Protein AF-0000000073368712 (afdb_homodimer)

InterPro domains:
  IPR026881 WYL domain [PF13280] (155-221)
  IPR051534 CBASS antivirus and pafABC operon-associated protein [PTHR34580] (7-335)
  IPR057727 WCX domain [PF25583] (255-331)

Radius of gyration: 30.61 Å; Cα contacts (8 Å, |Δi|>4): 1169; chains: 2; bounding box: 66×98×81 Å

Solvent-accessible surface area (backbone atoms only — not comparable to full-atom values): 38020 Å² total; per-residue (Å²): 121,65,68,60,50,54,49,48,52,37,51,49,44,49,41,58,53,37,42,39,78,90,54,88,34,32,67,68,51,48,43,51,52,30,30,48,53,45,22,70,70,69,71,44,88,55,88,64,53,72,65,55,53,53,49,47,52,51,40,36,41,25,65,84,72,62,45,48,39,53,67,40,75,47,91,89,54,26,47,35,38,74,47,64,80,56,49,68,47,64,51,98,51,52,66,67,48,46,50,46,48,48,49,51,46,48,48,45,48,71,46,66,56,33,56,61,39,57,52,46,49,50,48,44,48,52,45,34,65,41,52,63,46,72,78,65,83,63,72,74,45,55,43,72,68,72,53,90,69,37,44,41,44,80,47,48,41,60,51,50,52,29,36,77,67,55,44,24,31,33,38,32,37,39,51,91,90,43,94,56,73,44,74,45,54,32,34,56,59,37,38,38,35,47,95,73,39,50,28,43,32,26,27,62,45,89,90,48,67,82,39,79,40,53,33,58,35,50,76,46,76,45,75,36,89,82,48,83,57,76,88,68,92,77,54,64,68,70,70,44,64,40,38,51,73,84,69,74,62,86,88,61,64,64,40,70,35,34,34,39,28,33,42,86,49,30,63,56,43,67,36,40,49,87,43,92,60,47,41,82,75,44,76,48,93,82,47,23,30,32,34,36,36,52,31,34,89,40,69,55,42,51,27,56,54,38,26,45,38,55,43,41,45,62,67,34,48,62,70,58,29,52,49,51,51,50,41,42,51,53,26,46,52,65,72,66,56,78,66,74,77,72,74,80,127,121,65,67,60,51,54,49,47,51,37,51,49,44,50,39,56,52,36,41,40,79,90,52,87,35,34,66,68,50,48,42,50,52,32,31,48,52,44,22,70,69,69,72,44,88,54,88,65,54,72,64,56,52,54,49,47,52,51,40,36,41,25,65,85,73,64,45,50,39,52,68,40,75,48,92,90,52,27,48,34,37,73,48,65,81,57,48,69,47,64,52,98,52,51,66,68,48,46,50,47,48,49,50,50,46,47,50,46,48,70,46,65,56,34,56,59,40,56,52,46,48,49,48,45,48,53,44,34,63,41,51,63,45,72,78,65,82,63,72,74,45,57,42,71,68,75,54,89,68,37,44,41,44,81,47,48,40,60,50,50,51,30,37,77,66,55,42,22,31,34,38,32,36,39,53,92,90,44,93,56,73,45,75,45,54,34,33,55,60,36,37,38,35,48,95,74,38,52,28,43,30,27,26,62,45,90,91,46,66,82,39,81,41,53,34,58,34,50,75,45,78,45,77,36,90,82,50,83,56,75,88,67,91,76,54,63,67,71,69,44,65,39,38,51,71,84,69,72,63,87,84,62,63,64,40,71,34,33,34,38,28,34,41,87,48,29,62,58,44,68,36,40,49,88,44,93,59,48,40,83,75,45,76,47,93,83,46,24,30,32,35,36,36,52,31,32,88,40,69,54,43,51,27,58,53,38,26,45,39,57,43,41,44,62,66,34,49,63,69,58,30,52,48,52,49,50,39,43,52,52,26,47,53,66,72,65,57,77,67,73,77,73,74,79,126

Structure (mmCIF, N/CA/C/O backbone):
data_AF-0000000073368712-model_v1
#
loop_
_entity.id
_entity.type
_entity.pdbx_description
1 polymer 'Transcriptional regulator-like protein'
#
loop_
_atom_site.group_PDB
_atom_site.id
_atom_site.type_symbol
_atom_site.label_atom_id
_atom_site.label_alt_id
_atom_site.label_comp_id
_atom_site.label_asym_id
_atom_site.label_entity_id
_atom_site.label_seq_id
_atom_site.pdbx_PDB_ins_code
_atom_site.Cartn_x
_atom_site.Cartn_y
_atom_site.Cartn_z
_atom_site.occupancy
_atom_site.B_iso_or_equiv
_atom_site.auth_seq_id
_atom_site.auth_comp_id
_atom_site.auth_asym_id
_atom_site.auth_atom_id
_atom_site.pdbx_PDB_model_num
ATOM 1 N N . MET A 1 1 ? -0.592 32.938 -10.727 1 29.52 1 MET A N 1
ATOM 2 C CA . MET A 1 1 ? -0.106 31.859 -9.859 1 29.52 1 MET A CA 1
ATOM 3 C C . MET A 1 1 ? 1.156 32.281 -9.125 1 29.52 1 MET A C 1
ATOM 5 O O . MET A 1 1 ? 1.329 31.969 -7.945 1 29.52 1 MET A O 1
ATOM 9 N N . SER A 1 2 ? 1.98 33.062 -9.82 1 41.94 2 SER A N 1
ATOM 10 C CA . SER A 1 2 ? 3.318 33.531 -9.469 1 41.94 2 SER A CA 1
ATOM 11 C C . SER A 1 2 ? 3.258 34.625 -8.438 1 41.94 2 SER A C 1
ATOM 13 O O . SER A 1 2 ? 4.074 34.688 -7.512 1 41.94 2 SER A O 1
ATOM 15 N N . GLN A 1 3 ? 2.344 35.469 -8.672 1 44.47 3 GLN A N 1
ATOM 16 C CA . GLN A 1 3 ? 2.143 36.688 -7.891 1 44.47 3 GLN A CA 1
ATOM 17 C C . GLN A 1 3 ? 1.816 36.375 -6.438 1 44.47 3 GLN A C 1
ATOM 19 O O . GLN A 1 3 ? 2.268 37.062 -5.523 1 44.47 3 GLN A O 1
ATOM 24 N N . ASN A 1 4 ? 1.162 35.219 -6.344 1 54.16 4 ASN A N 1
ATOM 25 C CA . ASN A 1 4 ? 0.677 34.781 -5.039 1 54.16 4 ASN A CA 1
ATOM 26 C C . ASN A 1 4 ? 1.806 34.219 -4.176 1 54.16 4 ASN A C 1
ATOM 28 O O . ASN A 1 4 ? 1.869 34.5 -2.977 1 54.16 4 ASN A O 1
ATOM 32 N N . LYS A 1 5 ? 2.729 33.75 -4.902 1 55.44 5 LYS A N 1
ATOM 33 C CA . LYS A 1 5 ? 3.869 33.219 -4.16 1 55.44 5 LYS A CA 1
ATOM 34 C C . LYS A 1 5 ? 4.77 34.344 -3.654 1 55.44 5 LYS A C 1
ATOM 36 O O . LYS A 1 5 ? 5.277 34.281 -2.531 1 55.44 5 LYS A O 1
ATOM 41 N N . ASN A 1 6 ? 4.969 35.406 -4.539 1 67.38 6 ASN A N 1
ATOM 42 C CA . ASN A 1 6 ? 5.781 36.562 -4.152 1 67.38 6 ASN A CA 1
ATOM 43 C C . ASN A 1 6 ? 5.211 37.25 -2.92 1 67.38 6 ASN A C 1
ATOM 45 O O . ASN A 1 6 ? 5.961 37.656 -2.033 1 67.38 6 ASN A O 1
ATOM 49 N N . ALA A 1 7 ? 3.947 37.25 -2.986 1 72 7 ALA A N 1
ATOM 50 C CA . ALA A 1 7 ? 3.289 37.906 -1.849 1 72 7 ALA A CA 1
ATOM 51 C C . ALA A 1 7 ? 3.525 37.094 -0.566 1 72 7 ALA A C 1
ATOM 53 O O . ALA A 1 7 ? 3.771 37.688 0.493 1 72 7 ALA A O 1
ATOM 54 N N . LEU A 1 8 ? 3.586 35.938 -0.762 1 67.56 8 LEU A N 1
ATOM 55 C CA . LEU A 1 8 ? 3.781 35.062 0.406 1 67.56 8 LEU A CA 1
ATOM 56 C C . LEU A 1 8 ? 5.191 35.25 0.968 1 67.56 8 LEU A C 1
ATOM 58 O O . LEU A 1 8 ? 5.375 35.281 2.188 1 67.56 8 LEU A O 1
ATOM 62 N N . ILE A 1 9 ? 6.086 35.312 0.071 1 72.62 9 ILE A N 1
ATOM 63 C CA . ILE A 1 9 ? 7.469 35.531 0.484 1 72.62 9 ILE A CA 1
ATOM 64 C C . ILE A 1 9 ? 7.578 36.844 1.222 1 72.62 9 ILE A C 1
ATOM 66 O O . ILE A 1 9 ? 8.266 36.969 2.242 1 72.62 9 ILE A O 1
ATOM 70 N N . ARG A 1 10 ? 6.848 37.844 0.743 1 81.38 10 ARG A N 1
ATOM 71 C CA . ARG A 1 10 ? 6.887 39.156 1.381 1 81.38 10 ARG A CA 1
ATOM 72 C C . ARG A 1 10 ? 6.262 39.094 2.771 1 81.38 10 ARG A C 1
ATOM 74 O O . ARG A 1 10 ? 6.816 39.656 3.725 1 81.38 10 ARG A O 1
ATOM 81 N N . TYR A 1 11 ? 5.203 38.375 2.83 1 78 11 TYR A N 1
ATOM 82 C CA . TYR A 1 11 ? 4.551 38.281 4.133 1 78 11 TYR A CA 1
ATOM 83 C C . TYR A 1 11 ? 5.477 37.625 5.156 1 78 11 TYR A C 1
ATOM 85 O O . TYR A 1 11 ? 5.594 38.125 6.285 1 78 11 TYR A O 1
ATOM 93 N N . LYS A 1 12 ? 6.137 36.688 4.699 1 74.12 12 LYS A N 1
ATOM 94 C CA . LYS A 1 12 ? 7.055 35.969 5.578 1 74.12 12 LYS A CA 1
ATOM 95 C C . LYS A 1 12 ? 8.211 36.875 6.012 1 74.12 12 LYS A C 1
ATOM 97 O O . LYS A 1 12 ? 8.609 36.875 7.18 1 74.12 12 LYS A O 1
ATOM 102 N N . THR A 1 13 ? 8.734 37.469 5.078 1 80.69 13 THR A N 1
ATOM 103 C CA . THR A 1 13 ? 9.867 38.344 5.344 1 80.69 13 THR A CA 1
ATOM 104 C C . THR A 1 13 ? 9.477 39.438 6.309 1 80.69 13 THR A C 1
ATOM 106 O O . THR A 1 13 ? 10.211 39.75 7.258 1 80.69 13 THR A O 1
ATOM 109 N N . ILE A 1 14 ? 8.281 40 6.086 1 86.12 14 ILE A N 1
ATOM 110 C CA . ILE A 1 14 ? 7.793 41.062 6.957 1 86.12 14 ILE A CA 1
ATOM 111 C C . ILE A 1 14 ? 7.602 40.531 8.375 1 86.12 14 ILE A C 1
ATOM 113 O O . ILE A 1 14 ? 8.008 41.156 9.344 1 86.12 14 ILE A O 1
ATOM 117 N N . ASP A 1 15 ? 7.012 39.375 8.383 1 80.69 15 ASP A N 1
ATOM 118 C CA . ASP A 1 15 ? 6.781 38.75 9.68 1 80.69 15 ASP A CA 1
ATOM 119 C C . ASP A 1 15 ? 8.102 38.531 10.422 1 80.69 15 ASP A C 1
ATOM 121 O O . ASP A 1 15 ? 8.219 38.844 11.602 1 80.69 15 ASP A O 1
ATOM 125 N N . LYS A 1 16 ? 9.031 37.969 9.789 1 79.44 16 LYS A N 1
ATOM 126 C CA . LYS A 1 16 ? 10.336 37.688 10.383 1 79.44 16 LYS A CA 1
ATOM 127 C C . LYS A 1 16 ? 10.984 38.969 10.883 1 79.44 16 LYS A C 1
ATOM 129 O O . LYS A 1 16 ? 11.562 39 11.969 1 79.44 16 LYS A O 1
ATOM 134 N N . CYS A 1 17 ? 10.891 39.969 10.086 1 86.06 17 CYS A N 1
ATOM 135 C CA . CYS A 1 17 ? 11.461 41.281 10.469 1 86.06 17 CYS A CA 1
ATOM 136 C C . CYS A 1 17 ? 10.797 41.812 11.727 1 86.06 17 CYS A C 1
ATOM 138 O O . CYS A 1 17 ? 11.477 42.219 12.672 1 86.06 17 CYS A O 1
ATOM 140 N N . LEU A 1 18 ? 9.469 41.719 11.719 1 86.81 18 LEU A N 1
ATOM 141 C CA . LEU A 1 18 ? 8.711 42.375 12.805 1 86.81 18 LEU A CA 1
ATOM 142 C C . LEU A 1 18 ? 8.828 41.531 14.086 1 86.81 18 LEU A C 1
ATOM 144 O O . LEU A 1 18 ? 8.539 42.062 15.172 1 86.81 18 LEU A O 1
ATOM 148 N N . GLN A 1 19 ? 9.305 40.344 13.93 1 78.81 19 GLN A N 1
ATOM 149 C CA . GLN A 1 19 ? 9.539 39.531 15.109 1 78.81 19 GLN A CA 1
ATOM 150 C C . GLN A 1 19 ? 10.797 39.969 15.844 1 78.81 19 GLN A C 1
ATOM 152 O O . GLN A 1 19 ? 10.953 39.719 17.047 1 78.81 19 GLN A O 1
ATOM 157 N N . ASN A 1 20 ? 11.648 40.5 15.039 1 78.75 20 ASN A N 1
ATOM 158 C CA . ASN A 1 20 ? 12.852 41.031 15.664 1 78.75 20 ASN A CA 1
ATOM 159 C C . ASN A 1 20 ? 12.586 42.375 16.344 1 78.75 20 ASN A C 1
ATOM 161 O O . ASN A 1 20 ? 12.562 43.406 15.695 1 78.75 20 ASN A O 1
ATOM 165 N N . LYS A 1 21 ? 12.508 42.312 17.672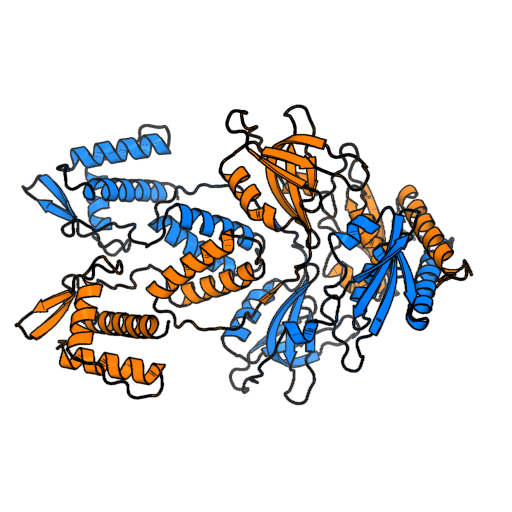 1 74.56 21 LYS A N 1
ATOM 166 C CA . LYS A 1 21 ? 12.133 43.469 18.453 1 74.56 21 LYS A CA 1
ATOM 167 C C . LYS A 1 21 ? 13.328 44.406 18.672 1 74.56 21 LYS A C 1
ATOM 169 O O . LYS A 1 21 ? 13.172 45.531 19.156 1 74.56 21 LYS A O 1
ATOM 174 N N . TYR A 1 22 ? 14.445 43.938 18.375 1 76.56 22 TYR A N 1
ATOM 175 C CA . TYR A 1 22 ? 15.648 44.719 18.688 1 76.56 22 TYR A CA 1
ATOM 176 C C . TYR A 1 22 ? 16.016 45.625 17.531 1 76.56 22 TYR A C 1
ATOM 178 O O . TYR A 1 22 ? 16.969 46.406 17.625 1 76.56 22 TYR A O 1
ATOM 186 N N . ARG A 1 23 ? 15.258 45.531 16.453 1 82.62 23 ARG A N 1
ATOM 187 C CA . ARG A 1 23 ? 15.516 46.406 15.297 1 82.62 23 ARG A CA 1
ATOM 188 C C . ARG A 1 23 ? 14.273 47.219 14.938 1 82.62 23 ARG A C 1
ATOM 190 O O . ARG A 1 23 ? 13.148 46.719 14.992 1 82.62 23 ARG A O 1
ATOM 197 N N . GLN A 1 24 ? 14.508 48.5 14.719 1 86.69 24 GLN A N 1
ATOM 198 C CA . GLN A 1 24 ? 13.422 49.344 14.211 1 86.69 24 GLN A CA 1
ATOM 199 C C . GLN A 1 24 ? 13.258 49.156 12.703 1 86.69 24 GLN A C 1
ATOM 201 O O . GLN A 1 24 ? 14.219 49.312 11.945 1 86.69 24 GLN A O 1
ATOM 206 N N . TRP A 1 25 ? 12.102 48.75 12.266 1 91.44 25 TRP A N 1
ATOM 207 C CA . TRP A 1 25 ? 11.852 48.469 10.852 1 91.44 25 TRP A CA 1
ATOM 208 C C . TRP A 1 25 ? 11.062 49.594 10.195 1 91.44 25 TRP A C 1
ATOM 210 O O . TRP A 1 25 ? 9.914 49.844 10.578 1 91.44 25 TRP A O 1
ATOM 220 N N . SER A 1 26 ? 11.703 50.344 9.25 1 93.06 26 SER A N 1
ATOM 221 C CA . SER A 1 26 ? 11.008 51.312 8.414 1 93.06 26 SER A CA 1
ATOM 222 C C . SER A 1 26 ? 10.461 50.688 7.145 1 93.06 26 SER A C 1
ATOM 224 O O . SER A 1 26 ? 10.781 49.531 6.852 1 93.06 26 SER A O 1
ATOM 226 N N . LEU A 1 27 ? 9.625 51.375 6.504 1 92.88 27 LEU A N 1
ATOM 227 C CA . LEU A 1 27 ? 9.102 50.875 5.242 1 92.88 27 LEU A CA 1
ATOM 228 C C . LEU A 1 27 ? 10.227 50.562 4.27 1 92.88 27 LEU A C 1
ATOM 230 O O . LEU A 1 27 ? 10.172 49.562 3.549 1 92.88 27 LEU A O 1
ATOM 234 N N . GLU A 1 28 ? 11.227 51.469 4.277 1 91.38 28 GLU A N 1
ATOM 235 C CA . GLU A 1 28 ? 12.375 51.25 3.402 1 91.38 28 GLU A CA 1
ATOM 236 C C . GLU A 1 28 ? 13.141 50 3.779 1 91.38 28 GLU A C 1
ATOM 238 O O . GLU A 1 28 ? 13.602 49.25 2.906 1 91.38 28 GLU A O 1
ATOM 243 N N . ASP A 1 29 ? 13.234 49.781 5.062 1 92.75 29 ASP A N 1
ATOM 244 C CA . ASP A 1 29 ? 13.891 48.562 5.547 1 92.75 29 ASP A CA 1
ATOM 245 C C . ASP A 1 29 ? 13.148 47.312 5.082 1 92.75 29 ASP A C 1
ATOM 247 O O . ASP A 1 29 ? 13.766 46.344 4.641 1 92.75 29 ASP A O 1
ATOM 251 N N . LEU A 1 30 ? 11.891 47.312 5.223 1 93.75 30 LEU A N 1
ATOM 252 C CA . LEU A 1 30 ? 11.062 46.156 4.852 1 93.75 30 LEU A CA 1
ATOM 253 C C . LEU A 1 30 ? 11.125 45.906 3.348 1 93.75 30 LEU A C 1
ATOM 255 O O . LEU A 1 30 ? 11.164 44.75 2.908 1 93.75 30 LEU A O 1
ATOM 259 N N . ILE A 1 31 ? 11.117 46.969 2.584 1 92.88 31 ILE A N 1
ATOM 260 C CA . ILE A 1 31 ? 11.234 46.875 1.136 1 92.88 31 ILE A CA 1
ATOM 261 C C . ILE A 1 31 ? 12.562 46.188 0.781 1 92.88 31 ILE A C 1
ATOM 263 O O . ILE A 1 31 ? 12.609 45.312 -0.067 1 92.88 31 ILE A O 1
ATOM 267 N N . GLU A 1 32 ? 13.578 46.656 1.433 1 90.31 32 GLU A N 1
ATOM 268 C CA . GLU A 1 32 ? 14.906 46.125 1.182 1 90.31 32 GLU A CA 1
ATOM 269 C C . GLU A 1 32 ? 14.961 44.625 1.525 1 90.31 32 GLU A C 1
ATOM 271 O O . GLU A 1 32 ? 15.477 43.812 0.745 1 90.31 32 GLU A O 1
ATOM 276 N N . GLU A 1 33 ? 14.484 44.281 2.693 1 89.12 33 GLU A N 1
ATOM 277 C CA . GLU A 1 33 ? 14.492 42.906 3.129 1 89.12 33 GLU A CA 1
ATOM 278 C C . GLU A 1 33 ? 13.648 42.031 2.203 1 89.12 33 GLU A C 1
ATOM 280 O O . GLU A 1 33 ? 14.039 40.906 1.876 1 89.12 33 GLU A O 1
ATOM 285 N N . CYS A 1 34 ? 12.508 42.5 1.856 1 88.44 34 CYS A N 1
ATOM 286 C CA . CYS A 1 34 ? 11.641 41.75 0.951 1 88.44 34 CYS A CA 1
ATOM 287 C C . CYS A 1 34 ? 12.281 41.625 -0.426 1 88.44 34 CYS A C 1
ATOM 289 O O . CYS A 1 34 ? 12.18 40.562 -1.055 1 88.44 34 CYS A O 1
ATOM 291 N N . SER A 1 35 ? 12.828 42.688 -0.911 1 86.38 35 SER A N 1
ATOM 292 C CA . SER A 1 35 ? 13.523 42.656 -2.191 1 86.38 35 SER A CA 1
ATOM 293 C C . SER A 1 35 ? 14.648 41.625 -2.178 1 86.38 35 SER A C 1
ATOM 295 O O . SER A 1 35 ? 14.836 40.875 -3.146 1 86.38 35 SER A O 1
ATOM 297 N N . GLU A 1 36 ? 15.312 41.625 -1.118 1 84.44 36 GLU A N 1
ATOM 298 C CA . 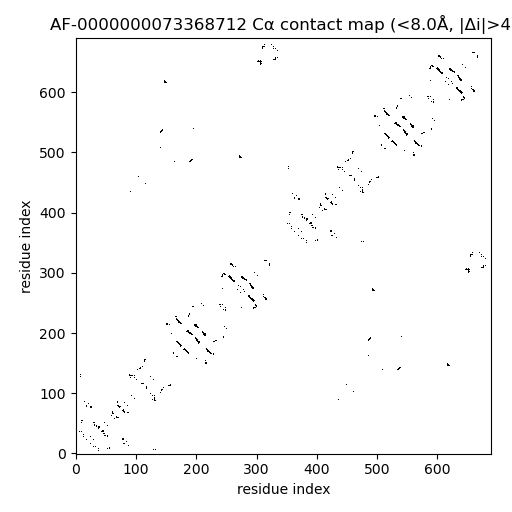GLU A 1 36 ? 16.391 40.656 -0.966 1 84.44 36 GLU A CA 1
ATOM 299 C C . GLU A 1 36 ? 15.859 39.219 -0.934 1 84.44 36 GLU A C 1
ATOM 301 O O . GLU A 1 36 ? 16.438 38.312 -1.56 1 84.44 36 GLU A O 1
ATOM 306 N N . ALA A 1 37 ? 14.875 39 -0.156 1 80.06 37 ALA A N 1
ATOM 307 C CA . ALA A 1 37 ? 14.266 37.688 -0.05 1 80.06 37 ALA A CA 1
ATOM 308 C C . ALA A 1 37 ? 13.766 37.219 -1.407 1 80.06 37 ALA A C 1
ATOM 310 O O . ALA A 1 37 ? 13.938 36.031 -1.759 1 80.06 37 ALA A O 1
ATOM 311 N N . LEU A 1 38 ? 13.188 38.062 -2.117 1 79 38 LEU A N 1
ATOM 312 C CA . LEU A 1 38 ? 12.672 37.719 -3.438 1 79 38 LEU A CA 1
ATOM 313 C C . LEU A 1 38 ? 13.812 37.469 -4.418 1 79 38 LEU A C 1
ATOM 315 O O . LEU A 1 38 ? 13.711 36.594 -5.281 1 79 38 LEU A O 1
ATOM 319 N N . PHE A 1 39 ? 14.766 38.25 -4.297 1 79.25 39 PHE A N 1
ATOM 320 C CA . PHE A 1 39 ? 15.953 38.062 -5.121 1 79.25 39 PHE A CA 1
ATOM 321 C C . PHE A 1 39 ? 16.531 36.656 -4.883 1 79.25 39 PHE A C 1
ATOM 323 O O . PHE A 1 39 ? 16.922 35.969 -5.828 1 79.25 39 PHE A O 1
ATOM 330 N N . GLU A 1 40 ? 16.578 36.375 -3.68 1 74.19 40 GLU A N 1
ATOM 331 C CA . GLU A 1 40 ? 17.109 35.062 -3.322 1 74.19 40 GLU A CA 1
ATOM 332 C C . GLU A 1 40 ? 16.25 33.938 -3.887 1 74.19 40 GLU A C 1
ATOM 334 O O . GLU A 1 40 ? 16.766 32.875 -4.305 1 74.19 40 GLU A O 1
ATOM 339 N N . TYR A 1 41 ? 15.055 34.188 -3.887 1 63.59 41 TYR A N 1
ATOM 340 C CA . TYR A 1 41 ? 14.094 33.188 -4.332 1 63.59 41 TYR A CA 1
ATOM 341 C C . TYR A 1 41 ? 14.039 33.125 -5.855 1 63.59 41 TYR A C 1
ATOM 343 O O . TYR A 1 41 ? 14.062 32.062 -6.441 1 63.59 41 TYR A O 1
ATOM 351 N N . GLU A 1 42 ? 13.969 34.188 -6.559 1 64.31 42 GLU A N 1
ATOM 352 C CA . GLU A 1 42 ? 13.766 34.219 -8 1 64.31 42 GLU A CA 1
ATOM 353 C C . GLU A 1 42 ? 15.094 34.406 -8.742 1 64.31 42 GLU A C 1
ATOM 355 O O . GLU A 1 42 ? 15.188 34.094 -9.938 1 64.31 42 GLU A O 1
ATOM 360 N N . GLY A 1 43 ? 16.094 34.75 -8.125 1 65.62 43 GLY A N 1
ATOM 361 C CA . GLY A 1 43 ? 17.391 34.969 -8.742 1 65.62 43 GLY A CA 1
ATOM 362 C C . GLY A 1 43 ? 17.422 36.25 -9.57 1 65.62 43 GLY A C 1
ATOM 363 O O . GLY A 1 43 ? 18.391 36.5 -10.312 1 65.62 43 GLY A O 1
ATOM 364 N N . ARG A 1 44 ? 16.375 36.938 -9.742 1 69.81 44 ARG A N 1
ATOM 365 C CA . ARG A 1 44 ? 16.344 38.188 -10.469 1 69.81 44 ARG A CA 1
ATOM 366 C C . ARG A 1 44 ? 15.898 39.344 -9.562 1 69.81 44 ARG A C 1
ATOM 368 O O . ARG A 1 44 ? 15.172 39.125 -8.586 1 69.81 44 ARG A O 1
ATOM 375 N N . GLN A 1 45 ? 16.453 40.469 -9.766 1 69.5 45 GLN A N 1
ATOM 376 C CA . GLN A 1 45 ? 16.062 41.656 -8.992 1 69.5 45 GLN A CA 1
ATOM 377 C C . GLN A 1 45 ? 14.641 42.094 -9.352 1 69.5 45 GLN A C 1
ATOM 379 O O . GLN A 1 45 ? 14.336 42.344 -10.523 1 69.5 45 GLN A O 1
ATOM 384 N N . ASN A 1 46 ? 13.742 41.906 -8.562 1 67.25 46 ASN A N 1
ATOM 385 C CA . ASN A 1 46 ? 12.383 42.406 -8.703 1 67.25 46 ASN A CA 1
ATOM 386 C C . ASN A 1 46 ? 12.133 43.594 -7.75 1 67.25 46 ASN A C 1
ATOM 388 O O . ASN A 1 46 ? 11.898 43.375 -6.559 1 67.25 46 ASN A O 1
ATOM 392 N N . PRO A 1 47 ? 12.25 44.75 -8.32 1 76.81 47 PRO A N 1
ATOM 393 C CA . PRO A 1 47 ? 12.031 45.906 -7.422 1 76.81 47 PRO A CA 1
ATOM 394 C C . PRO A 1 47 ? 10.609 45.969 -6.875 1 76.81 47 PRO A C 1
ATOM 396 O O . PRO A 1 47 ? 9.648 45.719 -7.613 1 76.81 47 PRO A O 1
ATOM 399 N N . ILE A 1 48 ? 10.492 46.031 -5.535 1 84.81 48 ILE A N 1
ATOM 400 C CA . ILE A 1 48 ? 9.195 46.094 -4.875 1 84.81 48 ILE A CA 1
ATOM 401 C C . ILE A 1 48 ? 8.859 47.562 -4.551 1 84.81 48 ILE A C 1
ATOM 403 O O . ILE A 1 48 ? 9.703 48.281 -4.023 1 84.81 48 ILE A O 1
ATOM 407 N N . SER A 1 49 ? 7.719 48 -4.984 1 85.44 49 SER A N 1
ATOM 408 C CA . SER A 1 49 ? 7.297 49.375 -4.715 1 85.44 49 SER A CA 1
ATOM 409 C C . SER A 1 49 ? 6.867 49.562 -3.262 1 85.44 49 SER A C 1
ATOM 411 O O . SER A 1 49 ? 6.535 48.562 -2.586 1 85.44 49 SER A O 1
ATOM 413 N N . LYS A 1 50 ? 6.938 50.844 -2.867 1 87.56 50 LYS A N 1
ATOM 414 C CA . LYS A 1 50 ? 6.449 51.188 -1.537 1 87.56 50 LYS A CA 1
ATOM 415 C C . LYS A 1 50 ? 4.98 50.812 -1.372 1 87.56 50 LYS A C 1
ATOM 417 O O . LYS A 1 50 ? 4.578 50.312 -0.32 1 87.56 50 LYS A O 1
ATOM 422 N N . ARG A 1 51 ? 4.293 51 -2.408 1 85.81 51 ARG A N 1
ATOM 423 C CA . ARG A 1 51 ? 2.861 50.719 -2.383 1 85.81 51 ARG A CA 1
ATOM 424 C C . ARG A 1 51 ? 2.607 49.219 -2.164 1 85.81 51 ARG A C 1
ATOM 426 O O . ARG A 1 51 ? 1.693 48.844 -1.429 1 85.81 51 ARG A O 1
ATOM 433 N N . THR A 1 52 ? 3.402 48.438 -2.713 1 86.94 52 THR A N 1
ATOM 434 C CA . THR A 1 52 ? 3.229 47 -2.623 1 86.94 52 THR A CA 1
ATOM 435 C C . THR A 1 52 ? 3.391 46.531 -1.181 1 86.94 52 THR A C 1
ATOM 437 O O . THR A 1 52 ? 2.57 45.75 -0.681 1 86.94 52 THR A O 1
ATOM 440 N N . ILE A 1 53 ? 4.395 47.062 -0.5 1 91.19 53 ILE A N 1
ATOM 441 C CA . ILE A 1 53 ? 4.652 46.625 0.873 1 91.19 53 ILE A CA 1
ATOM 442 C C . ILE A 1 53 ? 3.557 47.156 1.792 1 91.19 53 ILE A C 1
ATOM 444 O O . ILE A 1 53 ? 3.113 46.469 2.711 1 91.19 53 ILE A O 1
ATOM 448 N N . GLN A 1 54 ? 3.156 48.375 1.514 1 89.31 54 GLN A N 1
ATOM 449 C CA . GLN A 1 54 ? 2.066 48.938 2.297 1 89.31 54 GLN A CA 1
ATOM 450 C C . GLN A 1 54 ? 0.792 48.125 2.15 1 89.31 54 GLN A C 1
ATOM 452 O O . GLN A 1 54 ? 0.09 47.875 3.133 1 89.31 54 GLN A O 1
ATOM 457 N N . MET A 1 55 ? 0.597 47.688 0.984 1 85.44 55 MET A N 1
ATOM 458 C CA . MET A 1 55 ? -0.569 46.844 0.736 1 85.44 55 MET A CA 1
ATOM 459 C C . MET A 1 55 ? -0.415 45.469 1.42 1 85.44 55 MET A C 1
ATOM 461 O O . MET A 1 55 ? -1.379 44.938 1.967 1 85.44 55 MET A O 1
ATOM 465 N N . ASP A 1 56 ? 0.738 45 1.361 1 85.12 56 ASP A N 1
ATOM 466 C CA . ASP A 1 56 ? 1.007 43.719 2.025 1 85.12 56 ASP A CA 1
ATOM 467 C C . ASP A 1 56 ? 0.736 43.844 3.525 1 85.12 56 ASP A C 1
ATOM 469 O O . ASP A 1 56 ? 0.104 42.938 4.105 1 85.12 56 ASP A O 1
ATOM 473 N N . ILE A 1 57 ? 1.24 44.875 4.117 1 87.62 57 ILE A N 1
ATOM 474 C CA . ILE A 1 57 ? 1.058 45.062 5.551 1 87.62 57 ILE A CA 1
ATOM 475 C C . ILE A 1 57 ? -0.431 45.188 5.871 1 87.62 57 ILE A C 1
ATOM 477 O O . ILE A 1 57 ? -0.907 44.594 6.844 1 87.62 57 ILE A O 1
ATOM 481 N N . GLN A 1 58 ? -1.101 45.875 4.988 1 83.44 58 GLN A N 1
ATOM 482 C CA . GLN A 1 58 ? -2.541 46 5.172 1 83.44 58 GLN A CA 1
ATOM 483 C C . GLN A 1 58 ? -3.24 44.656 5.074 1 83.44 58 GLN A C 1
ATOM 485 O O . GLN A 1 58 ? -4.148 44.344 5.855 1 83.44 58 GLN A O 1
ATOM 490 N N . LEU A 1 59 ? -2.77 43.875 4.172 1 78.62 59 LEU A N 1
ATOM 491 C CA . LEU A 1 59 ? -3.344 42.562 3.994 1 78.62 59 LEU A CA 1
ATOM 492 C C . LEU A 1 59 ? -3.02 41.656 5.184 1 78.62 59 LEU A C 1
ATOM 494 O O . LEU A 1 59 ? -3.865 40.875 5.625 1 78.62 59 LEU A O 1
ATOM 498 N N . MET A 1 60 ? -1.843 41.781 5.617 1 79.19 60 MET A N 1
ATOM 499 C CA . MET A 1 60 ? -1.437 41 6.781 1 79.19 60 MET A CA 1
ATOM 500 C C . MET A 1 60 ? -2.277 41.375 8 1 79.19 60 MET A C 1
ATOM 502 O O . MET A 1 60 ? -2.594 40.5 8.82 1 79.19 60 MET A O 1
ATOM 506 N N . ARG A 1 61 ? -2.564 42.656 8.047 1 76.5 61 ARG A N 1
ATOM 507 C CA . ARG A 1 61 ? -3.389 43.125 9.148 1 76.5 61 ARG A CA 1
ATOM 508 C C . ARG A 1 61 ? -4.824 42.656 9.023 1 76.5 61 ARG A C 1
ATOM 510 O O . ARG A 1 61 ? -5.516 42.469 10.031 1 76.5 61 ARG A O 1
ATOM 517 N N . SER A 1 62 ? -5.043 42.406 7.812 1 67.19 62 SER A N 1
ATOM 518 C CA . SER A 1 62 ? -6.441 42.125 7.52 1 67.19 62 SER A CA 1
ATOM 519 C C . SER A 1 62 ? -6.758 40.656 7.762 1 67.19 62 SER A C 1
ATOM 521 O O . SER A 1 62 ? -5.852 39.844 7.934 1 67.19 62 SER A O 1
ATOM 523 N N . GLU A 1 63 ? -7.961 40.5 7.672 1 54.06 63 GLU A N 1
ATOM 524 C CA . GLU A 1 63 ? -8.469 39.156 7.836 1 54.06 63 GLU A CA 1
ATOM 525 C C . GLU A 1 63 ? -8.438 38.375 6.516 1 54.06 63 GLU A C 1
ATOM 527 O O . GLU A 1 63 ? -8.562 37.156 6.5 1 54.06 63 GLU A O 1
ATOM 532 N N . LYS A 1 64 ? -8.148 39.062 5.582 1 52.56 64 LYS A N 1
ATOM 533 C CA . LYS A 1 64 ? -8.289 38.469 4.254 1 52.56 64 LYS A CA 1
ATOM 534 C C . LYS A 1 64 ? -7.367 37.281 4.086 1 52.56 64 LYS A C 1
ATOM 536 O O . LYS A 1 64 ? -7.75 36.281 3.473 1 52.56 64 LYS A O 1
ATOM 541 N N . LEU A 1 65 ? -6.23 37.531 4.641 1 52.34 65 LEU A N 1
ATOM 542 C CA . LEU A 1 65 ? -5.273 36.438 4.52 1 52.34 65 LEU A CA 1
ATOM 543 C C . LEU A 1 65 ? -5.254 35.594 5.785 1 52.34 65 LEU A C 1
ATOM 545 O O . LEU A 1 65 ? -4.57 34.562 5.836 1 52.34 65 LEU A O 1
ATOM 549 N N . GLY A 1 66 ? -6.086 36.031 6.715 1 51.31 66 GLY A N 1
ATOM 550 C CA . GLY A 1 66 ? -6.207 35.281 7.957 1 51.31 66 GLY A CA 1
ATOM 551 C C . GLY A 1 66 ? -5.066 35.562 8.922 1 51.31 66 GLY A C 1
ATOM 552 O O . GLY A 1 66 ? -4.957 34.875 9.953 1 51.31 66 GLY A O 1
ATOM 553 N N . TYR A 1 67 ? -4.156 36.438 8.602 1 61.88 67 TYR A N 1
ATOM 554 C CA . TYR A 1 67 ? -3.008 36.656 9.469 1 61.88 67 TYR A CA 1
ATOM 555 C C . TYR A 1 67 ? -3.398 37.531 10.664 1 61.88 67 TYR A C 1
ATOM 557 O O . TYR A 1 67 ? -2.949 37.281 11.789 1 61.88 67 TYR A O 1
ATOM 565 N N . ASN A 1 68 ? -4.254 38.438 10.438 1 63.69 68 ASN A N 1
ATOM 566 C CA . ASN A 1 68 ? -4.609 39.469 11.43 1 63.69 68 ASN A CA 1
ATOM 567 C C . ASN A 1 68 ? -3.391 39.906 12.219 1 63.69 68 ASN A C 1
ATOM 569 O O . ASN A 1 68 ? -3.422 39.969 13.445 1 63.69 68 ASN A O 1
ATOM 573 N N . ALA A 1 69 ? -2.424 40.156 11.57 1 74.06 69 ALA A N 1
ATOM 574 C CA . ALA A 1 69 ? -1.166 40.531 12.188 1 74.06 69 ALA A CA 1
ATOM 575 C C . ALA A 1 69 ? -1.289 41.938 12.836 1 74.06 69 ALA A C 1
ATOM 577 O O . ALA A 1 69 ? -1.727 42.875 12.188 1 74.06 69 ALA A O 1
ATOM 578 N N . PRO A 1 70 ? -1.001 41.906 14.125 1 81.62 70 PRO A N 1
ATOM 579 C CA . PRO A 1 70 ? -1.1 43.219 14.812 1 81.62 70 PRO A CA 1
ATOM 580 C C . PRO A 1 70 ? 0.08 44.125 14.5 1 81.62 70 PRO A C 1
ATOM 582 O O . PRO A 1 70 ? 0.847 44.469 15.406 1 81.62 70 PRO A O 1
ATOM 585 N N . ILE A 1 71 ? 0.122 44.5 13.312 1 87.56 71 ILE A N 1
ATOM 586 C CA . ILE A 1 71 ? 1.208 45.406 12.898 1 87.56 71 ILE A CA 1
ATOM 587 C C . ILE A 1 71 ? 0.824 46.844 13.164 1 87.56 71 ILE A C 1
ATOM 589 O O . ILE A 1 71 ? -0.221 47.312 12.711 1 87.56 71 ILE A O 1
ATOM 593 N N . VAL A 1 72 ? 1.594 47.5 13.984 1 89.06 72 VAL A N 1
ATOM 594 C CA . VAL A 1 72 ? 1.332 48.906 14.297 1 89.06 72 VAL A CA 1
ATOM 595 C C . VAL A 1 72 ? 2.51 49.781 13.844 1 89.06 72 VAL A C 1
ATOM 597 O O . VAL A 1 72 ? 3.631 49.281 13.711 1 89.06 72 VAL A O 1
ATOM 600 N N . VAL A 1 73 ? 2.17 51.031 13.484 1 88.56 73 VAL A N 1
ATOM 601 C CA . VAL A 1 73 ? 3.199 52 13.164 1 88.56 73 VAL A CA 1
ATOM 602 C C . VAL A 1 73 ? 3.527 52.844 14.398 1 88.56 73 VAL A C 1
ATOM 604 O O . VAL A 1 73 ? 2.623 53.312 15.094 1 88.56 73 VAL A O 1
ATOM 607 N N . TYR A 1 74 ? 4.758 52.812 14.797 1 88.19 74 TYR A N 1
ATOM 608 C CA . TYR A 1 74 ? 5.168 53.656 15.922 1 88.19 74 TYR A CA 1
ATOM 609 C C . TYR A 1 74 ? 6.223 54.688 15.492 1 88.19 74 TYR A C 1
ATOM 611 O O . TYR A 1 74 ? 7.004 54.406 14.57 1 88.19 74 TYR A O 1
ATOM 619 N N . ASP A 1 75 ? 6.164 55.938 16.062 1 88.56 75 ASP A N 1
ATOM 620 C CA . ASP A 1 75 ? 7.031 57.062 15.758 1 88.56 75 ASP A CA 1
ATOM 621 C C . ASP A 1 75 ? 6.898 57.5 14.305 1 88.56 75 ASP A C 1
ATOM 623 O O . ASP A 1 75 ? 7.883 57.875 13.672 1 88.56 75 ASP A O 1
ATOM 627 N N . LYS A 1 76 ? 5.723 57.312 13.711 1 84.38 76 LYS A N 1
ATOM 628 C CA . LYS A 1 76 ? 5.293 57.719 12.383 1 84.38 76 LYS A CA 1
ATOM 629 C C . LYS A 1 76 ? 6.16 57.094 11.297 1 84.38 76 LYS A C 1
ATOM 631 O O . LYS A 1 76 ? 6.086 57.5 10.133 1 84.38 76 LYS A O 1
ATOM 636 N N . LYS A 1 77 ? 6.988 56.094 11.641 1 89 77 LYS A N 1
ATOM 637 C CA . LYS A 1 77 ? 7.922 55.625 10.625 1 89 77 LYS A CA 1
ATOM 638 C C . LYS A 1 77 ? 8.18 54.125 10.773 1 89 77 LYS A C 1
ATOM 640 O O . LYS A 1 77 ? 8.445 53.438 9.781 1 89 77 LYS A O 1
ATOM 645 N N . TYR A 1 78 ? 8.07 53.688 11.961 1 91.19 78 TYR A N 1
ATOM 646 C CA . TYR A 1 78 ? 8.547 52.312 12.211 1 91.19 78 TYR A CA 1
ATOM 647 C C . TYR A 1 78 ? 7.375 51.375 12.453 1 91.19 78 TYR A C 1
ATOM 649 O O . TYR A 1 78 ? 6.34 51.781 12.984 1 91.19 78 TYR A O 1
ATOM 657 N N . TYR A 1 79 ? 7.559 50.125 11.961 1 92.25 79 TYR A N 1
ATOM 658 C CA . TYR A 1 79 ? 6.551 49.094 12.086 1 92.25 79 TYR A CA 1
ATOM 659 C C . TYR A 1 79 ? 6.969 48.031 13.117 1 92.25 79 TYR A C 1
ATOM 661 O O . TYR A 1 79 ? 8.148 47.688 13.211 1 92.25 79 TYR A O 1
ATOM 669 N N . LYS A 1 80 ? 6.078 47.594 13.906 1 87.94 80 LYS A N 1
ATOM 670 C CA . LYS A 1 80 ? 6.301 46.5 14.852 1 87.94 80 LYS A CA 1
ATOM 671 C C . LYS A 1 80 ? 5.012 45.75 15.117 1 87.94 80 LYS A C 1
ATOM 673 O O . LYS A 1 80 ? 3.922 46.219 14.781 1 87.94 80 LYS A O 1
ATOM 678 N N . TYR A 1 81 ? 5.191 44.531 15.633 1 84 81 TYR A N 1
ATOM 679 C CA . TYR A 1 81 ? 4.02 43.844 16.156 1 84 81 TYR A CA 1
ATOM 680 C C . TYR A 1 81 ? 3.59 44.406 17.5 1 84 81 TYR A C 1
ATOM 682 O O . TYR A 1 81 ? 4.426 44.656 18.359 1 84 81 TYR A O 1
ATOM 690 N N . GLU A 1 82 ? 2.303 44.75 17.578 1 80.12 82 GLU A N 1
ATOM 691 C CA . GLU A 1 82 ? 1.779 45.188 18.875 1 80.12 82 GLU A CA 1
ATOM 692 C C . GLU A 1 82 ? 1.969 44.094 19.922 1 80.12 82 GLU A C 1
ATOM 694 O O . GLU A 1 82 ? 2.318 44.375 21.062 1 80.12 82 GLU A O 1
ATOM 699 N N . ASP A 1 83 ? 1.789 42.875 19.375 1 69.12 83 ASP A N 1
ATOM 700 C CA . ASP A 1 83 ? 2.133 41.688 20.156 1 69.12 83 ASP A CA 1
ATOM 701 C C . ASP A 1 83 ? 3.518 41.188 19.781 1 69.12 83 ASP A C 1
ATOM 703 O O . ASP A 1 83 ? 3.705 40.625 18.703 1 69.12 83 ASP A O 1
ATOM 707 N N . GLU A 1 84 ? 4.484 41.375 20.641 1 68.69 84 GLU A N 1
ATOM 708 C CA . GLU A 1 84 ? 5.887 41.125 20.344 1 68.69 84 GLU A CA 1
ATOM 709 C C . GLU A 1 84 ? 6.109 39.656 19.984 1 68.69 84 GLU A C 1
ATOM 711 O O . GLU A 1 84 ? 7.078 39.312 19.297 1 68.69 84 GLU A O 1
ATOM 716 N N . ASP A 1 85 ? 5.23 38.906 20.359 1 61.81 85 ASP A N 1
ATOM 717 C CA . ASP A 1 85 ? 5.469 37.5 20.141 1 61.81 85 ASP A CA 1
ATOM 718 C C . ASP A 1 85 ? 4.598 36.938 19 1 61.81 85 ASP A C 1
ATOM 720 O O . ASP A 1 85 ? 4.574 35.75 18.75 1 61.81 85 ASP A O 1
ATOM 724 N N . PHE A 1 86 ? 3.953 37.875 18.375 1 61.88 86 PHE A N 1
ATOM 725 C CA . PHE A 1 86 ? 3.102 37.469 17.266 1 61.88 86 PHE A CA 1
ATOM 726 C C . PHE A 1 86 ? 3.938 36.969 16.094 1 61.88 86 PHE A C 1
ATOM 728 O O . PHE A 1 86 ? 5.047 37.438 15.859 1 61.88 86 PHE A O 1
ATOM 735 N N . SER A 1 87 ? 3.576 35.875 15.508 1 62.72 87 SER A N 1
ATOM 736 C CA . SER A 1 87 ? 4.07 35.406 14.211 1 62.72 87 SER A CA 1
ATOM 737 C C . SER A 1 87 ? 2.951 34.812 13.367 1 62.72 87 SER A C 1
ATOM 739 O O . SER A 1 87 ? 2.021 34.219 13.906 1 62.72 87 SER A O 1
ATOM 741 N N . ILE A 1 88 ? 2.9 35.375 12.164 1 55.94 88 ILE A N 1
ATOM 742 C CA . ILE A 1 88 ? 1.894 34.781 11.297 1 55.94 88 ILE A CA 1
ATOM 743 C C . ILE A 1 88 ? 2.141 33.281 11.18 1 55.94 88 ILE A C 1
ATOM 745 O O . ILE A 1 88 ? 1.25 32.531 10.773 1 55.94 88 ILE A O 1
ATOM 749 N N . THR A 1 89 ? 3.238 32.844 11.297 1 49.66 89 THR A N 1
ATOM 750 C CA . THR A 1 89 ? 3.576 31.422 11.242 1 49.66 89 THR A CA 1
ATOM 751 C C . THR A 1 89 ? 3.254 30.75 12.562 1 49.66 89 THR A C 1
ATOM 753 O O . THR A 1 89 ? 3.76 29.656 12.844 1 49.66 89 THR A O 1
ATOM 756 N N . ASP A 1 90 ? 2.406 31.328 13.344 1 46.44 90 ASP A N 1
ATOM 757 C CA . ASP A 1 90 ? 2.188 30.719 14.648 1 46.44 90 ASP A CA 1
ATOM 758 C C . ASP A 1 90 ? 1.527 29.359 14.523 1 46.44 90 ASP A C 1
ATOM 760 O O . ASP A 1 90 ? 0.613 29.031 15.281 1 46.44 90 ASP A O 1
ATOM 764 N N . ILE A 1 91 ? 1.402 28.844 13.398 1 47.03 91 ILE A N 1
ATOM 765 C CA . ILE A 1 91 ? 1.054 27.422 13.375 1 47.03 91 ILE A CA 1
ATOM 766 C C . ILE A 1 91 ? 2.127 26.609 14.102 1 47.03 91 ILE A C 1
ATOM 768 O O . ILE A 1 91 ? 3.322 26.812 13.867 1 47.03 91 ILE A O 1
ATOM 772 N N . PRO A 1 92 ? 1.632 26.094 15.227 1 47.53 92 PRO A N 1
ATOM 773 C CA . PRO A 1 92 ? 2.66 25.344 15.953 1 47.53 92 PRO A CA 1
ATOM 774 C C . PRO A 1 92 ? 3.301 24.25 15.102 1 47.53 92 PRO A C 1
ATOM 776 O O . PRO A 1 92 ? 3.27 23.078 15.477 1 47.53 92 PRO A O 1
ATOM 779 N N . LEU A 1 93 ? 3.445 24.469 13.781 1 54.56 93 LEU A N 1
ATOM 780 C CA . LEU A 1 93 ? 4.133 23.547 12.883 1 54.56 93 LEU A CA 1
ATOM 781 C C . LEU A 1 93 ? 5.5 24.094 12.484 1 54.56 93 LEU A C 1
ATOM 783 O O . LEU A 1 93 ? 5.637 25.281 12.18 1 54.56 93 LEU A O 1
ATOM 787 N N . THR A 1 94 ? 6.461 23.359 12.914 1 51.34 94 THR A N 1
ATOM 788 C CA . THR A 1 94 ? 7.82 23.719 12.516 1 51.34 94 THR A CA 1
ATOM 789 C C . THR A 1 94 ? 8.047 23.406 11.039 1 51.34 94 THR A C 1
ATOM 791 O O . THR A 1 94 ? 7.199 22.781 10.391 1 51.34 94 THR A O 1
ATOM 794 N N . GLU A 1 95 ? 9.008 23.938 10.461 1 50.91 95 GLU A N 1
ATOM 795 C CA . GLU A 1 95 ? 9.391 23.625 9.094 1 50.91 95 GLU A CA 1
ATOM 796 C C . GLU A 1 95 ? 9.578 22.109 8.914 1 50.91 95 GLU A C 1
ATOM 798 O O . GLU A 1 95 ? 9.203 21.562 7.875 1 50.91 95 GLU A O 1
ATOM 803 N N . THR A 1 96 ? 10.117 21.547 9.914 1 55.97 96 THR A N 1
ATOM 804 C CA . THR A 1 96 ? 10.328 20.094 9.883 1 55.97 96 THR A CA 1
ATOM 805 C C . THR A 1 96 ? 9 19.359 9.82 1 55.97 96 THR A C 1
ATOM 807 O O . THR A 1 96 ? 8.859 18.375 9.094 1 55.97 96 THR A O 1
ATOM 810 N N . ASP A 1 97 ? 8.078 19.984 10.586 1 59.69 97 ASP A N 1
ATOM 811 C CA . ASP A 1 97 ? 6.742 19.391 10.578 1 59.69 97 ASP A CA 1
ATOM 812 C C . ASP A 1 97 ? 6.117 19.453 9.188 1 59.69 97 ASP A C 1
ATOM 814 O O . ASP A 1 97 ? 5.504 18.484 8.734 1 59.69 97 ASP A O 1
ATOM 818 N N . MET A 1 98 ? 6.336 20.516 8.609 1 57.16 98 MET A N 1
ATOM 819 C CA . MET A 1 98 ? 5.746 20.719 7.289 1 57.16 98 MET A CA 1
ATOM 820 C C . MET A 1 98 ? 6.352 19.75 6.273 1 57.16 98 MET A C 1
ATOM 822 O O . MET A 1 98 ? 5.645 19.234 5.402 1 57.16 98 MET A O 1
ATOM 826 N N . ASN A 1 99 ? 7.633 19.547 6.406 1 58.59 99 ASN A N 1
ATOM 827 C CA . ASN A 1 99 ? 8.281 18.594 5.5 1 58.59 99 ASN A CA 1
ATOM 828 C C . ASN A 1 99 ? 7.699 17.203 5.652 1 58.59 99 ASN A C 1
ATOM 830 O O . ASN A 1 99 ? 7.457 16.516 4.656 1 58.59 99 ASN A O 1
ATOM 834 N N . VAL A 1 100 ? 7.508 16.938 6.875 1 61.38 100 VAL A N 1
ATOM 835 C CA . VAL A 1 100 ? 6.934 15.625 7.172 1 61.38 100 VAL A CA 1
ATOM 836 C C . VAL A 1 100 ? 5.52 15.539 6.598 1 61.38 100 VAL A C 1
ATOM 838 O O . VAL A 1 100 ? 5.156 14.539 5.977 1 61.38 100 VAL A O 1
ATOM 841 N N . LEU A 1 101 ? 4.805 16.625 6.809 1 62.03 101 LEU A N 1
ATOM 842 C CA . LEU A 1 101 ? 3.43 16.656 6.324 1 62.03 101 LEU A CA 1
ATOM 843 C C . LEU A 1 101 ? 3.391 16.609 4.801 1 62.03 101 LEU A C 1
ATOM 845 O O . LEU A 1 101 ? 2.576 15.891 4.215 1 62.03 101 LEU A O 1
ATOM 849 N N . THR A 1 102 ? 4.273 17.297 4.234 1 60.06 102 THR A N 1
ATOM 850 C CA . THR A 1 102 ? 4.328 17.359 2.777 1 60.06 102 THR A CA 1
ATOM 851 C C . THR A 1 102 ? 4.676 15.984 2.195 1 60.06 102 THR A C 1
ATOM 853 O O . THR A 1 102 ? 4.07 15.547 1.215 1 60.06 102 THR A O 1
ATOM 856 N N . GLU A 1 103 ? 5.656 15.406 2.789 1 60.84 103 GLU A N 1
ATOM 857 C CA . GLU A 1 103 ? 6.051 14.086 2.326 1 60.84 103 GLU A CA 1
ATOM 858 C C . GLU A 1 103 ? 4.918 13.078 2.506 1 60.84 103 GLU A C 1
ATOM 860 O O . GLU A 1 103 ? 4.695 12.227 1.645 1 60.84 103 GLU A O 1
ATOM 865 N N . THR A 1 104 ? 4.34 13.227 3.656 1 62.78 104 THR A N 1
ATOM 866 C CA . THR A 1 104 ? 3.215 12.344 3.93 1 62.78 104 THR A CA 1
ATOM 867 C C . THR A 1 104 ? 2.117 12.516 2.887 1 62.78 104 THR A C 1
ATOM 869 O O . THR A 1 104 ? 1.573 11.539 2.375 1 62.78 104 THR A O 1
ATOM 872 N N . VAL A 1 105 ? 1.905 13.734 2.592 1 61.31 105 VAL A N 1
ATOM 873 C CA . VAL A 1 105 ? 0.884 14.047 1.597 1 61.31 105 VAL A CA 1
ATOM 874 C C . VAL A 1 105 ? 1.328 13.539 0.226 1 61.31 105 VAL A C 1
ATOM 876 O O . VAL A 1 105 ? 0.516 13.016 -0.542 1 61.31 105 VAL A O 1
ATOM 879 N N . SER A 1 106 ? 2.594 13.688 -0.057 1 59.72 106 SER A N 1
ATOM 880 C CA . SER A 1 106 ? 3.111 13.195 -1.328 1 59.72 106 SER A CA 1
ATOM 881 C C . SER A 1 106 ? 2.922 11.688 -1.45 1 59.72 106 SER A C 1
ATOM 883 O O . SER A 1 106 ? 2.613 11.18 -2.531 1 59.72 106 SER A O 1
ATOM 885 N N . MET A 1 107 ? 3.133 10.992 -0.368 1 62.69 107 MET A N 1
ATOM 886 C CA . MET A 1 107 ? 2.916 9.555 -0.34 1 62.69 107 MET A CA 1
ATOM 887 C C . MET A 1 107 ? 1.445 9.219 -0.57 1 62.69 107 MET A C 1
ATOM 889 O O . MET A 1 107 ? 1.124 8.281 -1.305 1 62.69 107 MET A O 1
ATOM 893 N N . LEU A 1 108 ? 0.697 10.062 0.119 1 61.5 108 LEU A N 1
ATOM 894 C CA . LEU A 1 108 ? -0.739 9.82 0.025 1 61.5 108 LEU A CA 1
ATOM 895 C C . LEU A 1 108 ? -1.255 10.148 -1.372 1 61.5 108 LEU A C 1
ATOM 897 O O . LEU A 1 108 ? -2.186 9.508 -1.862 1 61.5 108 LEU A O 1
ATOM 901 N N . LYS A 1 109 ? -0.707 11.18 -1.966 1 59.69 109 LYS A N 1
ATOM 902 C CA . LYS A 1 109 ? -1.083 11.586 -3.318 1 59.69 109 LYS A CA 1
ATOM 903 C C . LYS A 1 109 ? -0.897 10.438 -4.305 1 59.69 109 LYS A C 1
ATOM 905 O O . LYS A 1 109 ? -1.516 10.422 -5.371 1 59.69 109 LYS A O 1
ATOM 910 N N . GLN A 1 110 ? -0.017 9.609 -3.906 1 56.59 110 GLN A N 1
ATOM 911 C CA . GLN A 1 110 ? 0.174 8.445 -4.77 1 56.59 110 GLN A CA 1
ATOM 912 C C . GLN A 1 110 ? -1.099 7.613 -4.855 1 56.59 110 GLN A C 1
ATOM 914 O O . GLN A 1 110 ? -1.271 6.828 -5.789 1 56.59 110 GLN A O 1
ATOM 919 N N . PHE A 1 111 ? -1.879 7.891 -3.859 1 53.44 111 PHE A N 1
ATOM 920 C CA . PHE A 1 111 ? -3.189 7.254 -3.895 1 53.44 111 PHE A CA 1
ATOM 921 C C . PHE A 1 111 ? -4.234 8.195 -4.488 1 53.44 111 PHE A C 1
ATOM 923 O O . PHE A 1 111 ? -5.027 8.789 -3.756 1 53.44 111 PHE A O 1
ATOM 930 N N . LYS A 1 112 ? -4.059 8.703 -5.645 1 53.84 112 LYS A N 1
ATOM 931 C CA . LYS A 1 112 ? -4.738 9.773 -6.371 1 53.84 112 LYS A CA 1
ATOM 932 C C . LYS A 1 112 ? -6.254 9.625 -6.277 1 53.84 112 LYS A C 1
ATOM 934 O O . LYS A 1 112 ? -6.988 10.602 -6.445 1 53.84 112 LYS A O 1
ATOM 939 N N . ASP A 1 113 ? -6.66 8.469 -6.016 1 51.88 113 ASP A N 1
ATOM 940 C CA . ASP A 1 113 ? -8.094 8.273 -6.227 1 51.88 113 ASP A CA 1
ATOM 941 C C . ASP A 1 113 ? -8.883 8.602 -4.961 1 51.88 113 ASP A C 1
ATOM 943 O O . ASP A 1 113 ? -10.102 8.445 -4.93 1 51.88 113 ASP A O 1
ATOM 947 N N . PHE A 1 114 ? -8.18 9.031 -3.951 1 51.53 114 PHE A N 1
ATOM 948 C CA . PHE A 1 114 ? -8.891 9.43 -2.744 1 51.53 114 PHE A CA 1
ATOM 949 C C . PHE A 1 114 ? -9.07 10.945 -2.699 1 51.53 114 PHE A C 1
ATOM 951 O O . PHE A 1 114 ? -8.094 11.695 -2.838 1 51.53 114 PHE A O 1
ATOM 958 N N . SER A 1 115 ? -10.234 11.438 -2.928 1 53.22 115 SER A N 1
ATOM 959 C CA . SER A 1 115 ? -10.523 12.859 -2.805 1 53.22 115 SER A CA 1
ATOM 960 C C . SER A 1 115 ? -9.969 13.43 -1.502 1 53.22 115 SER A C 1
ATOM 962 O O . SER A 1 115 ? -9.664 14.617 -1.415 1 53.22 115 SER A O 1
ATOM 964 N N . LEU A 1 116 ? -9.969 12.484 -0.502 1 56.16 116 LEU A N 1
ATOM 965 C CA . LEU A 1 116 ? -9.43 12.867 0.8 1 56.16 116 LEU A CA 1
ATOM 966 C C . LEU A 1 116 ? -8.062 13.516 0.653 1 56.16 116 LEU A C 1
ATOM 968 O O . LEU A 1 116 ? -7.754 14.492 1.342 1 56.16 116 LEU A O 1
ATOM 972 N N . PHE A 1 117 ? -7.488 13.055 -0.4 1 58.25 117 PHE A N 1
ATOM 973 C CA . PHE A 1 117 ? -6.121 13.539 -0.565 1 58.25 117 PHE A CA 1
ATOM 974 C C . PHE A 1 117 ? -6.117 14.961 -1.129 1 58.25 117 PHE A C 1
ATOM 976 O O . PHE A 1 117 ? -5.211 15.742 -0.844 1 58.25 117 PHE A O 1
ATOM 983 N N . ASN A 1 118 ? -7.113 15.117 -1.955 1 59.31 118 ASN A N 1
ATOM 984 C CA . ASN A 1 118 ? -7.227 16.484 -2.436 1 59.31 118 ASN A CA 1
ATOM 985 C C . ASN A 1 118 ? -7.438 17.469 -1.287 1 59.31 118 ASN A C 1
ATOM 987 O O . ASN A 1 118 ? -6.871 18.562 -1.287 1 59.31 118 ASN A O 1
ATOM 991 N N . ASP A 1 119 ? -8.18 16.969 -0.354 1 59.53 119 ASP A N 1
ATOM 992 C CA . ASP A 1 119 ? -8.445 17.812 0.805 1 59.53 119 ASP A CA 1
ATOM 993 C C . ASP A 1 119 ? -7.184 18.047 1.628 1 59.53 119 ASP A C 1
ATOM 995 O O . ASP A 1 119 ? -6.926 19.156 2.09 1 59.53 119 ASP A O 1
ATOM 999 N N . VAL A 1 120 ? -6.48 16.922 1.773 1 61.69 120 VAL A N 1
ATOM 1000 C CA . VAL A 1 120 ? -5.25 17.047 2.547 1 61.69 120 VAL A CA 1
ATOM 1001 C C . VAL A 1 120 ? -4.277 17.969 1.828 1 61.69 120 VAL A C 1
ATOM 1003 O O . VAL A 1 120 ? -3.59 18.781 2.467 1 61.69 120 VAL A O 1
ATOM 1006 N N . SER A 1 121 ? -4.289 17.766 0.5 1 59.56 121 SER A N 1
ATOM 1007 C CA . SER A 1 121 ? -3.426 18.656 -0.278 1 59.56 121 SER A CA 1
ATOM 1008 C C . SER A 1 121 ? -3.77 20.125 -0.034 1 59.56 121 SER A C 1
ATOM 1010 O O . SER A 1 121 ? -2.877 20.953 0.083 1 59.56 121 SER A O 1
ATOM 1012 N N . ASP A 1 122 ? -5.035 20.359 -0.035 1 60.19 122 ASP A N 1
ATOM 1013 C CA . ASP A 1 122 ? -5.496 21.719 0.206 1 60.19 122 ASP A CA 1
ATOM 1014 C C . ASP A 1 122 ? -5.094 22.188 1.601 1 60.19 122 ASP A C 1
ATOM 1016 O O . ASP A 1 122 ? -4.664 23.344 1.771 1 60.19 122 ASP A O 1
ATOM 1020 N N . ILE A 1 123 ? -5.25 21.266 2.516 1 60.59 123 ILE A N 1
ATOM 1021 C CA . ILE A 1 123 ? -4.883 21.594 3.891 1 60.59 123 ILE A CA 1
ATOM 1022 C C . ILE A 1 123 ? -3.387 21.875 3.971 1 60.59 123 ILE A C 1
ATOM 1024 O O . ILE A 1 123 ? -2.971 22.859 4.605 1 60.59 123 ILE A O 1
ATOM 1028 N N . LEU A 1 124 ? -2.701 21 3.316 1 59 124 LEU A N 1
ATOM 1029 C CA . LEU A 1 124 ? -1.252 21.172 3.328 1 59 124 LEU A CA 1
ATOM 1030 C C . LEU A 1 124 ? -0.856 22.5 2.693 1 59 124 LEU A C 1
ATOM 1032 O O . LEU A 1 124 ? 0.056 23.172 3.176 1 59 124 LEU A O 1
ATOM 1036 N N . GLN A 1 125 ? -1.498 22.672 1.541 1 56.34 125 GLN A N 1
ATOM 1037 C CA . GLN A 1 125 ? -1.229 23.938 0.882 1 56.34 125 GLN A CA 1
ATOM 1038 C C . GLN A 1 125 ? -1.495 25.109 1.82 1 56.34 125 GLN A C 1
ATOM 1040 O O . GLN A 1 125 ? -0.71 26.062 1.876 1 56.34 125 GLN A O 1
ATOM 1045 N N . ARG A 1 126 ? -2.535 25.047 2.471 1 57.38 126 ARG A N 1
ATOM 1046 C CA . ARG A 1 126 ? -2.898 26.125 3.4 1 57.38 126 ARG A CA 1
ATOM 1047 C C . ARG A 1 126 ? -1.899 26.203 4.551 1 57.38 126 ARG A C 1
ATOM 1049 O O . ARG A 1 126 ? -1.551 27.297 4.996 1 57.38 126 ARG A O 1
ATOM 1056 N N . LEU A 1 127 ? -1.563 25.047 4.977 1 57.28 127 LEU A N 1
ATOM 1057 C CA . LEU A 1 127 ? -0.575 25 6.051 1 57.28 127 LEU A CA 1
ATOM 1058 C C . LEU A 1 127 ? 0.774 25.516 5.566 1 57.28 127 LEU A C 1
ATOM 1060 O O . LEU A 1 127 ? 1.461 26.25 6.289 1 57.28 127 LEU A O 1
ATOM 1064 N N . GLU A 1 128 ? 1.137 24.891 4.355 1 51.62 128 GLU A N 1
ATOM 1065 C CA . GLU A 1 128 ? 2.375 25.359 3.746 1 51.62 128 GLU A CA 1
ATOM 1066 C C . GLU A 1 128 ? 2.375 26.891 3.613 1 51.62 128 GLU A C 1
ATOM 1068 O O . GLU A 1 128 ? 3.404 27.531 3.828 1 51.62 128 GLU A O 1
ATOM 1073 N N . ASP A 1 129 ? 1.286 27.281 3.086 1 47.66 129 ASP A N 1
ATOM 1074 C CA . ASP A 1 129 ? 1.141 28.719 2.912 1 47.66 129 ASP A CA 1
ATOM 1075 C C . ASP A 1 129 ? 1.368 29.453 4.23 1 47.66 129 ASP A C 1
ATOM 1077 O O . ASP A 1 129 ? 1.917 30.562 4.242 1 47.66 129 ASP A O 1
ATOM 1081 N N . LYS A 1 130 ? 0.906 28.734 5.172 1 46.22 130 LYS A N 1
ATOM 1082 C CA . LYS A 1 130 ? 1.041 29.422 6.457 1 46.22 130 LYS A CA 1
ATOM 1083 C C . LYS A 1 130 ? 2.461 29.281 7 1 46.22 130 LYS A C 1
ATOM 1085 O O . LYS A 1 130 ? 2.953 30.172 7.688 1 46.22 130 LYS A O 1
ATOM 1090 N N . ILE A 1 131 ? 2.945 27.969 6.855 1 43.97 131 ILE A N 1
ATOM 1091 C CA . ILE A 1 131 ? 4.273 27.797 7.434 1 43.97 131 ILE A CA 1
ATOM 1092 C C . ILE A 1 131 ? 5.336 28.281 6.445 1 43.97 131 ILE A C 1
ATOM 1094 O O . ILE A 1 131 ? 6.527 28.266 6.754 1 43.97 131 ILE A O 1
ATOM 1098 N N . TYR A 1 132 ? 5.184 29.141 5.57 1 37 132 TYR A N 1
ATOM 1099 C CA . TYR A 1 132 ? 6.129 29.672 4.598 1 37 132 TYR A CA 1
ATOM 1100 C C . TYR A 1 132 ? 7.098 28.594 4.129 1 37 132 TYR A C 1
ATOM 1102 O O . TYR A 1 132 ? 8.297 28.859 3.967 1 37 132 TYR A O 1
ATOM 1110 N N . ALA A 1 133 ? 6.785 27.391 4.398 1 39.84 133 ALA A N 1
ATOM 1111 C CA . ALA A 1 133 ? 7.77 26.406 3.951 1 39.84 133 ALA A CA 1
ATOM 1112 C C . ALA A 1 133 ? 7.922 26.438 2.432 1 39.84 133 ALA A C 1
ATOM 1114 O O . ALA A 1 133 ? 6.957 26.703 1.711 1 39.84 133 ALA A O 1
ATOM 1115 N N . GLU A 1 134 ? 9.07 26.844 1.937 1 36.03 134 GLU A N 1
ATOM 1116 C CA . GLU A 1 134 ? 9.414 26.781 0.519 1 36.03 134 GLU A CA 1
ATOM 1117 C C . GLU A 1 134 ? 8.766 25.562 -0.145 1 36.03 134 GLU A C 1
ATOM 1119 O O . GLU A 1 134 ? 8.711 24.484 0.445 1 36.03 134 GLU A O 1
ATOM 1124 N N . LYS A 1 135 ? 7.789 25.859 -0.954 1 39.41 135 LYS A N 1
ATOM 1125 C CA . LYS A 1 135 ? 7.258 24.812 -1.837 1 39.41 135 LYS A CA 1
ATOM 1126 C C . LYS A 1 135 ? 8.352 23.844 -2.258 1 39.41 135 LYS A C 1
ATOM 1128 O O . LYS A 1 135 ? 9.281 24.219 -2.977 1 39.41 135 LYS A O 1
ATOM 1133 N N . SER A 1 136 ? 9.094 23.297 -1.436 1 39.16 136 SER A N 1
ATOM 1134 C CA . SER A 1 136 ? 10.062 22.422 -2.076 1 39.16 136 SER A CA 1
ATOM 1135 C C . SER A 1 136 ? 9.367 21.391 -2.961 1 39.16 136 SER A C 1
ATOM 1137 O O . SER A 1 136 ? 8.438 20.719 -2.523 1 39.16 136 SER A O 1
ATOM 1139 N N . HIS A 1 137 ? 9.055 21.906 -4.211 1 44.06 137 HIS A N 1
ATOM 1140 C CA . HIS A 1 137 ? 8.672 20.938 -5.234 1 44.06 137 HIS A CA 1
ATOM 1141 C C . HIS A 1 137 ? 9.461 19.641 -5.09 1 44.06 137 HIS A C 1
ATOM 1143 O O . HIS A 1 137 ? 10.43 19.422 -5.816 1 44.06 137 HIS A O 1
ATOM 1149 N N . THR A 1 138 ? 9.562 19.219 -3.92 1 50.91 138 THR A N 1
ATOM 1150 C CA . THR A 1 138 ? 10.383 18.031 -3.758 1 50.91 138 THR A CA 1
ATOM 1151 C C . THR A 1 138 ? 9.703 16.812 -4.395 1 50.91 138 THR A C 1
ATOM 1153 O O . THR A 1 138 ? 8.492 16.656 -4.281 1 50.91 138 THR A O 1
ATOM 1156 N N . LYS A 1 139 ? 10.328 16.344 -5.547 1 63 139 LYS A N 1
ATOM 1157 C CA . LYS A 1 139 ? 9.93 15.07 -6.16 1 63 139 LYS A CA 1
ATOM 1158 C C . LYS A 1 139 ? 9.633 14.023 -5.094 1 63 139 LYS A C 1
ATOM 1160 O O . LYS A 1 139 ? 10.289 13.977 -4.051 1 63 139 LYS A O 1
ATOM 1165 N N . PRO A 1 140 ? 8.594 13.383 -5.281 1 69.81 140 PRO A N 1
ATOM 1166 C CA . PRO A 1 140 ? 8.297 12.32 -4.32 1 69.81 140 PRO A CA 1
ATOM 1167 C C . PRO A 1 140 ? 9.484 11.391 -4.082 1 69.81 140 PRO A C 1
ATOM 1169 O O . PRO A 1 140 ? 10.234 11.086 -5.016 1 69.81 140 PRO A O 1
ATOM 1172 N N . VAL A 1 141 ? 9.711 11.109 -2.885 1 76.19 141 VAL A N 1
ATOM 1173 C CA . VAL A 1 141 ? 10.812 10.242 -2.488 1 76.19 141 VAL A CA 1
ATOM 1174 C C . VAL A 1 141 ? 10.312 8.812 -2.326 1 76.19 141 VAL A C 1
ATOM 1176 O O . VAL A 1 141 ? 11.086 7.859 -2.471 1 76.19 141 VAL A O 1
ATOM 1179 N N . ILE A 1 142 ? 9.047 8.68 -2.059 1 76.62 142 ILE A N 1
ATOM 1180 C CA . ILE A 1 142 ? 8.461 7.363 -1.812 1 76.62 142 ILE A CA 1
ATOM 1181 C C . ILE A 1 142 ? 7.484 7.016 -2.934 1 76.62 142 ILE A C 1
ATOM 1183 O O . ILE A 1 142 ? 6.613 7.816 -3.279 1 76.62 142 ILE A O 1
ATOM 1187 N N . TYR A 1 143 ? 7.68 5.934 -3.475 1 77.25 143 TYR A N 1
ATOM 1188 C CA . TYR A 1 143 ? 6.809 5.43 -4.527 1 77.25 143 TYR A CA 1
ATOM 1189 C C . TYR A 1 143 ? 6.145 4.125 -4.109 1 77.25 143 TYR A C 1
ATOM 1191 O O . TYR A 1 143 ? 6.82 3.119 -3.889 1 77.25 143 TYR A O 1
ATOM 1199 N N . LEU A 1 144 ? 4.836 4.172 -4.004 1 78.06 144 LEU A N 1
ATOM 1200 C CA . LEU A 1 144 ? 4.07 2.98 -3.654 1 78.06 144 LEU A CA 1
ATOM 1201 C C . LEU A 1 144 ? 3.559 2.273 -4.906 1 78.06 144 LEU A C 1
ATOM 1203 O O . LEU A 1 144 ? 3.283 2.918 -5.918 1 78.06 144 LEU A O 1
ATOM 1207 N N . ASP A 1 145 ? 3.461 0.967 -4.758 1 82.88 145 ASP A N 1
ATOM 1208 C CA . ASP A 1 145 ? 2.859 0.206 -5.848 1 82.88 145 ASP A CA 1
ATOM 1209 C C . ASP A 1 145 ? 1.366 0.507 -5.969 1 82.88 145 ASP A C 1
ATOM 1211 O O . ASP A 1 145 ? 0.662 0.596 -4.961 1 82.88 145 ASP A O 1
ATOM 1215 N N . LYS A 1 146 ? 0.971 0.823 -7.211 1 77.31 146 LYS A N 1
ATOM 1216 C CA . LYS A 1 146 ? -0.431 1.154 -7.445 1 77.31 146 LYS A CA 1
ATOM 1217 C C . LYS A 1 146 ? -0.893 0.659 -8.812 1 77.31 146 LYS A C 1
ATOM 1219 O O . LYS A 1 146 ? -0.071 0.385 -9.688 1 77.31 146 LYS A O 1
ATOM 1224 N N . ASN A 1 147 ? -2.172 0.436 -8.875 1 82.25 147 ASN A N 1
ATOM 1225 C CA . ASN A 1 147 ? -2.82 0.135 -10.148 1 82.25 147 ASN A CA 1
ATOM 1226 C C . ASN A 1 147 ? -3.84 1.205 -10.523 1 82.25 147 ASN A C 1
ATOM 1228 O O . ASN A 1 147 ? -4.992 1.153 -10.086 1 82.25 147 ASN A O 1
ATOM 1232 N N . ASP A 1 148 ? -3.447 2.098 -11.398 1 74.88 148 ASP A N 1
ATOM 1233 C CA . ASP A 1 148 ? -4.266 3.256 -11.734 1 74.88 148 ASP A CA 1
ATOM 1234 C C . ASP A 1 148 ? -5.449 2.852 -12.617 1 74.88 148 ASP A C 1
ATOM 1236 O O . ASP A 1 148 ? -6.41 3.611 -12.766 1 74.88 148 ASP A O 1
ATOM 1240 N N . LYS A 1 149 ? -5.402 1.714 -13.172 1 79.19 149 LYS A N 1
ATOM 1241 C CA . LYS A 1 149 ? -6.449 1.299 -14.102 1 79.19 149 LYS A CA 1
ATOM 1242 C C . LYS A 1 149 ? -7.457 0.377 -13.422 1 79.19 149 LYS A C 1
ATOM 1244 O O . LYS A 1 149 ? -8.359 -0.15 -14.07 1 79.19 149 LYS A O 1
ATOM 1249 N N . LEU A 1 150 ? -7.23 0.263 -12.133 1 85.94 150 LEU A N 1
ATOM 1250 C CA . LEU A 1 150 ? -8.203 -0.521 -11.391 1 85.94 150 LEU A CA 1
ATOM 1251 C C . LEU A 1 150 ? -9.586 0.132 -11.438 1 85.94 150 LEU A C 1
ATOM 1253 O O . LEU A 1 150 ? -9.711 1.343 -11.242 1 85.94 150 LEU A O 1
ATOM 1257 N N . LYS A 1 151 ? -10.617 -0.621 -11.688 1 87.5 151 LYS A N 1
ATOM 1258 C CA . LYS A 1 151 ? -11.984 -0.109 -11.719 1 87.5 151 LYS A CA 1
ATOM 1259 C C . LYS A 1 151 ? -12.539 0.057 -10.305 1 87.5 151 LYS A C 1
ATOM 1261 O O . LYS A 1 151 ? -12.172 -0.69 -9.398 1 87.5 151 LYS A O 1
ATOM 1266 N N . GLY A 1 152 ? -13.422 1.108 -10.125 1 88.62 152 GLY A N 1
ATOM 1267 C CA . GLY A 1 152 ? -14.164 1.26 -8.883 1 88.62 152 GLY A CA 1
ATOM 1268 C C . GLY A 1 152 ? -13.477 2.176 -7.887 1 88.62 152 GLY A C 1
ATOM 1269 O O . GLY A 1 152 ? -14.016 2.461 -6.816 1 88.62 152 GLY A O 1
ATOM 1270 N N . LEU A 1 153 ? -12.328 2.631 -8.242 1 82.81 153 LEU A N 1
ATOM 1271 C CA . LEU A 1 153 ? -11.562 3.488 -7.34 1 82.81 153 LEU A CA 1
ATOM 1272 C C . LEU A 1 153 ? -12.32 4.781 -7.051 1 82.81 153 LEU A C 1
ATOM 1274 O O . LEU A 1 153 ? -12.18 5.359 -5.973 1 82.81 153 LEU A O 1
ATOM 1278 N N . HIS A 1 154 ? -13.117 5.223 -7.945 1 82.44 154 HIS A N 1
ATOM 1279 C CA . HIS A 1 154 ? -13.836 6.484 -7.809 1 82.44 154 HIS A CA 1
ATOM 1280 C C . HIS A 1 154 ? -14.883 6.402 -6.703 1 82.44 154 HIS A C 1
ATOM 1282 O O . HIS A 1 154 ? -15.383 7.43 -6.242 1 82.44 154 HIS A O 1
ATOM 1288 N N . TYR A 1 155 ? -15.227 5.219 -6.25 1 87.56 155 TYR A N 1
ATOM 1289 C CA . TYR A 1 155 ? -16.203 5.051 -5.176 1 87.56 155 TYR A CA 1
ATOM 1290 C C . TYR A 1 155 ? -15.547 5.227 -3.812 1 87.56 155 TYR A C 1
ATOM 1292 O O . TYR A 1 155 ? -16.234 5.336 -2.795 1 87.56 155 TYR A O 1
ATOM 1300 N N . LEU A 1 156 ? -14.266 5.191 -3.783 1 84.5 156 LEU A N 1
ATOM 1301 C CA . LEU A 1 156 ? -13.523 5.137 -2.529 1 84.5 156 LEU A CA 1
ATOM 1302 C C . LEU A 1 156 ? -13.922 6.281 -1.608 1 84.5 156 LEU A C 1
ATOM 1304 O O . LEU A 1 156 ? -14.242 6.062 -0.439 1 84.5 156 LEU A O 1
ATOM 1308 N N . ASP A 1 157 ? -13.945 7.441 -2.131 1 76.12 157 ASP A N 1
ATOM 1309 C CA . ASP A 1 157 ? -14.25 8.625 -1.331 1 76.12 157 ASP A CA 1
ATOM 1310 C C . ASP A 1 157 ? -15.68 8.57 -0.799 1 76.12 157 ASP A C 1
ATOM 1312 O O . ASP A 1 157 ? -15.914 8.828 0.383 1 76.12 157 ASP A O 1
ATOM 1316 N N . GLU A 1 158 ? -16.5 8.297 -1.662 1 82.88 158 GLU A N 1
ATOM 1317 C CA . GLU A 1 158 ? -17.906 8.219 -1.308 1 82.88 158 GLU A CA 1
ATOM 1318 C C . GLU A 1 158 ? -18.156 7.184 -0.215 1 82.88 158 GLU A C 1
ATOM 1320 O O . GLU A 1 158 ? -18.875 7.445 0.747 1 82.88 158 GLU A O 1
ATOM 1325 N N . ILE A 1 159 ? -17.594 6.129 -0.352 1 89.56 159 ILE A N 1
ATOM 1326 C CA . ILE A 1 159 ? -17.75 5.039 0.606 1 89.56 159 ILE A CA 1
ATOM 1327 C C . ILE A 1 159 ? -17.109 5.426 1.937 1 89.56 159 ILE A C 1
ATOM 1329 O O . ILE A 1 159 ? -17.672 5.168 3.004 1 89.56 159 ILE A O 1
ATOM 1333 N N . TYR A 1 160 ? -15.992 6.012 1.883 1 78.44 160 TYR A N 1
ATOM 1334 C CA . TYR A 1 160 ? -15.297 6.469 3.08 1 78.44 160 TYR A CA 1
ATOM 1335 C C . TYR A 1 160 ? -16.188 7.395 3.904 1 78.44 160 TYR A C 1
ATOM 1337 O O . TYR A 1 160 ? -16.328 7.211 5.113 1 78.44 160 TYR A O 1
ATOM 1345 N N . GLN A 1 161 ? -16.719 8.32 3.264 1 74.88 161 GLN A N 1
ATOM 1346 C CA . GLN A 1 161 ? -17.594 9.281 3.934 1 74.88 161 GLN A CA 1
ATOM 1347 C C . GLN A 1 161 ? -18.812 8.586 4.543 1 74.88 161 GLN A C 1
ATOM 1349 O O . GLN A 1 161 ? -19.25 8.93 5.645 1 74.88 161 GLN A O 1
ATOM 1354 N N . ALA A 1 162 ? -19.344 7.652 3.795 1 86.31 162 ALA A N 1
ATOM 1355 C CA . ALA A 1 162 ? -20.5 6.91 4.285 1 86.31 162 ALA A CA 1
ATOM 1356 C C . ALA A 1 162 ? -20.172 6.16 5.57 1 86.31 162 ALA A C 1
ATOM 1358 O O . ALA A 1 162 ? -21 6.074 6.48 1 86.31 162 ALA A O 1
ATOM 1359 N N . ILE A 1 163 ? -19 5.621 5.676 1 85.56 163 ILE A N 1
ATOM 1360 C CA . ILE A 1 163 ? -18.578 4.879 6.855 1 85.56 163 ILE A CA 1
ATOM 1361 C C . ILE A 1 163 ? -18.438 5.832 8.047 1 85.56 163 ILE A C 1
ATOM 1363 O O . ILE A 1 163 ? -18.938 5.555 9.133 1 85.56 163 ILE A O 1
ATOM 1367 N N . ILE A 1 164 ? -17.781 6.973 7.805 1 74.38 164 ILE A N 1
ATOM 1368 C CA . ILE A 1 164 ? -17.531 7.953 8.859 1 74.38 164 ILE A CA 1
ATOM 1369 C C . ILE A 1 164 ? -18.875 8.492 9.375 1 74.38 164 ILE A C 1
ATOM 1371 O O . ILE A 1 164 ? -19.047 8.664 10.586 1 74.38 164 ILE A O 1
ATOM 1375 N N . LYS A 1 165 ? -19.75 8.695 8.469 1 75.94 165 LYS A N 1
ATOM 1376 C CA . LYS A 1 165 ? -21.031 9.289 8.82 1 75.94 165 LYS A CA 1
ATOM 1377 C C . LYS A 1 165 ? -22.047 8.219 9.211 1 75.94 165 LYS A C 1
ATOM 1379 O O . LYS A 1 165 ? -23.203 8.531 9.492 1 75.94 165 LYS A O 1
ATOM 1384 N N . LYS A 1 166 ? -21.641 7.035 9.164 1 86.62 166 LYS A N 1
ATOM 1385 C CA . LYS A 1 166 ? -22.5 5.91 9.531 1 86.62 166 LYS A CA 1
ATOM 1386 C C . LYS A 1 166 ? -23.797 5.918 8.719 1 86.62 166 LYS A C 1
ATOM 1388 O O . LYS A 1 166 ? -24.875 5.848 9.289 1 86.62 166 LYS A O 1
ATOM 1393 N N . MET A 1 167 ? -23.672 5.914 7.441 1 90.75 167 MET A N 1
ATOM 1394 C CA . MET A 1 167 ? -24.797 5.938 6.516 1 90.75 167 MET A CA 1
ATOM 1395 C C . MET A 1 167 ? -24.969 4.586 5.836 1 90.75 167 MET A C 1
ATOM 1397 O O . MET A 1 167 ? -24 3.939 5.469 1 90.75 167 MET A O 1
ATOM 1401 N N . VAL A 1 168 ? -26.234 4.281 5.672 1 96.12 168 VAL A N 1
ATOM 1402 C CA . VAL A 1 168 ? -26.547 3.047 4.957 1 96.12 168 VAL A CA 1
ATOM 1403 C C . VAL A 1 168 ? -26.5 3.297 3.451 1 96.12 168 VAL A C 1
ATOM 1405 O O . VAL A 1 168 ? -27 4.316 2.971 1 96.12 168 VAL A O 1
ATOM 1408 N N . LEU A 1 169 ? -25.891 2.318 2.771 1 97.56 169 LEU A N 1
ATOM 1409 C CA . LEU A 1 169 ? -25.75 2.439 1.323 1 97.56 169 LEU A CA 1
ATOM 1410 C C . LEU A 1 169 ? -26.75 1.534 0.607 1 97.56 169 LEU A C 1
ATOM 1412 O O . LEU A 1 169 ? -27.203 0.539 1.173 1 97.56 169 LEU A O 1
ATOM 1416 N N . ILE A 1 170 ? -27.125 1.944 -0.542 1 97.69 170 ILE A N 1
ATOM 1417 C CA . ILE A 1 170 ? -27.781 1.076 -1.512 1 97.69 170 ILE A CA 1
ATOM 1418 C C . ILE A 1 170 ? -26.828 0.782 -2.67 1 97.69 170 ILE A C 1
ATOM 1420 O O . ILE A 1 170 ? -26.5 1.676 -3.455 1 97.69 170 ILE A O 1
ATOM 1424 N N . ILE A 1 171 ? -26.469 -0.502 -2.768 1 97.56 171 ILE A N 1
ATOM 1425 C CA . ILE A 1 171 ? -25.406 -0.85 -3.705 1 97.56 171 ILE A CA 1
ATOM 1426 C C . ILE A 1 171 ? -25.953 -1.733 -4.816 1 97.56 171 ILE A C 1
ATOM 1428 O O . ILE A 1 171 ? -26.703 -2.688 -4.547 1 97.56 171 ILE A O 1
ATOM 1432 N N . THR A 1 172 ? -25.75 -1.346 -6.004 1 97.56 172 THR A N 1
ATOM 1433 C CA . THR A 1 172 ? -25.906 -2.238 -7.148 1 97.56 172 THR A CA 1
ATOM 1434 C C . THR A 1 172 ? -24.594 -2.945 -7.477 1 97.56 172 THR A C 1
ATOM 1436 O O . THR A 1 172 ? -23.594 -2.293 -7.77 1 97.56 172 THR A O 1
ATOM 1439 N N . TYR A 1 173 ? -24.672 -4.277 -7.375 1 96.44 173 TYR A N 1
ATOM 1440 C CA . TYR A 1 173 ? -23.453 -5.078 -7.43 1 96.44 173 TYR A CA 1
ATOM 1441 C C . TYR A 1 173 ? -23.562 -6.172 -8.484 1 96.44 173 TYR A C 1
ATOM 1443 O O . TYR A 1 173 ? -24.625 -6.793 -8.633 1 96.44 173 TYR A O 1
ATOM 1451 N N . LYS A 1 174 ? -22.469 -6.383 -9.234 1 94.19 174 LYS A N 1
ATOM 1452 C CA . LYS A 1 174 ? -22.406 -7.473 -10.203 1 94.19 174 LYS A CA 1
ATOM 1453 C C . LYS A 1 174 ? -21.172 -8.344 -9.969 1 94.19 174 LYS A C 1
ATOM 1455 O O . LYS A 1 174 ? -20.078 -8.016 -10.438 1 94.19 174 LYS A O 1
ATOM 1460 N N . SER A 1 175 ? -21.422 -9.438 -9.344 1 90.94 175 SER A N 1
ATOM 1461 C CA . SER A 1 175 ? -20.328 -10.367 -9.086 1 90.94 175 SER A CA 1
ATOM 1462 C C . SER A 1 175 ? -19.797 -10.961 -10.383 1 90.94 175 SER A C 1
ATOM 1464 O O . SER A 1 175 ? -20.5 -11 -11.391 1 90.94 175 SER A O 1
ATOM 1466 N N . PHE A 1 176 ? -18.562 -11.438 -10.398 1 88.81 176 PHE A N 1
ATOM 1467 C CA . PHE A 1 176 ? -17.953 -12.016 -11.586 1 88.81 176 PHE A CA 1
ATOM 1468 C C . PHE A 1 176 ? -18.547 -13.391 -11.898 1 88.81 176 PHE A C 1
ATOM 1470 O O . PHE A 1 176 ? -18.422 -13.891 -13.016 1 88.81 176 PHE A O 1
ATOM 1477 N N . LYS A 1 177 ? -19.094 -13.961 -10.906 1 85.56 177 LYS A N 1
ATOM 1478 C CA . LYS A 1 177 ? -19.656 -15.305 -11.047 1 85.56 177 LYS A CA 1
ATOM 1479 C C . LYS A 1 177 ? -21.125 -15.258 -11.461 1 85.56 177 LYS A C 1
ATOM 1481 O O . LYS A 1 177 ? -21.703 -16.281 -11.828 1 85.56 177 LYS A O 1
ATOM 1486 N N . SER A 1 178 ? -21.656 -14.055 -11.359 1 85.31 178 SER A N 1
ATOM 1487 C CA . SER A 1 178 ? -23.078 -13.93 -11.633 1 85.31 178 SER A CA 1
ATOM 1488 C C . SER A 1 178 ? -23.328 -13.148 -12.922 1 85.31 178 SER A C 1
ATOM 1490 O O . SER A 1 178 ? -22.625 -12.172 -13.203 1 85.31 178 SER A O 1
ATOM 1492 N N . ALA A 1 179 ? -24.328 -13.547 -13.625 1 84.25 179 ALA A N 1
ATOM 1493 C CA . ALA A 1 179 ? -24.703 -12.844 -14.852 1 84.25 179 ALA A CA 1
ATOM 1494 C C . ALA A 1 179 ? -25.594 -11.641 -14.539 1 84.25 179 ALA A C 1
ATOM 1496 O O . ALA A 1 179 ? -25.641 -10.68 -15.32 1 84.25 179 ALA A O 1
ATOM 1497 N N . GLU A 1 180 ? -26.188 -11.68 -13.391 1 90.44 180 GLU A N 1
ATOM 1498 C CA . GLU A 1 180 ? -27.156 -10.625 -13.086 1 90.44 180 GLU A CA 1
ATOM 1499 C C . GLU A 1 180 ? -26.641 -9.703 -11.984 1 90.44 180 GLU A C 1
ATOM 1501 O O . GLU A 1 180 ? -25.844 -10.117 -11.141 1 90.44 180 GLU A O 1
ATOM 1506 N N . GLU A 1 181 ? -27.156 -8.539 -12.086 1 94.44 181 GLU A N 1
ATOM 1507 C CA . GLU A 1 181 ? -26.891 -7.551 -11.047 1 94.44 181 GLU A CA 1
ATOM 1508 C C . GLU A 1 181 ? -27.828 -7.715 -9.859 1 94.44 181 GLU A C 1
ATOM 1510 O O . GLU A 1 181 ? -28.953 -8.203 -10.016 1 94.44 181 GLU A O 1
ATOM 1515 N N . SER A 1 182 ? -27.375 -7.367 -8.727 1 95.31 182 SER A N 1
ATOM 1516 C CA . SER A 1 182 ? -28.188 -7.355 -7.516 1 95.31 182 SER A CA 1
ATOM 1517 C C . SER A 1 182 ? -28.141 -5.996 -6.828 1 95.31 182 SER A C 1
ATOM 1519 O O . SER A 1 182 ? -27.141 -5.293 -6.902 1 95.31 182 SER A O 1
ATOM 1521 N N . LYS A 1 183 ? -29.25 -5.648 -6.312 1 96.44 183 LYS A N 1
ATOM 1522 C CA . LYS A 1 183 ? -29.344 -4.398 -5.562 1 96.44 183 LYS A CA 1
ATOM 1523 C C . LYS A 1 183 ? -29.766 -4.656 -4.117 1 96.44 183 LYS A C 1
ATOM 1525 O O . LYS A 1 183 ? -30.734 -5.379 -3.865 1 96.44 183 LYS A O 1
ATOM 1530 N N . PHE A 1 184 ? -29.047 -4.027 -3.18 1 96.94 184 PHE A N 1
ATOM 1531 C CA . PHE A 1 184 ? -29.344 -4.301 -1.781 1 96.94 184 PHE A CA 1
ATOM 1532 C C . PHE A 1 184 ? -28.844 -3.178 -0.886 1 96.94 184 PHE A C 1
ATOM 1534 O O . PHE A 1 184 ? -28 -2.381 -1.302 1 96.94 184 PHE A O 1
ATOM 1541 N N . HIS A 1 185 ? -29.422 -3.164 0.32 1 97.12 185 HIS A N 1
ATOM 1542 C CA . HIS A 1 185 ? -28.875 -2.289 1.358 1 97.12 185 HIS A CA 1
ATOM 1543 C C . HIS A 1 185 ? -27.578 -2.836 1.921 1 97.12 185 HIS A C 1
ATOM 1545 O O . HIS A 1 185 ? -27.375 -4.051 1.979 1 97.12 185 HIS A O 1
ATOM 1551 N N . PHE A 1 186 ? -26.719 -1.918 2.307 1 97.62 186 PHE A N 1
ATOM 1552 C CA . PHE A 1 186 ? -25.422 -2.338 2.828 1 97.62 186 PHE A CA 1
ATOM 1553 C C . PHE A 1 186 ? -24.969 -1.414 3.953 1 97.62 186 PHE A C 1
ATOM 1555 O O . PHE A 1 186 ? -25.047 -0.19 3.828 1 97.62 186 PHE A O 1
ATOM 1562 N N . HIS A 1 187 ? -24.594 -1.997 5.008 1 96.94 187 HIS A N 1
ATOM 1563 C CA . HIS A 1 187 ? -24.031 -1.285 6.152 1 96.94 187 HIS A CA 1
ATOM 1564 C C . HIS A 1 187 ? -22.516 -1.332 6.137 1 96.94 187 HIS A C 1
ATOM 1566 O O . HIS A 1 187 ? -21.906 -2.318 6.57 1 96.94 187 HIS A O 1
ATOM 1572 N N . PRO A 1 188 ? -21.906 -0.267 5.68 1 96.06 188 PRO A N 1
ATOM 1573 C CA . PRO A 1 188 ? -20.453 -0.278 5.523 1 96.06 188 PRO A CA 1
ATOM 1574 C C . PRO A 1 188 ? -19.703 -0.125 6.852 1 96.06 188 PRO A C 1
ATOM 1576 O O . PRO A 1 188 ? -20.062 0.729 7.668 1 96.06 188 PRO A O 1
ATOM 1579 N N . PHE A 1 189 ? -18.688 -0.952 7.031 1 93.75 189 PHE A N 1
ATOM 1580 C CA . PHE A 1 189 ? -17.922 -0.907 8.266 1 93.75 189 PHE A CA 1
ATOM 1581 C C . PHE A 1 189 ? -16.516 -0.349 8.016 1 93.75 189 PHE A C 1
ATOM 1583 O O . PHE A 1 189 ? -16.078 0.577 8.703 1 93.75 189 PHE A O 1
ATOM 1590 N N . ILE A 1 190 ? -15.781 -0.958 7.098 1 90 190 ILE A N 1
ATOM 1591 C CA . ILE A 1 190 ? -14.406 -0.526 6.84 1 90 190 ILE A CA 1
ATOM 1592 C C . ILE A 1 190 ? -14.078 -0.706 5.359 1 90 190 ILE A C 1
ATOM 1594 O O . ILE A 1 190 ? -14.844 -1.34 4.621 1 90 190 ILE A O 1
ATOM 1598 N N . LEU A 1 191 ? -13.016 -0.088 4.941 1 89 191 LEU A N 1
ATOM 1599 C CA . LEU A 1 191 ? -12.383 -0.301 3.643 1 89 191 LEU A CA 1
ATOM 1600 C C . LEU A 1 191 ? -11.062 -1.048 3.797 1 89 191 LEU A C 1
ATOM 1602 O O . LEU A 1 191 ? -10.242 -0.692 4.641 1 89 191 LEU A O 1
ATOM 1606 N N . LYS A 1 192 ? -10.93 -2.088 2.998 1 90.44 192 LYS A N 1
ATOM 1607 C CA . LYS A 1 192 ? -9.727 -2.908 3.043 1 90.44 192 LYS A CA 1
ATOM 1608 C C . LYS A 1 192 ? -9.039 -2.947 1.683 1 90.44 192 LYS A C 1
ATOM 1610 O O . LYS A 1 192 ? -9.695 -3.117 0.653 1 90.44 192 LYS A O 1
ATOM 1615 N N . GLU A 1 193 ? -7.742 -2.676 1.727 1 88.19 193 GLU A N 1
ATOM 1616 C CA . GLU A 1 193 ? -6.93 -2.787 0.518 1 88.19 193 GLU A CA 1
ATOM 1617 C C . GLU A 1 193 ? -6.102 -4.07 0.523 1 88.19 193 GLU A C 1
ATOM 1619 O O . GLU A 1 193 ? -5.535 -4.441 1.552 1 88.19 193 GLU A O 1
ATOM 1624 N N . PHE A 1 194 ? -6.098 -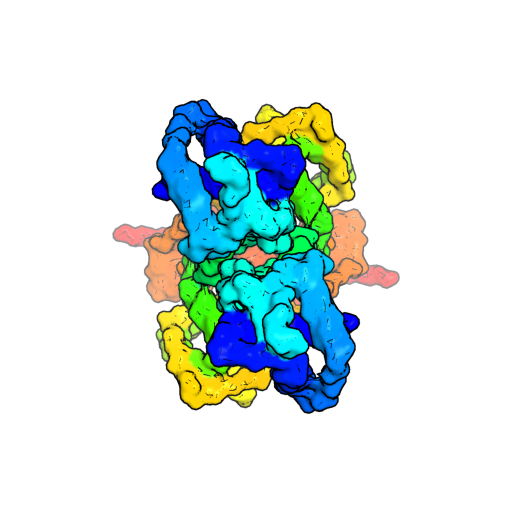4.805 -0.551 1 90.75 194 PHE A N 1
ATOM 1625 C CA . PHE A 1 194 ? -5.262 -5.992 -0.707 1 90.75 194 PHE A CA 1
ATOM 1626 C C . PHE A 1 194 ? -4.824 -6.156 -2.158 1 90.75 194 PHE A C 1
ATOM 1628 O O . PHE A 1 194 ? -5.66 -6.184 -3.062 1 90.75 194 PHE A O 1
ATOM 1635 N N . ASN A 1 195 ? -3.527 -6.305 -2.25 1 90.06 195 ASN A N 1
ATOM 1636 C CA . ASN A 1 195 ? -2.961 -6.523 -3.578 1 90.06 195 ASN A CA 1
ATOM 1637 C C . ASN A 1 195 ? -3.479 -5.496 -4.582 1 90.06 195 ASN A C 1
ATOM 1639 O O . ASN A 1 195 ? -3.941 -5.859 -5.664 1 90.06 195 ASN A O 1
ATOM 1643 N N . ASN A 1 196 ? -3.508 -4.254 -4.195 1 87.06 196 ASN A N 1
ATOM 1644 C CA . ASN A 1 196 ? -3.867 -3.098 -5.012 1 87.06 196 ASN A CA 1
ATOM 1645 C C . ASN A 1 196 ? -5.348 -3.117 -5.391 1 87.06 196 ASN A C 1
ATOM 1647 O O . ASN A 1 196 ? -5.75 -2.482 -6.363 1 87.06 196 ASN A O 1
ATOM 1651 N N . ARG A 1 197 ? -6.137 -3.855 -4.707 1 91.81 197 ARG A N 1
ATOM 1652 C CA . ARG A 1 197 ? -7.594 -3.84 -4.82 1 91.81 197 ARG A CA 1
ATOM 1653 C C . ARG A 1 197 ? -8.242 -3.346 -3.533 1 91.81 197 ARG A C 1
ATOM 1655 O O . ARG A 1 197 ? -7.664 -3.486 -2.451 1 91.81 197 ARG A O 1
ATOM 1662 N N . TRP A 1 198 ? -9.398 -2.775 -3.746 1 90.06 198 TRP A N 1
ATOM 1663 C CA . TRP A 1 198 ? -10.109 -2.232 -2.594 1 90.06 198 TRP A CA 1
ATOM 1664 C C . TRP A 1 198 ? -11.43 -2.969 -2.375 1 90.06 198 TRP A C 1
ATOM 1666 O O . TRP A 1 198 ? -12.125 -3.303 -3.334 1 90.06 198 TRP A O 1
ATOM 1676 N N . PHE A 1 199 ? -11.719 -3.137 -1.102 1 95.12 199 PHE A N 1
ATOM 1677 C CA . PHE A 1 199 ? -12.906 -3.883 -0.709 1 95.12 199 PHE A CA 1
ATOM 1678 C C . PHE A 1 199 ? -13.695 -3.127 0.353 1 95.12 199 PHE A C 1
ATOM 1680 O O . PHE A 1 199 ? -13.109 -2.535 1.263 1 95.12 199 PHE A O 1
ATOM 1687 N N . LEU A 1 200 ? -14.984 -3.166 0.175 1 96.5 200 LEU A N 1
ATOM 1688 C CA . LEU A 1 200 ? -15.898 -2.658 1.192 1 96.5 200 LEU A CA 1
ATOM 1689 C C . LEU A 1 200 ? -16.406 -3.789 2.082 1 96.5 200 LEU A C 1
ATOM 1691 O O . LEU A 1 200 ? -17 -4.754 1.592 1 96.5 200 LEU A O 1
ATOM 1695 N N . ILE A 1 201 ? -16.109 -3.645 3.387 1 96.56 201 ILE A N 1
ATOM 1696 C CA . ILE A 1 201 ? -16.484 -4.676 4.344 1 96.56 201 ILE A CA 1
ATOM 1697 C C . ILE A 1 201 ? -17.688 -4.195 5.168 1 96.56 201 ILE A C 1
ATOM 1699 O O . ILE A 1 201 ? -17.703 -3.059 5.645 1 96.56 201 ILE A O 1
ATOM 1703 N N . GLY A 1 202 ? -18.625 -5.035 5.332 1 96.25 202 GLY A N 1
ATOM 1704 C CA . GLY A 1 202 ? -19.828 -4.703 6.102 1 96.25 202 GLY A CA 1
ATOM 1705 C C . GLY A 1 202 ? -20.859 -5.805 6.09 1 96.25 202 GLY A C 1
ATOM 1706 O O . GLY A 1 202 ? -20.516 -6.988 6.012 1 96.25 202 GLY A O 1
ATOM 1707 N N . LYS A 1 203 ? -22.109 -5.375 6.258 1 95.88 203 LYS A N 1
ATOM 1708 C CA . LYS A 1 203 ? -23.219 -6.324 6.285 1 95.88 203 LYS A CA 1
ATOM 1709 C C . LYS A 1 203 ? -24.406 -5.824 5.457 1 95.88 203 LYS A C 1
ATOM 1711 O O . LYS A 1 203 ? -24.641 -4.617 5.367 1 95.88 203 LYS A O 1
ATOM 1716 N N . LYS A 1 204 ? -25.062 -6.777 4.871 1 94.94 204 LYS A N 1
ATOM 1717 C CA . LYS A 1 204 ? -26.328 -6.449 4.211 1 94.94 204 LYS A CA 1
ATOM 1718 C C . LYS A 1 204 ? -27.438 -6.262 5.227 1 94.94 204 LYS A C 1
ATOM 1720 O O . LYS A 1 204 ? -28.234 -5.328 5.117 1 94.94 204 LYS A O 1
ATOM 1725 N N . LYS A 1 205 ? -27.531 -7.215 6.086 1 92.69 205 LYS A N 1
ATOM 1726 C CA . LYS A 1 205 ? -28.469 -7.188 7.203 1 92.69 205 LYS A CA 1
ATOM 1727 C C . LYS A 1 205 ? -27.797 -7.641 8.5 1 92.69 205 LYS A C 1
ATOM 1729 O O . LYS A 1 205 ? -26.781 -8.32 8.469 1 92.69 205 LYS A O 1
ATOM 1734 N N . ALA A 1 206 ? -28.422 -7.363 9.555 1 89.69 206 ALA A N 1
ATOM 1735 C CA . ALA A 1 206 ? -27.844 -7.676 10.867 1 89.69 206 ALA A CA 1
ATOM 1736 C C . ALA A 1 206 ? -27.672 -9.18 11.039 1 89.69 206 ALA A C 1
ATOM 1738 O O . ALA A 1 206 ? -26.688 -9.633 11.625 1 89.69 206 ALA A O 1
ATOM 1739 N N . SER A 1 207 ? -28.547 -9.969 10.492 1 90.56 207 SER A N 1
ATOM 1740 C CA . SER A 1 207 ? -28.562 -11.414 10.703 1 90.56 207 SER A CA 1
ATOM 1741 C C . SER A 1 207 ? -27.609 -12.117 9.734 1 90.56 207 SER A C 1
ATOM 1743 O O . SER A 1 207 ? -27.344 -13.312 9.891 1 90.56 207 SER A O 1
ATOM 1745 N N . GLN A 1 208 ? -27.094 -11.414 8.844 1 90.88 208 GLN A N 1
ATOM 1746 C CA . GLN A 1 208 ? -26.234 -12.008 7.82 1 90.88 208 GLN A CA 1
ATOM 1747 C C . GLN A 1 208 ? -24.766 -11.859 8.18 1 90.88 208 GLN A C 1
ATOM 1749 O O . GLN A 1 208 ? -24.406 -11.008 8.992 1 90.88 208 GLN A O 1
ATOM 1754 N N . PRO A 1 209 ? -23.984 -12.734 7.637 1 91.19 209 PRO A N 1
ATOM 1755 C CA . PRO A 1 209 ? -22.547 -12.648 7.91 1 91.19 209 PRO A CA 1
ATOM 1756 C C . PRO A 1 209 ? -21.906 -11.43 7.262 1 91.19 209 PRO A C 1
ATOM 1758 O O . PRO A 1 209 ? -22.516 -10.766 6.422 1 91.19 209 PRO A O 1
ATOM 1761 N N . ILE A 1 210 ? -20.688 -11.18 7.723 1 94 210 ILE A N 1
ATOM 1762 C CA . ILE A 1 210 ? -19.891 -10.117 7.133 1 94 210 ILE A CA 1
ATOM 1763 C C . ILE A 1 210 ? -19.672 -10.398 5.648 1 94 210 ILE A C 1
ATOM 1765 O O . ILE A 1 210 ? -19.406 -11.531 5.258 1 94 210 ILE A O 1
ATOM 1769 N N . THR A 1 211 ? -19.828 -9.344 4.91 1 93.94 211 THR A N 1
ATOM 1770 C CA . THR A 1 211 ? -19.688 -9.461 3.465 1 93.94 211 THR A CA 1
ATOM 1771 C C . THR A 1 211 ? -18.531 -8.586 2.965 1 93.94 211 THR A C 1
ATOM 1773 O O . THR A 1 211 ? -18.344 -7.469 3.441 1 93.94 211 THR A O 1
ATOM 1776 N N . ASN A 1 212 ? -17.844 -9.18 2.055 1 94 212 ASN A N 1
ATOM 1777 C CA . ASN A 1 212 ? -16.766 -8.492 1.368 1 94 212 ASN A CA 1
ATOM 1778 C C . ASN A 1 212 ? -17.141 -8.117 -0.061 1 94 212 ASN A C 1
ATOM 1780 O O . ASN A 1 212 ? -17.375 -9 -0.892 1 94 212 ASN A O 1
ATOM 1784 N N . LEU A 1 213 ? -17.203 -6.812 -0.33 1 96.12 213 LEU A N 1
ATOM 1785 C CA . LEU A 1 213 ? -17.562 -6.352 -1.666 1 96.12 213 LEU A CA 1
ATOM 1786 C C . LEU A 1 213 ? -16.375 -5.688 -2.354 1 96.12 213 LEU A C 1
ATOM 1788 O O . LEU A 1 213 ? -15.914 -4.633 -1.915 1 96.12 213 LEU A O 1
ATOM 1792 N N . ALA A 1 214 ? -15.938 -6.309 -3.422 1 96.19 214 ALA A N 1
ATOM 1793 C CA . ALA A 1 214 ? -14.891 -5.668 -4.223 1 96.19 214 ALA A CA 1
ATOM 1794 C C . ALA A 1 214 ? -15.422 -4.418 -4.914 1 96.19 214 ALA A C 1
ATOM 1796 O O . ALA A 1 214 ? -16.484 -4.445 -5.531 1 96.19 214 ALA A O 1
ATOM 1797 N N . LEU A 1 215 ? -14.703 -3.338 -4.891 1 95.06 215 LEU A N 1
ATOM 1798 C CA . LEU A 1 215 ? -15.18 -2.072 -5.441 1 95.06 215 LEU A CA 1
ATOM 1799 C C . LEU A 1 215 ? -15.266 -2.139 -6.961 1 95.06 215 LEU A C 1
ATOM 1801 O O . LEU A 1 215 ? -16.094 -1.457 -7.574 1 95.06 215 LEU A O 1
ATOM 1805 N N . ASP A 1 216 ? -14.422 -2.951 -7.586 1 94.06 216 ASP A N 1
ATOM 1806 C CA . ASP A 1 216 ? -14.367 -3.023 -9.047 1 94.06 216 ASP A CA 1
ATOM 1807 C C . ASP A 1 216 ? -15.586 -3.76 -9.602 1 94.06 216 ASP A C 1
ATOM 1809 O O . ASP A 1 216 ? -15.734 -3.893 -10.82 1 94.06 216 ASP A O 1
ATOM 1813 N N . ARG A 1 217 ? -16.484 -4.219 -8.734 1 95.38 217 ARG A N 1
ATOM 1814 C CA . ARG A 1 217 ? -17.688 -4.922 -9.172 1 95.38 217 ARG A CA 1
ATOM 1815 C C . ARG A 1 217 ? -18.953 -4.121 -8.836 1 95.38 217 ARG A C 1
ATOM 1817 O O . ARG A 1 217 ? -20.062 -4.559 -9.117 1 95.38 217 ARG A O 1
ATOM 1824 N N . ILE A 1 218 ? -18.766 -3.031 -8.219 1 96.19 218 ILE A N 1
ATOM 1825 C CA . ILE A 1 218 ? -19.891 -2.152 -7.898 1 96.19 218 ILE A CA 1
ATOM 1826 C C . ILE A 1 218 ? -20.312 -1.375 -9.141 1 96.19 218 ILE A C 1
ATOM 1828 O O . ILE A 1 218 ? -19.469 -0.789 -9.828 1 96.19 218 ILE A O 1
ATOM 1832 N N . ILE A 1 219 ? -21.547 -1.377 -9.367 1 95.69 219 ILE A N 1
ATOM 1833 C CA . ILE A 1 219 ? -22.094 -0.689 -10.531 1 95.69 219 ILE A CA 1
ATOM 1834 C C . ILE A 1 219 ? -22.531 0.721 -10.141 1 95.69 219 ILE A C 1
ATOM 1836 O O . ILE A 1 219 ? -22.281 1.681 -10.875 1 95.69 219 ILE A O 1
ATOM 1840 N N . SER A 1 220 ? -23.188 0.788 -9.023 1 95.94 220 SER A N 1
ATOM 1841 C CA . SER A 1 220 ? -23.641 2.09 -8.539 1 95.94 220 SER A CA 1
ATOM 1842 C C . SER A 1 220 ? -23.844 2.074 -7.027 1 95.94 220 SER A C 1
ATOM 1844 O O . SER A 1 220 ? -24.016 1.01 -6.43 1 95.94 220 SER A O 1
ATOM 1846 N N . ILE A 1 221 ? -23.797 3.254 -6.465 1 96.38 221 ILE A N 1
ATOM 1847 C CA . ILE A 1 221 ? -24 3.441 -5.031 1 96.38 221 ILE A CA 1
ATOM 1848 C C . ILE A 1 221 ? -25.031 4.551 -4.809 1 96.38 221 ILE A C 1
ATOM 1850 O O . ILE A 1 221 ? -24.984 5.59 -5.473 1 96.38 221 ILE A O 1
ATOM 1854 N N . ASP A 1 222 ? -25.953 4.246 -4.039 1 95.06 222 ASP A N 1
ATOM 1855 C CA . ASP A 1 222 ? -26.906 5.23 -3.541 1 95.06 222 ASP A CA 1
ATOM 1856 C C . ASP A 1 222 ? -26.969 5.211 -2.016 1 95.06 222 ASP A C 1
ATOM 1858 O O . ASP A 1 222 ? -26.312 4.391 -1.371 1 95.06 222 ASP A O 1
ATOM 1862 N N . TYR A 1 223 ? -27.766 6.195 -1.443 1 92.38 223 TYR A N 1
ATOM 1863 C CA . TYR A 1 223 ? -27.828 6.34 0.007 1 92.38 223 TYR A CA 1
ATOM 1864 C C . TYR A 1 223 ? -29.266 6.242 0.505 1 92.38 223 TYR A C 1
ATOM 1866 O O . TYR A 1 223 ? -30.203 6.668 -0.182 1 92.38 223 TYR A O 1
ATOM 1874 N N . ASP A 1 224 ? -29.359 5.648 1.561 1 92.25 224 ASP A N 1
ATOM 1875 C CA . ASP A 1 224 ? -30.641 5.656 2.266 1 92.25 224 ASP A CA 1
ATOM 1876 C C . ASP A 1 224 ? -30.5 6.289 3.648 1 92.25 224 ASP A C 1
ATOM 1878 O O . ASP A 1 224 ? -30.078 5.629 4.598 1 92.25 224 ASP A O 1
ATOM 1882 N N . PHE A 1 225 ? -31 7.422 3.83 1 88.44 225 PHE A N 1
ATOM 1883 C CA . PHE A 1 225 ? -30.844 8.18 5.066 1 88.44 225 PHE A CA 1
ATOM 1884 C C . PHE A 1 225 ? -31.859 7.734 6.105 1 88.44 225 PHE A C 1
ATOM 1886 O O . PHE A 1 225 ? -31.719 8.055 7.289 1 88.44 225 PHE A O 1
ATOM 1893 N N . ASN A 1 226 ? -32.781 7.02 5.637 1 89 226 ASN A N 1
ATOM 1894 C CA . ASN A 1 226 ? -33.875 6.629 6.535 1 89 226 ASN A CA 1
ATOM 1895 C C . ASN A 1 226 ? -33.656 5.234 7.109 1 89 226 ASN A C 1
ATOM 1897 O O . ASN A 1 226 ? -34.344 4.828 8.055 1 89 226 ASN A O 1
ATOM 1901 N N . HIS A 1 227 ? -32.812 4.559 6.543 1 91.06 227 HIS A N 1
ATOM 1902 C CA . HIS A 1 227 ? -32.5 3.215 7.023 1 91.06 227 HIS A CA 1
ATOM 1903 C C . HIS A 1 227 ? -31.516 3.258 8.18 1 91.06 227 HIS A C 1
ATOM 1905 O O . HIS A 1 227 ? -30.453 3.867 8.07 1 91.06 227 HIS A O 1
ATOM 1911 N N . PRO A 1 228 ? -31.938 2.67 9.289 1 91.38 228 PRO A N 1
ATOM 1912 C CA . PRO A 1 228 ? -31.047 2.729 10.445 1 91.38 228 PRO A CA 1
ATOM 1913 C C . PRO A 1 228 ? -29.719 2.01 10.203 1 91.38 228 PRO A C 1
ATOM 1915 O O . PRO A 1 228 ? -29.703 0.89 9.68 1 91.38 228 PRO A O 1
ATOM 1918 N N . TYR A 1 229 ? -28.688 2.604 10.641 1 92.62 229 TYR A N 1
ATOM 1919 C CA . TYR A 1 229 ? -27.344 2.068 10.484 1 92.62 229 TYR A CA 1
ATOM 1920 C C . TYR A 1 229 ? -27.047 1.014 11.547 1 92.62 229 TYR A C 1
ATOM 1922 O O . TYR A 1 229 ? -27.391 1.189 12.719 1 92.62 229 TYR A O 1
ATOM 1930 N N . LEU A 1 230 ? -26.469 -0.066 11.086 1 91.5 230 LEU A N 1
ATOM 1931 C CA . LEU A 1 230 ? -26.047 -1.123 12 1 91.5 230 LEU A CA 1
ATOM 1932 C C . LEU A 1 230 ? -24.703 -0.787 12.641 1 91.5 230 LEU A C 1
ATOM 1934 O O . LEU A 1 230 ? -23.688 -0.782 11.961 1 91.5 230 LEU A O 1
ATOM 1938 N N . GLU A 1 231 ? -24.734 -0.54 13.93 1 83.06 231 GLU A N 1
ATOM 1939 C CA . GLU A 1 231 ? -23.5 -0.266 14.648 1 83.06 231 GLU A CA 1
ATOM 1940 C C . GLU A 1 231 ? -22.891 -1.549 15.203 1 83.06 231 GLU A C 1
ATOM 1942 O O . GLU A 1 231 ? -23.469 -2.195 16.078 1 83.06 231 GLU A O 1
ATOM 1947 N N . GLU A 1 232 ? -22.016 -2.08 14.562 1 83.56 232 GLU A N 1
ATOM 1948 C CA . GLU A 1 232 ? -21.297 -3.262 15.039 1 83.56 232 GLU A CA 1
ATOM 1949 C C . GLU A 1 232 ? -19.812 -2.961 15.25 1 83.56 232 GLU A C 1
ATOM 1951 O O . GLU A 1 232 ? -19.219 -2.191 14.5 1 83.56 232 GLU A O 1
ATOM 1956 N N . ASP A 1 233 ? -19.344 -3.438 16.375 1 82.31 233 ASP A N 1
ATOM 1957 C CA . ASP A 1 233 ? -17.906 -3.301 16.641 1 82.31 233 ASP A CA 1
ATOM 1958 C C . ASP A 1 233 ? -17.094 -4.309 15.828 1 82.31 233 ASP A C 1
ATOM 1960 O O . ASP A 1 233 ? -16.656 -5.328 16.359 1 82.31 233 ASP A O 1
ATOM 1964 N N . PHE A 1 234 ? -16.922 -3.996 14.617 1 88.69 234 PHE A N 1
ATOM 1965 C CA . PHE A 1 234 ? -16.172 -4.859 13.719 1 88.69 234 PHE A CA 1
ATOM 1966 C C . PHE A 1 234 ? -14.672 -4.742 14 1 88.69 234 PHE A C 1
ATOM 1968 O O . PHE A 1 234 ? -14.109 -3.65 13.945 1 88.69 234 PHE A O 1
ATOM 1975 N N . ASP A 1 235 ? -14.094 -5.863 14.367 1 88.88 235 ASP A N 1
ATOM 1976 C CA . ASP A 1 235 ? -12.648 -5.945 14.602 1 88.88 235 ASP A CA 1
ATOM 1977 C C . ASP A 1 235 ? -11.938 -6.531 13.383 1 88.88 235 ASP A C 1
ATOM 1979 O O . ASP A 1 235 ? -11.844 -7.754 13.242 1 88.88 235 ASP A O 1
ATOM 1983 N N . ALA A 1 236 ? -11.383 -5.68 12.602 1 88.44 236 ALA A N 1
ATOM 1984 C CA . ALA A 1 236 ? -10.758 -6.09 11.352 1 88.44 236 ALA A CA 1
ATOM 1985 C C . ALA A 1 236 ? -9.547 -6.98 11.602 1 88.44 236 ALA A C 1
ATOM 1987 O O . ALA A 1 236 ? -9.336 -7.965 10.891 1 88.44 236 ALA A O 1
ATOM 1988 N N . ASP A 1 237 ? -8.727 -6.703 12.625 1 86.31 237 ASP A N 1
ATOM 1989 C CA . ASP A 1 237 ? -7.52 -7.473 12.914 1 86.31 237 ASP A CA 1
ATOM 1990 C C . ASP A 1 237 ? -7.867 -8.922 13.258 1 86.31 237 ASP A C 1
ATOM 1992 O O . ASP A 1 237 ? -7.227 -9.852 12.766 1 86.31 237 ASP A O 1
ATOM 1996 N N . ASN A 1 238 ? -8.82 -8.992 14.047 1 90.5 238 ASN A N 1
ATOM 1997 C CA . ASN A 1 238 ? -9.25 -10.336 14.422 1 90.5 238 ASN A CA 1
ATOM 1998 C C . ASN A 1 238 ? -9.914 -11.055 13.258 1 90.5 238 ASN A C 1
ATOM 2000 O O . ASN A 1 238 ? -9.719 -12.258 13.07 1 90.5 238 ASN A O 1
ATOM 2004 N N . PHE A 1 239 ? -10.711 -10.375 12.539 1 92.62 239 PHE A N 1
ATOM 2005 C CA . PHE A 1 239 ? -11.461 -10.953 11.43 1 92.62 239 PHE A CA 1
ATOM 2006 C C . PHE A 1 239 ? -10.523 -11.523 10.375 1 92.62 239 PHE A C 1
ATOM 2008 O O . PHE A 1 239 ? -10.789 -12.586 9.812 1 92.62 239 PHE A O 1
ATOM 2015 N N . TYR A 1 240 ? -9.375 -10.859 10.148 1 93.38 240 TYR A N 1
ATOM 2016 C CA . TYR A 1 240 ? -8.477 -11.258 9.062 1 93.38 240 TYR A CA 1
ATOM 2017 C C . TYR A 1 240 ? -7.262 -12 9.609 1 93.38 240 TYR A C 1
ATOM 2019 O O . TYR A 1 240 ? -6.344 -12.336 8.852 1 93.38 240 TYR A O 1
ATOM 2027 N N . LYS A 1 241 ? -7.137 -12.297 10.789 1 92.5 241 LYS A N 1
ATOM 2028 C CA . LYS A 1 241 ? -5.938 -12.797 11.453 1 92.5 241 LYS A CA 1
ATOM 2029 C C . LYS A 1 241 ? -5.508 -14.141 10.867 1 92.5 241 LYS A C 1
ATOM 2031 O O . LYS A 1 241 ? -4.316 -14.453 10.828 1 92.5 241 LYS A O 1
ATOM 2036 N N . ASP A 1 242 ? -6.477 -14.945 10.344 1 95.56 242 ASP A N 1
ATOM 2037 C CA . ASP A 1 242 ? -6.152 -16.312 9.953 1 95.56 242 ASP A CA 1
ATOM 2038 C C . ASP A 1 242 ? -6.27 -16.484 8.438 1 95.56 242 ASP A C 1
ATOM 2040 O O . ASP A 1 242 ? -6.539 -17.578 7.953 1 95.56 242 ASP A O 1
ATOM 2044 N N . VAL A 1 243 ? -6.156 -15.406 7.746 1 95.56 243 VAL A N 1
ATOM 2045 C CA . VAL A 1 243 ? -6.258 -15.57 6.301 1 95.56 243 VAL A CA 1
ATOM 2046 C C . VAL A 1 243 ? -5.148 -14.789 5.609 1 95.56 243 VAL A C 1
ATOM 2048 O O . VAL A 1 243 ? -4.586 -13.852 6.188 1 95.56 243 VAL A O 1
ATOM 2051 N N . ILE A 1 244 ? -4.801 -15.258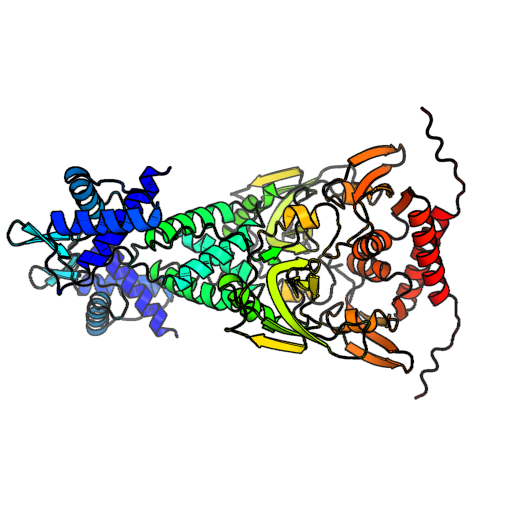 4.473 1 95 244 ILE A N 1
ATOM 2052 C CA . ILE A 1 244 ? -4.039 -14.469 3.51 1 95 244 ILE A CA 1
ATOM 2053 C C . ILE A 1 244 ? -4.992 -13.789 2.529 1 95 244 ILE A C 1
ATOM 2055 O O . ILE A 1 244 ? -5.754 -14.461 1.828 1 95 244 ILE A O 1
ATOM 2059 N N . GLY A 1 245 ? -4.953 -12.469 2.566 1 94 245 GLY A N 1
ATOM 2060 C CA . GLY A 1 245 ? -5.863 -11.758 1.684 1 94 245 GLY A CA 1
ATOM 2061 C C . GLY A 1 245 ? -7.105 -11.242 2.391 1 94 245 GLY A C 1
ATOM 2062 O O . GLY A 1 245 ? -7.027 -10.781 3.529 1 94 245 GLY A O 1
ATOM 2063 N N . VAL A 1 246 ? -8.234 -11.234 1.676 1 93.19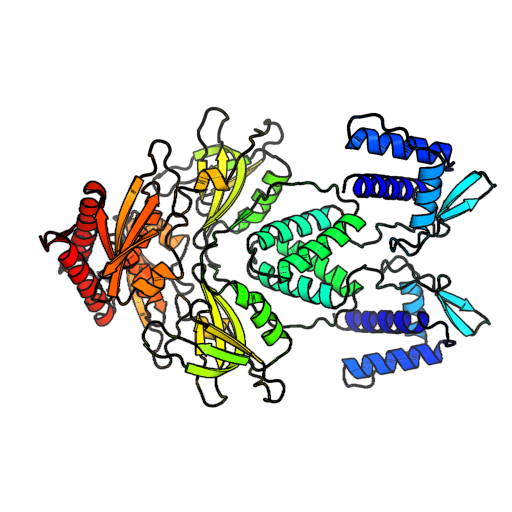 246 VAL A N 1
ATOM 2064 C CA . VAL A 1 246 ? -9.398 -10.531 2.195 1 93.19 246 VAL A CA 1
ATOM 2065 C C . VAL A 1 246 ? -10.586 -11.492 2.273 1 93.19 246 VAL A C 1
ATOM 2067 O O . VAL A 1 246 ? -11.609 -11.172 2.885 1 93.19 246 VAL A O 1
ATOM 2070 N N . THR A 1 247 ? -10.461 -12.695 1.694 1 92.56 247 THR A N 1
ATOM 2071 C CA . THR A 1 247 ? -11.578 -13.641 1.668 1 92.56 247 THR A CA 1
ATOM 2072 C C . THR A 1 247 ? -11.57 -14.523 2.914 1 92.56 247 THR A C 1
ATOM 2074 O O . THR A 1 247 ? -10.68 -15.367 3.078 1 92.56 247 THR A O 1
ATOM 2077 N N . VAL A 1 248 ? -12.539 -14.281 3.744 1 92.88 248 VAL A N 1
ATOM 2078 C CA . VAL A 1 248 ? -12.695 -15.094 4.945 1 92.88 248 VAL A CA 1
ATOM 2079 C C . VAL A 1 248 ? -13.883 -16.047 4.777 1 92.88 248 VAL A C 1
ATOM 2081 O O . VAL A 1 248 ? -15.031 -15.609 4.781 1 92.88 248 VAL A O 1
ATOM 2084 N N . ASN A 1 249 ? -13.602 -17.234 4.52 1 85.81 249 ASN A N 1
ATOM 2085 C CA . ASN A 1 249 ? -14.656 -18.234 4.395 1 85.81 249 ASN A CA 1
ATOM 2086 C C . ASN A 1 249 ? -15.227 -18.625 5.754 1 85.81 249 ASN A C 1
ATOM 2088 O O . ASN A 1 249 ? -14.586 -19.344 6.527 1 85.81 249 ASN A O 1
ATOM 2092 N N . SER A 1 250 ? -16.547 -18.172 5.738 1 78.62 250 SER A N 1
ATOM 2093 C CA . SER A 1 250 ? -17.219 -18.453 7 1 78.62 250 SER A CA 1
ATOM 2094 C C . SER A 1 250 ? -17.516 -19.938 7.156 1 78.62 250 SER A C 1
ATOM 2096 O O . SER A 1 250 ? -17.906 -20.609 6.195 1 78.62 250 SER A O 1
ATOM 2098 N N . GLY A 1 251 ? -16.969 -20.625 8.078 1 82.81 251 GLY A N 1
ATOM 2099 C CA . GLY A 1 251 ? -17.266 -22.016 8.336 1 82.81 251 GLY A CA 1
ATOM 2100 C C . GLY A 1 251 ? -16.016 -22.891 8.352 1 82.81 251 GLY A C 1
ATOM 2101 O O . GLY A 1 251 ? -16.062 -24.047 8.789 1 82.81 251 GLY A O 1
ATOM 2102 N N . LEU A 1 252 ? -15.117 -22.328 7.656 1 87.5 252 LEU A N 1
ATOM 2103 C CA . LEU A 1 252 ? -13.867 -23.062 7.664 1 87.5 252 LEU A CA 1
ATOM 2104 C C . LEU A 1 252 ? -12.977 -22.625 8.82 1 87.5 252 LEU A C 1
ATOM 2106 O O . LEU A 1 252 ? -13.055 -21.469 9.258 1 87.5 252 LEU A O 1
ATOM 2110 N N . ASN A 1 253 ? -12.25 -23.516 9.289 1 92.06 253 ASN A N 1
ATOM 2111 C CA . ASN A 1 253 ? -11.312 -23.203 10.367 1 92.06 253 ASN A CA 1
ATOM 2112 C C . ASN A 1 253 ? -9.875 -23.125 9.852 1 92.06 253 ASN A C 1
ATOM 2114 O O . ASN A 1 253 ? -9.539 -23.75 8.844 1 92.06 253 ASN A O 1
ATOM 2118 N N . ALA A 1 254 ? -9.148 -22.344 10.586 1 95.81 254 ALA A N 1
ATOM 2119 C CA . ALA A 1 254 ? -7.723 -22.297 10.289 1 95.81 254 ALA A CA 1
ATOM 2120 C C . ALA A 1 254 ? -7.062 -23.641 10.523 1 95.81 254 ALA A C 1
ATOM 2122 O O . ALA A 1 254 ? -7.5 -24.422 11.383 1 95.81 254 ALA A O 1
ATOM 2123 N N . ARG A 1 255 ? -6.105 -23.906 9.727 1 96.19 255 ARG A N 1
ATOM 2124 C CA . ARG A 1 255 ? -5.371 -25.172 9.883 1 96.19 255 ARG A CA 1
ATOM 2125 C C . ARG A 1 255 ? -3.889 -24.969 9.586 1 96.19 255 ARG A C 1
ATOM 2127 O O . ARG A 1 255 ? -3.5 -23.984 8.953 1 96.19 255 ARG A O 1
ATOM 2134 N N . ARG A 1 256 ? -3.186 -25.922 10.086 1 97.69 256 ARG A N 1
ATOM 2135 C CA . ARG A 1 256 ? -1.742 -25.891 9.875 1 97.69 256 ARG A CA 1
ATOM 2136 C C . ARG A 1 256 ? -1.384 -26.375 8.477 1 97.69 256 ARG A C 1
ATOM 2138 O O . ARG A 1 256 ? -1.826 -27.438 8.047 1 97.69 256 ARG A O 1
ATOM 2145 N N . ILE A 1 257 ? -0.665 -25.625 7.801 1 98.19 257 ILE A N 1
ATOM 2146 C CA . ILE A 1 257 ? -0.168 -25.969 6.473 1 98.19 257 ILE A CA 1
ATOM 2147 C C . ILE A 1 257 ? 1.355 -26.062 6.5 1 98.19 257 ILE A C 1
ATOM 2149 O O . ILE A 1 257 ? 2.039 -25.141 6.93 1 98.19 257 ILE A O 1
ATOM 2153 N N . GLU A 1 258 ? 1.847 -27.172 6.09 1 98.44 258 GLU A N 1
ATOM 2154 C CA . GLU A 1 258 ? 3.285 -27.422 6.043 1 98.44 258 GLU A CA 1
ATOM 2155 C C . GLU A 1 258 ? 3.832 -27.234 4.633 1 98.44 258 GLU A C 1
ATOM 2157 O O . GLU A 1 258 ? 3.352 -27.859 3.688 1 98.44 258 GLU A O 1
ATOM 2162 N N . LEU A 1 259 ? 4.859 -26.406 4.52 1 98.31 259 LEU A N 1
ATOM 2163 C CA . LEU A 1 259 ? 5.41 -26.047 3.213 1 98.31 259 LEU A CA 1
ATOM 2164 C C . LEU A 1 259 ? 6.91 -26.328 3.164 1 98.31 259 LEU A C 1
ATOM 2166 O O . LEU A 1 259 ? 7.625 -26.047 4.133 1 98.31 259 LEU A O 1
ATOM 2170 N N . TRP A 1 260 ? 7.285 -26.891 2.107 1 98.12 260 TRP A N 1
ATOM 2171 C CA . TRP A 1 260 ? 8.703 -26.969 1.765 1 98.12 260 TRP A CA 1
ATOM 2172 C C . TRP A 1 260 ? 9.086 -25.875 0.777 1 98.12 260 TRP A C 1
ATOM 2174 O O . TRP A 1 260 ? 8.383 -25.641 -0.209 1 98.12 260 TRP A O 1
ATOM 2184 N N . VAL A 1 261 ? 10.148 -25.188 1.075 1 97.81 261 VAL A N 1
ATOM 2185 C CA . VAL A 1 261 ? 10.656 -24.125 0.208 1 97.81 261 VAL A CA 1
ATOM 2186 C C . VAL A 1 261 ? 12.125 -24.391 -0.132 1 97.81 261 VAL A C 1
ATOM 2188 O O . VAL A 1 261 ? 12.922 -24.734 0.749 1 97.81 261 VAL A O 1
ATOM 2191 N N . ASP A 1 262 ? 12.477 -24.234 -1.386 1 96.94 262 ASP A N 1
ATOM 2192 C CA . ASP A 1 262 ? 13.836 -24.562 -1.806 1 96.94 262 ASP A CA 1
ATOM 2193 C C . ASP A 1 262 ? 14.836 -23.547 -1.281 1 96.94 262 ASP A C 1
ATOM 2195 O O . ASP A 1 262 ? 14.445 -22.5 -0.744 1 96.94 262 ASP A O 1
ATOM 2199 N N . ALA A 1 263 ? 16.031 -23.797 -1.484 1 96 263 ALA A N 1
ATOM 2200 C CA . ALA A 1 263 ? 17.125 -23 -0.928 1 96 263 ALA A CA 1
ATOM 2201 C C . ALA A 1 263 ? 17.125 -21.578 -1.509 1 96 263 ALA A C 1
ATOM 2203 O O . ALA A 1 263 ? 17.391 -20.609 -0.8 1 96 263 ALA A O 1
ATOM 2204 N N . SER A 1 264 ? 16.812 -21.469 -2.705 1 94.88 264 SER A N 1
ATOM 2205 C CA . SER A 1 264 ? 16.875 -20.172 -3.377 1 94.88 264 SER A CA 1
ATOM 2206 C C . SER A 1 264 ? 15.797 -19.234 -2.871 1 94.88 264 SER A C 1
ATOM 2208 O O . SER A 1 264 ? 15.984 -18.016 -2.832 1 94.88 264 SER A O 1
ATOM 2210 N N . ASN A 1 265 ? 14.664 -19.781 -2.439 1 96 265 ASN A N 1
ATOM 2211 C CA . ASN A 1 265 ? 13.531 -18.953 -2.02 1 96 265 ASN A CA 1
ATOM 2212 C C . ASN A 1 265 ? 13.398 -18.922 -0.5 1 96 265 ASN A C 1
ATOM 2214 O O . ASN A 1 265 ? 12.609 -18.141 0.04 1 96 265 ASN A O 1
ATOM 2218 N N . ALA A 1 266 ? 14.18 -19.719 0.163 1 96.38 266 ALA A N 1
ATOM 2219 C CA . ALA A 1 266 ? 14.109 -19.781 1.62 1 96.38 266 ALA A CA 1
ATOM 2220 C C . ALA A 1 266 ? 14.32 -18.406 2.248 1 96.38 266 ALA A C 1
ATOM 2222 O O . ALA A 1 266 ? 13.516 -17.969 3.07 1 96.38 266 ALA A O 1
ATOM 2223 N N . PRO A 1 267 ? 15.352 -17.688 1.815 1 94.69 267 PRO A N 1
ATOM 2224 C CA . PRO A 1 267 ? 15.547 -16.375 2.438 1 94.69 267 PRO A CA 1
ATOM 2225 C C . PRO A 1 267 ? 14.375 -15.43 2.191 1 94.69 267 PRO A C 1
ATOM 2227 O O . PRO A 1 267 ? 14.062 -14.594 3.045 1 94.69 267 PRO A O 1
ATOM 2230 N N . TYR A 1 268 ? 13.695 -15.57 1.039 1 94 268 TYR A N 1
ATOM 2231 C CA . TYR A 1 268 ? 12.586 -14.695 0.677 1 94 268 TYR A CA 1
ATOM 2232 C C . TYR A 1 268 ? 11.398 -14.906 1.611 1 94 268 TYR A C 1
ATOM 2234 O O . TYR A 1 268 ? 10.766 -13.945 2.045 1 94 268 TYR A O 1
ATOM 2242 N N . VAL A 1 269 ? 11.148 -16.125 1.991 1 95.75 269 VAL A N 1
ATOM 2243 C CA . VAL A 1 269 ? 9.984 -16.406 2.828 1 95.75 269 VAL A CA 1
ATOM 2244 C C . VAL A 1 269 ? 10.336 -16.156 4.297 1 95.75 269 VAL A C 1
ATOM 2246 O O . VAL A 1 269 ? 9.453 -15.898 5.113 1 95.75 269 VAL A O 1
ATOM 2249 N N . LEU A 1 270 ? 11.625 -16.25 4.57 1 95.44 270 LEU A N 1
ATOM 2250 C CA . LEU A 1 270 ? 12.039 -16.062 5.957 1 95.44 270 LEU A CA 1
ATOM 2251 C C . LEU A 1 270 ? 12.102 -14.586 6.305 1 95.44 270 LEU A C 1
ATOM 2253 O O . LEU A 1 270 ? 11.812 -14.195 7.441 1 95.44 270 LEU A O 1
ATOM 2257 N N . THR A 1 271 ? 12.477 -13.734 5.367 1 93.88 271 THR A N 1
ATOM 2258 C CA . THR A 1 271 ? 12.57 -12.305 5.625 1 93.88 271 THR A CA 1
ATOM 2259 C C . THR A 1 271 ? 11.203 -11.641 5.465 1 93.88 271 THR A C 1
ATOM 2261 O O . THR A 1 271 ? 10.953 -10.578 6.047 1 93.88 271 THR A O 1
ATOM 2264 N N . LYS A 1 272 ? 10.352 -12.242 4.656 1 94.25 272 LYS A N 1
ATOM 2265 C CA . LYS A 1 272 ? 8.961 -11.82 4.488 1 94.25 272 LYS A CA 1
ATOM 2266 C C . LYS A 1 272 ? 8.008 -13 4.609 1 94.25 272 LYS A C 1
ATOM 2268 O O . LYS A 1 272 ? 7.59 -13.578 3.6 1 94.25 272 LYS A O 1
ATOM 2273 N N . PRO A 1 273 ? 7.621 -13.227 5.793 1 96.06 273 PRO A N 1
ATOM 2274 C CA . PRO A 1 273 ? 6.754 -14.391 5.992 1 96.06 273 PRO A CA 1
ATOM 2275 C C . PRO A 1 273 ? 5.473 -14.32 5.16 1 96.06 273 PRO A C 1
ATOM 2277 O O . PRO A 1 273 ? 4.938 -13.234 4.938 1 96.06 273 PRO A O 1
ATOM 2280 N N . LEU A 1 274 ? 4.98 -15.492 4.75 1 96.56 274 LEU A N 1
ATOM 2281 C CA . LEU A 1 274 ? 3.754 -15.586 3.965 1 96.56 274 LEU A CA 1
ATOM 2282 C C . LEU A 1 274 ? 2.547 -15.148 4.785 1 96.56 274 LEU A C 1
ATOM 2284 O O . LEU A 1 274 ? 1.556 -14.664 4.227 1 96.56 274 LEU A O 1
ATOM 2288 N N . HIS A 1 275 ? 2.652 -15.312 6.027 1 96.25 275 HIS A N 1
ATOM 2289 C CA . HIS A 1 275 ? 1.624 -15 7.012 1 96.25 275 HIS A CA 1
ATOM 2290 C C . HIS A 1 275 ? 2.234 -14.766 8.391 1 96.25 275 HIS A C 1
ATOM 2292 O O . HIS A 1 275 ? 3.32 -15.266 8.688 1 96.25 275 HIS A O 1
ATOM 2298 N N . THR A 1 276 ? 1.566 -14.07 9.133 1 93.56 276 THR A N 1
ATOM 2299 C CA . THR A 1 276 ? 2.076 -13.719 10.453 1 93.56 276 THR A CA 1
ATOM 2300 C C . THR A 1 276 ? 2.258 -14.969 11.312 1 93.56 276 THR A C 1
ATOM 2302 O O . THR A 1 276 ? 3.1 -14.984 12.219 1 93.56 276 THR A O 1
ATOM 2305 N N . SER A 1 277 ? 1.616 -16.031 11.078 1 96.19 277 SER A N 1
ATOM 2306 C CA . SER A 1 277 ? 1.674 -17.266 11.859 1 96.19 277 SER A CA 1
ATOM 2307 C C . SER A 1 277 ? 2.865 -18.125 11.453 1 96.19 277 SER A C 1
ATOM 2309 O O . SER A 1 277 ? 3.094 -19.188 12.031 1 96.19 277 SER A O 1
ATOM 2311 N N . GLN A 1 278 ? 3.568 -17.719 10.461 1 97.75 278 GLN A N 1
ATOM 2312 C CA . GLN A 1 278 ? 4.629 -18.547 9.891 1 97.75 278 GLN A CA 1
ATOM 2313 C C . GLN A 1 278 ? 5.688 -18.875 10.93 1 97.75 278 GLN A C 1
ATOM 2315 O O . GLN A 1 278 ? 6.094 -18.016 11.711 1 97.75 278 GLN A O 1
ATOM 2320 N N . ARG A 1 279 ? 6.098 -20.109 10.938 1 97.31 279 ARG A N 1
ATOM 2321 C CA . ARG A 1 279 ? 7.188 -20.578 11.781 1 97.31 279 ARG A CA 1
ATOM 2322 C C . ARG A 1 279 ? 8.164 -21.438 10.992 1 97.31 279 ARG A C 1
ATOM 2324 O O . ARG A 1 279 ? 7.75 -22.266 10.172 1 97.31 279 ARG A O 1
ATOM 2331 N N . LEU A 1 280 ? 9.398 -21.219 11.242 1 97.62 280 LEU A N 1
ATOM 2332 C CA . LEU A 1 280 ? 10.422 -22.094 10.672 1 97.62 280 LEU A CA 1
ATOM 2333 C C . LEU A 1 280 ? 10.516 -23.391 11.453 1 97.62 280 LEU A C 1
ATOM 2335 O O . LEU A 1 280 ? 10.781 -23.391 12.656 1 97.62 280 LEU A O 1
ATOM 2339 N N . ILE A 1 281 ? 10.352 -24.453 10.898 1 97.56 281 ILE A N 1
ATOM 2340 C CA . ILE A 1 281 ? 10.312 -25.75 11.57 1 97.56 281 ILE A CA 1
ATOM 2341 C C . ILE A 1 281 ? 11.664 -26.453 11.43 1 97.56 281 ILE A C 1
ATOM 2343 O O . ILE A 1 281 ? 12.156 -27.062 12.383 1 97.56 281 ILE A O 1
ATOM 2347 N N . LYS A 1 282 ? 12.172 -26.406 10.18 1 97.12 282 LYS A N 1
ATOM 2348 C CA . LYS A 1 282 ? 13.422 -27.125 9.914 1 97.12 282 LYS A CA 1
ATOM 2349 C C . LYS A 1 282 ? 14.203 -26.453 8.781 1 97.12 282 LYS A C 1
ATOM 2351 O O . LYS A 1 282 ? 13.617 -25.969 7.809 1 97.12 282 LYS A O 1
ATOM 2356 N N . GLN A 1 283 ? 15.445 -26.344 8.969 1 96.75 283 GLN A N 1
ATOM 2357 C CA . GLN A 1 283 ? 16.375 -25.969 7.906 1 96.75 283 GLN A CA 1
ATOM 2358 C C . GLN A 1 283 ? 17.188 -27.172 7.445 1 96.75 283 GLN A C 1
ATOM 2360 O O . GLN A 1 283 ? 17.969 -27.734 8.219 1 96.75 283 GLN A O 1
ATOM 2365 N N . ASN A 1 284 ? 17.062 -27.531 6.254 1 96.62 284 ASN A N 1
ATOM 2366 C CA . ASN A 1 284 ? 17.719 -28.719 5.738 1 96.62 284 ASN A CA 1
ATOM 2367 C C . ASN A 1 284 ? 19.172 -28.422 5.34 1 96.62 284 ASN A C 1
ATOM 2369 O O . ASN A 1 284 ? 19.547 -27.266 5.164 1 96.62 284 ASN A O 1
ATOM 2373 N N . LYS A 1 285 ? 19.906 -29.469 5.105 1 95.19 285 LYS A N 1
ATOM 2374 C CA . LYS A 1 285 ? 21.328 -29.328 4.781 1 95.19 285 LYS A CA 1
ATOM 2375 C C . LYS A 1 285 ? 21.531 -28.688 3.41 1 95.19 285 LYS A C 1
ATOM 2377 O O . LYS A 1 285 ? 22.5 -27.969 3.189 1 95.19 285 LYS A O 1
ATOM 2382 N N . ASP A 1 286 ? 20.594 -28.875 2.543 1 95 286 ASP A N 1
ATOM 2383 C CA . ASP A 1 286 ? 20.734 -28.344 1.188 1 95 286 ASP A CA 1
ATOM 2384 C C . ASP A 1 286 ? 20.281 -26.891 1.12 1 95 286 ASP A C 1
ATOM 2386 O O . ASP A 1 286 ? 20.266 -26.297 0.043 1 95 286 ASP A O 1
ATOM 2390 N N . GLY A 1 287 ? 19.797 -26.312 2.215 1 94.31 287 GLY A N 1
ATOM 2391 C CA . GLY A 1 287 ? 19.406 -24.906 2.262 1 94.31 287 GLY A CA 1
ATOM 2392 C C . GLY A 1 287 ? 17.891 -24.719 2.191 1 94.31 287 GLY A C 1
ATOM 2393 O O . GLY A 1 287 ? 17.406 -23.609 2.438 1 94.31 287 GLY A O 1
ATOM 2394 N N . SER A 1 288 ? 17.219 -25.781 1.864 1 97.12 288 SER A N 1
ATOM 2395 C CA . SER A 1 288 ? 15.758 -25.703 1.85 1 97.12 288 SER A CA 1
ATOM 2396 C C . SER A 1 288 ? 15.195 -25.656 3.266 1 97.12 288 SER A C 1
ATOM 2398 O O . SER A 1 288 ? 15.898 -25.953 4.23 1 97.12 288 SER A O 1
ATOM 2400 N N . VAL A 1 289 ? 13.969 -25.188 3.33 1 98.06 289 VAL A N 1
ATOM 2401 C CA . VAL A 1 289 ? 13.391 -25.062 4.664 1 98.06 289 VAL A CA 1
ATOM 2402 C C . VAL A 1 289 ? 11.977 -25.656 4.68 1 98.06 289 VAL A C 1
ATOM 2404 O O . VAL A 1 289 ? 11.352 -25.797 3.629 1 98.06 289 VAL A O 1
ATOM 2407 N N . ILE A 1 290 ? 11.578 -25.984 5.836 1 98.5 290 ILE A N 1
ATOM 2408 C CA . ILE A 1 290 ? 10.195 -26.359 6.102 1 98.5 290 ILE A CA 1
ATOM 2409 C C . ILE A 1 290 ? 9.539 -25.328 7.016 1 98.5 290 ILE A C 1
ATOM 2411 O O . ILE A 1 290 ? 10.062 -25.031 8.094 1 98.5 290 ILE A O 1
ATOM 2415 N N . ILE A 1 291 ? 8.445 -24.781 6.578 1 98.38 291 ILE A N 1
ATOM 2416 C CA . ILE A 1 291 ? 7.758 -23.781 7.379 1 98.38 291 ILE A CA 1
ATOM 2417 C C . ILE A 1 291 ? 6.301 -24.188 7.586 1 98.38 291 ILE A C 1
ATOM 2419 O O . ILE A 1 291 ? 5.746 -24.953 6.789 1 98.38 291 ILE A O 1
ATOM 2423 N N . HIS A 1 292 ? 5.754 -23.719 8.68 1 98.5 292 HIS A N 1
ATOM 2424 C CA . HIS A 1 292 ? 4.336 -23.875 8.969 1 98.5 292 HIS A CA 1
ATOM 2425 C C . HIS A 1 292 ? 3.621 -22.531 8.961 1 98.5 292 HIS A C 1
ATOM 2427 O O . HIS A 1 292 ? 4.168 -21.531 9.43 1 98.5 292 HIS A O 1
ATOM 2433 N N . ILE A 1 293 ? 2.471 -22.547 8.367 1 98 293 ILE A N 1
ATOM 2434 C CA . ILE A 1 293 ? 1.558 -21.422 8.547 1 98 293 ILE A CA 1
ATOM 2435 C C . ILE A 1 293 ? 0.205 -21.922 9.039 1 98 293 ILE A C 1
ATOM 2437 O O . ILE A 1 293 ? -0.145 -23.094 8.82 1 98 293 ILE A O 1
ATOM 2441 N N . TYR A 1 294 ? -0.449 -21.109 9.773 1 97.94 294 TYR A N 1
ATOM 2442 C CA . TYR A 1 294 ? -1.768 -21.438 10.305 1 97.94 294 TYR A CA 1
ATOM 2443 C C . TYR A 1 294 ? -2.828 -20.484 9.75 1 97.94 294 TYR A C 1
ATOM 2445 O O . TYR A 1 294 ? -3.018 -19.391 10.266 1 97.94 294 TYR A O 1
ATOM 2453 N N . VAL A 1 295 ? -3.529 -21.016 8.711 1 97.69 295 VAL A N 1
ATOM 2454 C CA . VAL A 1 295 ? -4.438 -20.109 8.008 1 97.69 295 VAL A CA 1
ATOM 2455 C C . VAL A 1 295 ? -5.656 -20.891 7.512 1 97.69 295 VAL A C 1
ATOM 2457 O O . VAL A 1 295 ? -5.633 -22.125 7.469 1 97.69 295 VAL A O 1
ATOM 2460 N N . ILE A 1 296 ? -6.75 -20.156 7.281 1 96.56 296 ILE A N 1
ATOM 2461 C CA . ILE A 1 296 ? -7.898 -20.703 6.559 1 96.56 296 ILE A CA 1
ATOM 2462 C C . ILE A 1 296 ? -7.598 -20.734 5.062 1 96.56 296 ILE A C 1
ATOM 2464 O O . ILE A 1 296 ? -7.344 -19.703 4.449 1 96.56 296 ILE A O 1
ATOM 2468 N N . PRO A 1 297 ? -7.551 -21.953 4.48 1 95.06 297 PRO A N 1
ATOM 2469 C CA . PRO A 1 297 ? -7.266 -22 3.043 1 95.06 297 PRO A CA 1
ATOM 2470 C C . PRO A 1 297 ? -8.258 -21.188 2.213 1 95.06 297 PRO A C 1
ATOM 2472 O O . PRO A 1 297 ? -9.461 -21.234 2.469 1 95.06 297 PRO A O 1
ATOM 2475 N N . ASN A 1 298 ? -7.797 -20.406 1.332 1 94.56 298 ASN A N 1
ATOM 2476 C CA . ASN A 1 298 ? -8.609 -19.609 0.413 1 94.56 298 ASN A CA 1
ATOM 2477 C C . ASN A 1 298 ? -7.895 -19.391 -0.915 1 94.56 298 ASN A C 1
ATOM 2479 O O . ASN A 1 298 ? -6.773 -19.859 -1.109 1 94.56 298 ASN A O 1
ATOM 2483 N N . TYR A 1 299 ? -8.547 -18.766 -1.796 1 92.19 299 TYR A N 1
ATOM 2484 C CA . TYR A 1 299 ? -8.047 -18.594 -3.156 1 92.19 299 TYR A CA 1
ATOM 2485 C C . TYR A 1 299 ? -6.785 -17.75 -3.172 1 92.19 299 TYR A C 1
ATOM 2487 O O . TYR A 1 299 ? -5.859 -18.016 -3.939 1 92.19 299 TYR A O 1
ATOM 2495 N N . GLU A 1 300 ? -6.773 -16.719 -2.365 1 94.88 300 GLU A N 1
ATOM 2496 C CA . GLU A 1 300 ? -5.609 -15.844 -2.318 1 94.88 300 GLU A CA 1
ATOM 2497 C C . GLU A 1 300 ? -4.359 -16.594 -1.884 1 94.88 300 GLU A C 1
ATOM 2499 O O . GLU A 1 300 ? -3.277 -16.391 -2.43 1 94.88 300 GLU A O 1
ATOM 2504 N N . MET A 1 301 ? -4.535 -17.453 -0.933 1 96.38 301 MET A N 1
ATOM 2505 C CA . MET A 1 301 ? -3.418 -18.266 -0.487 1 96.38 301 MET A CA 1
ATOM 2506 C C . MET A 1 301 ? -2.924 -19.172 -1.612 1 96.38 301 MET A C 1
ATOM 2508 O O . MET A 1 301 ? -1.72 -19.266 -1.854 1 96.38 301 MET A O 1
ATOM 2512 N N . GLU A 1 302 ? -3.824 -19.828 -2.264 1 95.12 302 GLU A N 1
ATOM 2513 C CA . GLU A 1 302 ? -3.469 -20.719 -3.355 1 95.12 302 GLU A CA 1
ATOM 2514 C C . GLU A 1 302 ? -2.697 -19.984 -4.449 1 95.12 302 GLU A C 1
ATOM 2516 O O . GLU A 1 302 ? -1.679 -20.484 -4.934 1 95.12 302 GLU A O 1
ATOM 2521 N N . ARG A 1 303 ? -3.209 -18.875 -4.773 1 95.25 303 ARG A N 1
ATOM 2522 C CA . ARG A 1 303 ? -2.564 -18.047 -5.797 1 95.25 303 ARG A CA 1
ATOM 2523 C C . ARG A 1 303 ? -1.151 -17.672 -5.379 1 95.25 303 ARG A C 1
ATOM 2525 O O . ARG A 1 303 ? -0.224 -17.703 -6.191 1 95.25 303 ARG A O 1
ATOM 2532 N N . LEU A 1 304 ? -1.047 -17.297 -4.191 1 96.62 304 LEU A N 1
ATOM 2533 C CA . LEU A 1 304 ? 0.253 -16.922 -3.645 1 96.62 304 LEU A CA 1
ATOM 2534 C C . LEU A 1 304 ? 1.238 -18.078 -3.736 1 96.62 304 LEU A C 1
ATOM 2536 O O . LEU A 1 304 ? 2.355 -17.922 -4.23 1 96.62 304 LEU A O 1
ATOM 2540 N N . LEU A 1 305 ? 0.822 -19.25 -3.32 1 97.12 305 LEU A N 1
ATOM 2541 C CA . LEU A 1 305 ? 1.699 -20.422 -3.283 1 97.12 305 LEU A CA 1
ATOM 2542 C C . LEU A 1 305 ? 2.029 -20.891 -4.695 1 97.12 305 LEU A C 1
ATOM 2544 O O . LEU A 1 305 ? 3.156 -21.328 -4.961 1 97.12 305 LEU A O 1
ATOM 2548 N N . LEU A 1 306 ? 1.089 -20.812 -5.594 1 95.69 306 LEU A N 1
ATOM 2549 C CA . LEU A 1 306 ? 1.313 -21.172 -6.988 1 95.69 306 LEU A CA 1
ATOM 2550 C C . LEU A 1 306 ? 2.412 -20.328 -7.605 1 95.69 306 LEU A C 1
ATOM 2552 O O . LEU A 1 306 ? 3.16 -20.797 -8.469 1 95.69 306 LEU A O 1
ATOM 2556 N N . GLY A 1 307 ? 2.467 -19.156 -7.156 1 95.62 307 GLY A N 1
ATOM 2557 C CA . GLY A 1 307 ? 3.43 -18.203 -7.695 1 95.62 307 GLY A CA 1
ATOM 2558 C C . GLY A 1 307 ? 4.871 -18.641 -7.48 1 95.62 307 GLY A C 1
ATOM 2559 O O . GLY A 1 307 ? 5.77 -18.172 -8.18 1 95.62 307 GLY A O 1
ATOM 2560 N N . PHE A 1 308 ? 5.074 -19.516 -6.574 1 95.81 308 PHE A N 1
ATOM 2561 C CA . PHE A 1 308 ? 6.426 -19.984 -6.285 1 95.81 308 PHE A CA 1
ATOM 2562 C C . PHE A 1 308 ? 6.852 -21.062 -7.27 1 95.81 308 PHE A C 1
ATOM 2564 O O . PHE A 1 308 ? 8.023 -21.438 -7.324 1 95.81 308 PHE A O 1
ATOM 2571 N N . GLY A 1 309 ? 5.859 -21.562 -8.016 1 93.31 309 GLY A N 1
ATOM 2572 C CA . GLY A 1 309 ? 6.184 -22.594 -8.992 1 93.31 309 GLY A CA 1
ATOM 2573 C C . GLY A 1 309 ? 6.844 -23.812 -8.375 1 93.31 309 GLY A C 1
ATOM 2574 O O . GLY A 1 309 ? 6.309 -24.391 -7.434 1 93.31 309 GLY A O 1
ATOM 2575 N N . SER A 1 310 ? 8.062 -24.078 -8.891 1 93.75 310 SER A N 1
ATOM 2576 C CA . SER A 1 310 ? 8.773 -25.281 -8.445 1 93.75 310 SER A CA 1
ATOM 2577 C C . SER A 1 310 ? 9.539 -25.031 -7.152 1 93.75 310 SER A C 1
ATOM 2579 O O . SER A 1 310 ? 10.086 -25.953 -6.559 1 93.75 310 SER A O 1
ATOM 2581 N N . CYS A 1 311 ? 9.508 -23.812 -6.668 1 96 311 CYS A N 1
ATOM 2582 C CA . CYS A 1 311 ? 10.32 -23.469 -5.512 1 96 311 CYS A CA 1
ATOM 2583 C C . CYS A 1 311 ? 9.578 -23.75 -4.211 1 96 311 CYS A C 1
ATOM 2585 O O . CYS A 1 311 ? 10.148 -23.625 -3.127 1 96 311 CYS A O 1
ATOM 2587 N N . LEU A 1 312 ? 8.375 -24.141 -4.301 1 96.69 312 LEU A N 1
ATOM 2588 C CA . LEU A 1 312 ? 7.57 -24.406 -3.113 1 96.69 312 LEU A CA 1
ATOM 2589 C C . LEU A 1 312 ? 6.703 -25.641 -3.307 1 96.69 312 LEU A C 1
ATOM 2591 O O . LEU A 1 312 ? 6.148 -25.859 -4.387 1 96.69 312 LEU A O 1
ATOM 2595 N N . GLU A 1 313 ? 6.57 -26.438 -2.271 1 97 313 GLU A N 1
ATOM 2596 C CA . GLU A 1 313 ? 5.75 -27.656 -2.258 1 97 313 GLU A CA 1
ATOM 2597 C C . GLU A 1 313 ? 4.891 -27.719 -0.999 1 97 313 GLU A C 1
ATOM 2599 O O . GLU A 1 313 ? 5.383 -27.484 0.108 1 97 313 GLU A O 1
ATOM 2604 N N . ILE A 1 314 ? 3.646 -27.953 -1.212 1 97.5 314 ILE A N 1
ATOM 2605 C CA . ILE A 1 314 ? 2.777 -28.203 -0.067 1 97.5 314 ILE A CA 1
ATOM 2606 C C . ILE A 1 314 ? 2.951 -29.641 0.414 1 97.5 314 ILE A C 1
ATOM 2608 O O . ILE A 1 314 ? 2.695 -30.594 -0.334 1 97.5 314 ILE A O 1
ATOM 2612 N N . LEU A 1 315 ? 3.316 -29.812 1.633 1 96.88 315 LEU A N 1
ATOM 2613 C CA . LEU A 1 315 ? 3.539 -31.141 2.188 1 96.88 315 LEU A CA 1
ATOM 2614 C C . LEU A 1 315 ? 2.275 -31.672 2.859 1 96.88 315 LEU A C 1
ATOM 2616 O O . LEU A 1 315 ? 1.879 -32.812 2.633 1 96.88 315 LEU A O 1
ATOM 2620 N N . LYS A 1 316 ? 1.73 -30.828 3.74 1 96.56 316 LYS A N 1
ATOM 2621 C CA . LYS A 1 316 ? 0.512 -31.125 4.484 1 96.56 316 LYS A CA 1
ATOM 2622 C C . LYS A 1 316 ? -0.376 -29.891 4.609 1 96.56 316 LYS A C 1
ATOM 2624 O O . LYS A 1 316 ? 0.115 -28.766 4.59 1 96.56 316 LYS A O 1
ATOM 2629 N N . PRO A 1 317 ? -1.727 -30.141 4.676 1 96.62 317 PRO A N 1
ATOM 2630 C CA . PRO A 1 317 ? -2.477 -31.406 4.684 1 96.62 317 PRO A CA 1
ATOM 2631 C C . PRO A 1 317 ? -2.605 -32.031 3.297 1 96.62 317 PRO A C 1
ATOM 2633 O O . PRO A 1 317 ? -2.406 -31.344 2.289 1 96.62 317 PRO A O 1
ATOM 2636 N N . GLU A 1 318 ? -3.012 -33.281 3.207 1 95.25 318 GLU A N 1
ATOM 2637 C CA . GLU A 1 318 ? -3.049 -34.031 1.963 1 95.25 318 GLU A CA 1
ATOM 2638 C C . GLU A 1 318 ? -4.07 -33.469 0.989 1 95.25 318 GLU A C 1
ATOM 2640 O O . GLU A 1 318 ? -3.84 -33.438 -0.222 1 95.25 318 GLU A O 1
ATOM 2645 N N . GLY A 1 319 ? -5.152 -33.062 1.488 1 95.06 319 GLY A N 1
ATOM 2646 C CA . GLY A 1 319 ? -6.172 -32.469 0.639 1 95.06 319 GLY A CA 1
ATOM 2647 C C . GLY A 1 319 ? -5.664 -31.266 -0.152 1 95.06 319 GLY A C 1
ATOM 2648 O O . GLY A 1 319 ? -5.891 -31.172 -1.361 1 95.06 319 GLY A O 1
ATOM 2649 N N . LEU A 1 320 ? -4.977 -30.406 0.526 1 95.25 320 LEU A N 1
ATOM 2650 C CA . LEU A 1 320 ? -4.43 -29.219 -0.116 1 95.25 320 LEU A CA 1
ATOM 2651 C C . LEU A 1 320 ? -3.303 -29.578 -1.075 1 95.25 320 LEU A C 1
ATOM 2653 O O . LEU A 1 320 ? -3.168 -28.984 -2.143 1 95.25 320 LEU A O 1
ATOM 2657 N N . ARG A 1 321 ? -2.508 -30.484 -0.637 1 96.19 321 ARG A N 1
ATOM 2658 C CA . ARG A 1 321 ? -1.433 -30.984 -1.491 1 96.19 321 ARG A CA 1
ATOM 2659 C C . ARG A 1 321 ? -1.98 -31.516 -2.811 1 96.19 321 ARG A C 1
ATOM 2661 O O . ARG A 1 321 ? -1.485 -31.172 -3.883 1 96.19 321 ARG A O 1
ATOM 2668 N N . ASN A 1 322 ? -2.982 -32.344 -2.764 1 95.69 322 ASN A N 1
ATOM 2669 C CA . ASN A 1 322 ? -3.604 -32.938 -3.951 1 95.69 322 ASN A CA 1
ATOM 2670 C C . ASN A 1 322 ? -4.242 -31.859 -4.828 1 95.69 322 ASN A C 1
ATOM 2672 O O . ASN A 1 322 ? -4.176 -31.922 -6.055 1 95.69 322 ASN A O 1
ATOM 2676 N N . ARG A 1 323 ? -4.82 -30.922 -4.188 1 94.81 323 ARG A N 1
ATOM 2677 C CA . ARG A 1 323 ? -5.438 -29.828 -4.926 1 94.81 323 ARG A CA 1
ATOM 2678 C C . ARG A 1 323 ? -4.391 -29.047 -5.711 1 94.81 323 ARG A C 1
ATOM 2680 O O . ARG A 1 323 ? -4.59 -28.734 -6.891 1 94.81 323 ARG A O 1
ATOM 2687 N N . MET A 1 324 ? -3.326 -28.75 -5.074 1 94.69 324 MET A N 1
ATOM 2688 C CA . MET A 1 324 ? -2.242 -28.031 -5.73 1 94.69 324 MET A CA 1
ATOM 2689 C C . MET A 1 324 ? -1.697 -28.812 -6.914 1 94.69 324 MET A C 1
ATOM 2691 O O . MET A 1 324 ? -1.497 -28.266 -8 1 94.69 324 MET A O 1
ATOM 2695 N N . LYS A 1 325 ? -1.492 -30.047 -6.703 1 94.5 325 LYS A N 1
ATOM 2696 C CA . LYS A 1 325 ? -1.01 -30.922 -7.77 1 94.5 325 LYS A CA 1
ATOM 2697 C C . LYS A 1 325 ? -1.961 -30.906 -8.961 1 94.5 325 LYS A C 1
ATOM 2699 O O . LYS A 1 325 ? -1.524 -30.797 -10.109 1 94.5 325 LYS A O 1
ATOM 2704 N N . LYS A 1 326 ? -3.182 -31 -8.68 1 95.12 326 LYS A N 1
ATOM 2705 C CA . LYS A 1 326 ? -4.188 -31.016 -9.742 1 95.12 326 LYS A CA 1
ATOM 2706 C C . LYS A 1 326 ? -4.168 -29.703 -10.523 1 95.12 326 LYS A C 1
ATOM 2708 O O . LYS A 1 326 ? -4.23 -29.703 -11.758 1 95.12 326 LYS A O 1
ATOM 2713 N N . ILE A 1 327 ? -4.082 -28.609 -9.844 1 94.31 327 ILE A N 1
ATOM 2714 C CA . ILE A 1 327 ? -4.043 -27.297 -10.477 1 94.31 327 ILE A CA 1
ATOM 2715 C C . ILE A 1 327 ? -2.838 -27.219 -11.414 1 94.31 327 ILE A C 1
ATOM 2717 O O . ILE A 1 327 ? -2.955 -26.75 -12.547 1 94.31 327 ILE A O 1
ATOM 2721 N N . LEU A 1 328 ? -1.725 -27.656 -10.969 1 94.19 328 LEU A N 1
ATOM 2722 C CA . LEU A 1 328 ? -0.495 -27.641 -11.75 1 94.19 328 LEU A CA 1
ATOM 2723 C C . LEU A 1 328 ? -0.612 -28.531 -12.977 1 94.19 328 LEU A C 1
ATOM 2725 O O . LEU A 1 328 ? -0.169 -28.172 -14.07 1 94.19 328 LEU A O 1
ATOM 2729 N N . GLN A 1 329 ? -1.174 -29.688 -12.781 1 94.19 329 GLN A N 1
ATOM 2730 C CA . GLN A 1 329 ? -1.389 -30.609 -13.898 1 94.19 329 GLN A CA 1
ATOM 2731 C C . GLN A 1 329 ? -2.299 -29.984 -14.945 1 94.19 329 GLN A C 1
ATOM 2733 O O . GLN A 1 329 ? -2.021 -30.078 -16.141 1 94.19 329 GLN A O 1
ATOM 2738 N N . ASP A 1 330 ? -3.348 -29.391 -14.469 1 94.25 330 ASP A N 1
ATOM 2739 C CA . ASP A 1 330 ? -4.258 -28.719 -15.375 1 94.25 330 ASP A CA 1
ATOM 2740 C C . ASP A 1 330 ? -3.547 -27.594 -16.125 1 94.25 330 ASP A C 1
ATOM 2742 O O . ASP A 1 330 ? -3.801 -27.359 -17.312 1 94.25 330 ASP A O 1
ATOM 2746 N N . ALA A 1 331 ? -2.699 -26.922 -15.461 1 93.5 331 ALA A N 1
ATOM 2747 C CA . ALA A 1 331 ? -1.952 -25.828 -16.062 1 93.5 331 ALA A CA 1
ATOM 2748 C C . ALA A 1 331 ? -1.053 -26.328 -17.188 1 93.5 331 ALA A C 1
ATOM 2750 O O . ALA A 1 331 ? -0.994 -25.734 -18.266 1 93.5 331 ALA A O 1
ATOM 2751 N N . ILE A 1 332 ? -0.41 -27.422 -16.953 1 92.25 332 ILE A N 1
ATOM 2752 C CA . ILE A 1 332 ? 0.504 -27.984 -17.938 1 92.25 332 ILE A CA 1
ATOM 2753 C C . ILE A 1 332 ? -0.279 -28.438 -19.172 1 92.25 332 ILE A C 1
ATOM 2755 O O . ILE A 1 332 ? 0.213 -28.359 -20.297 1 92.25 332 ILE A O 1
ATOM 2759 N N . SER A 1 333 ? -1.392 -28.922 -18.953 1 91.25 333 SER A N 1
ATOM 2760 C CA . SER A 1 333 ? -2.215 -29.422 -20.047 1 91.25 333 SER A CA 1
ATOM 2761 C C . SER A 1 333 ? -2.543 -28.328 -21.047 1 91.25 333 SER A C 1
ATOM 2763 O O . SER A 1 333 ? -2.783 -28.609 -22.219 1 91.25 333 SER A O 1
ATOM 2765 N N . ARG A 1 334 ? -2.555 -27.078 -20.609 1 88.94 334 ARG A N 1
ATOM 2766 C CA . ARG A 1 334 ? -2.809 -25.938 -21.5 1 88.94 334 ARG A CA 1
ATOM 2767 C C . ARG A 1 334 ? -1.669 -25.75 -22.5 1 88.94 334 ARG A C 1
ATOM 2769 O O . ARG A 1 334 ? -1.882 -25.266 -23.609 1 88.94 334 ARG A O 1
ATOM 2776 N N . TYR A 1 335 ? -0.561 -26.109 -22.125 1 90.75 335 TYR A N 1
ATOM 2777 C CA . TYR A 1 335 ? 0.621 -25.891 -22.953 1 90.75 335 TYR A CA 1
ATOM 2778 C C . TYR A 1 335 ? 0.875 -27.094 -23.859 1 90.75 335 TYR A C 1
ATOM 2780 O O . TYR A 1 335 ? 1.627 -26.984 -24.844 1 90.75 335 TYR A O 1
ATOM 2788 N N . ASP A 1 336 ? 0.461 -28.219 -23.562 1 83.19 336 ASP A N 1
ATOM 2789 C CA . ASP A 1 336 ? 0.663 -29.422 -24.359 1 83.19 336 ASP A CA 1
ATOM 2790 C C . ASP A 1 336 ? -0.31 -29.484 -25.531 1 83.19 336 ASP A C 1
ATOM 2792 O O . ASP A 1 336 ? -0.019 -30.094 -26.562 1 83.19 336 ASP A O 1
ATOM 2796 N N . SER A 1 337 ? -1.567 -28.891 -25.469 1 66.44 337 SER A N 1
ATOM 2797 C CA . SER A 1 337 ? -2.561 -29.031 -26.531 1 66.44 337 SER A CA 1
ATOM 2798 C C . SER A 1 337 ? -2.174 -28.234 -27.766 1 66.44 337 SER A C 1
ATOM 2800 O O . SER A 1 337 ? -1.81 -27.062 -27.672 1 66.44 337 SER A O 1
ATOM 2802 N N . GLU A 1 338 ? -1.483 -28.844 -28.766 1 54.69 338 GLU A N 1
ATOM 2803 C CA . GLU A 1 338 ? -1.293 -28.328 -30.125 1 54.69 338 GLU A CA 1
ATOM 2804 C C . GLU A 1 338 ? -2.547 -27.625 -30.625 1 54.69 338 GLU A C 1
ATOM 2806 O O . GLU A 1 338 ? -3.234 -28.125 -31.516 1 54.69 338 GLU A O 1
ATOM 2811 N N . LYS A 1 339 ? -3.6 -27.188 -29.938 1 48.53 339 LYS A N 1
ATOM 2812 C CA . LYS A 1 339 ? -4.637 -26.562 -30.75 1 48.53 339 LYS A CA 1
ATOM 2813 C C . LYS A 1 339 ? -4.078 -25.375 -31.531 1 48.53 339 LYS A C 1
ATOM 2815 O O . LYS A 1 339 ? -3.469 -24.484 -30.938 1 48.53 339 LYS A O 1
ATOM 2820 N N . PRO A 1 340 ? -3.943 -25.469 -32.875 1 41.75 340 PRO A N 1
ATOM 2821 C CA . PRO A 1 340 ? -3.721 -24.328 -33.75 1 41.75 340 PRO A CA 1
ATOM 2822 C C . PRO A 1 340 ? -4.594 -23.125 -33.375 1 41.75 340 PRO A C 1
ATOM 2824 O O . PRO A 1 340 ? -5.801 -23.281 -33.188 1 41.75 340 PRO A O 1
ATOM 2827 N N . THR A 1 341 ? -4.258 -22.281 -32.5 1 41.97 341 THR A N 1
ATOM 2828 C CA . THR A 1 341 ? -5.07 -21.062 -32.5 1 41.97 341 THR A CA 1
ATOM 2829 C C . THR A 1 341 ? -5.449 -20.656 -33.906 1 41.97 341 THR A C 1
ATOM 2831 O O . THR A 1 341 ? -4.586 -20.297 -34.719 1 41.97 341 THR A O 1
ATOM 2834 N N . GLU A 1 342 ? -6.328 -21.328 -34.562 1 34.44 342 GLU A N 1
ATOM 2835 C CA . GLU A 1 342 ? -6.887 -20.766 -35.781 1 34.44 342 GLU A CA 1
ATOM 2836 C C . GLU A 1 342 ? -7.242 -19.297 -35.625 1 34.44 342 GLU A C 1
ATOM 2838 O O . GLU A 1 342 ? -8.117 -18.953 -34.812 1 34.44 342 GLU A O 1
ATOM 2843 N N . ILE A 1 343 ? -6.34 -18.453 -35.625 1 36.03 343 ILE A N 1
ATOM 2844 C CA . ILE A 1 343 ? -6.629 -17.078 -36.031 1 36.03 343 ILE A CA 1
ATOM 2845 C C . ILE A 1 343 ? -7.445 -17.078 -37.312 1 36.03 343 ILE A C 1
ATOM 2847 O O . ILE A 1 343 ? -6.953 -17.469 -38.375 1 36.03 343 ILE A O 1
ATOM 2851 N N . ASN A 1 344 ? -8.703 -17.547 -37.469 1 26.91 344 ASN A N 1
ATOM 2852 C CA . ASN A 1 344 ? -9.477 -17.062 -38.625 1 26.91 344 ASN A CA 1
ATOM 2853 C C . ASN A 1 344 ? -9.453 -15.539 -38.688 1 26.91 344 ASN A C 1
ATOM 2855 O O . ASN A 1 344 ? -9.852 -14.852 -37.75 1 26.91 344 ASN A O 1
ATOM 2859 N N . ALA A 1 345 ? -8.727 -15.031 -39.594 1 25 345 ALA A N 1
ATOM 2860 C CA . ALA A 1 345 ? -8.984 -13.742 -40.219 1 25 345 ALA A CA 1
ATOM 2861 C C . ALA A 1 345 ? -10.297 -13.773 -41 1 25 345 ALA A C 1
ATOM 2863 O O . ALA A 1 345 ? -10.578 -14.734 -41.719 1 25 345 ALA A O 1
ATOM 2864 N N . MET B 1 1 ? -3.203 12.039 32.219 1 29.34 1 MET B N 1
ATOM 2865 C CA . MET B 1 1 ? -3.588 11.992 30.797 1 29.34 1 MET B CA 1
ATOM 2866 C C . MET B 1 1 ? -4.926 12.688 30.578 1 29.34 1 MET B C 1
ATOM 2868 O O . MET B 1 1 ? -5.109 13.383 29.578 1 29.34 1 MET B O 1
ATOM 2872 N N . SER B 1 2 ? -5.793 12.539 31.547 1 41.94 2 SER B N 1
ATOM 2873 C CA . SER B 1 2 ? -7.191 12.945 31.609 1 41.94 2 SER B CA 1
ATOM 2874 C C . SER B 1 2 ? -7.32 14.453 31.828 1 41.94 2 SER B C 1
ATOM 2876 O O . SER B 1 2 ? -8.188 15.094 31.234 1 41.94 2 SER B O 1
ATOM 2878 N N . GLN B 1 3 ? -6.508 14.891 32.656 1 44.16 3 GLN B N 1
ATOM 2879 C CA . GLN B 1 3 ? -6.496 16.266 33.125 1 44.16 3 GLN B CA 1
ATOM 2880 C C . GLN B 1 3 ? -6.211 17.234 31.984 1 44.16 3 GLN B C 1
ATOM 2882 O O . GLN B 1 3 ? -6.797 18.312 31.922 1 44.16 3 GLN B O 1
ATOM 2887 N N . ASN B 1 4 ? -5.422 16.688 31.078 1 54.22 4 ASN B N 1
ATOM 2888 C CA . ASN B 1 4 ? -4.957 17.484 29.953 1 54.22 4 ASN B CA 1
ATOM 2889 C C . ASN B 1 4 ? -6.051 17.672 28.906 1 54.22 4 ASN B C 1
ATOM 2891 O O . ASN B 1 4 ? -6.207 18.766 28.344 1 54.22 4 ASN B O 1
ATOM 2895 N N . LYS B 1 5 ? -6.879 16.719 28.953 1 55.22 5 LYS B N 1
ATOM 2896 C CA . LYS B 1 5 ? -7.98 16.828 28 1 55.22 5 LYS B CA 1
ATOM 2897 C C . LYS B 1 5 ? -9.039 17.812 28.5 1 55.22 5 LYS B C 1
ATOM 2899 O O . LYS B 1 5 ? -9.594 18.578 27.703 1 55.22 5 LYS B O 1
ATOM 2904 N N . ASN B 1 6 ? -9.305 17.75 29.859 1 67.44 6 ASN B N 1
ATOM 2905 C CA . ASN B 1 6 ? -10.273 18.656 30.453 1 67.44 6 ASN B CA 1
ATOM 2906 C C . ASN B 1 6 ? -9.867 20.125 30.266 1 67.44 6 ASN B C 1
ATOM 2908 O O . ASN B 1 6 ? -10.711 20.969 29.984 1 67.44 6 ASN B O 1
ATOM 2912 N N . ALA B 1 7 ? -8.609 20.234 30.391 1 72.06 7 ALA B N 1
ATOM 2913 C CA . ALA B 1 7 ? -8.094 21.578 30.219 1 72.06 7 ALA B CA 1
ATOM 2914 C C . ALA B 1 7 ? -8.305 22.062 28.781 1 72.06 7 ALA B C 1
ATOM 2916 O O . ALA B 1 7 ? -8.68 23.219 28.547 1 72.06 7 ALA B O 1
ATOM 2917 N N . LEU B 1 8 ? -8.219 21.188 27.984 1 67.5 8 LEU B N 1
ATOM 2918 C CA . LEU B 1 8 ? -8.375 21.547 26.578 1 67.5 8 LEU B CA 1
ATOM 2919 C C . LEU B 1 8 ? -9.82 21.906 26.266 1 67.5 8 LEU B C 1
ATOM 2921 O O . LEU B 1 8 ? -10.078 22.859 25.531 1 67.5 8 LEU B O 1
ATOM 2925 N N . ILE B 1 9 ? -10.664 21.141 26.828 1 72.44 9 ILE B N 1
ATOM 2926 C CA . ILE B 1 9 ? -12.086 21.438 26.672 1 72.44 9 ILE B CA 1
ATOM 2927 C C . ILE B 1 9 ? -12.398 22.812 27.234 1 72.44 9 ILE B C 1
ATOM 2929 O O . ILE B 1 9 ? -13.148 23.578 26.625 1 72.44 9 ILE B O 1
ATOM 2933 N N . ARG B 1 10 ? -11.766 23.125 28.312 1 81.38 10 ARG B N 1
ATOM 2934 C CA . ARG B 1 10 ? -11.992 24.438 28.938 1 81.38 10 ARG B CA 1
ATOM 2935 C C . ARG B 1 10 ? -11.445 25.562 28.062 1 81.38 10 ARG B C 1
ATOM 2937 O O . ARG B 1 10 ? -12.117 26.578 27.859 1 81.38 10 ARG B O 1
ATOM 2944 N N . TYR B 1 11 ? -10.305 25.297 27.531 1 78 11 TYR B N 1
ATOM 2945 C CA . TYR B 1 11 ? -9.727 26.312 26.672 1 78 11 TYR B CA 1
ATOM 2946 C C . TYR B 1 11 ? -10.625 26.609 25.469 1 78 11 TYR B C 1
ATOM 2948 O O . TYR B 1 11 ? -10.859 27.766 25.125 1 78 11 TYR B O 1
ATOM 2956 N N . LYS B 1 12 ? -11.141 25.594 24.984 1 74 12 LYS B N 1
ATOM 2957 C CA . LYS B 1 12 ? -12.016 25.719 23.828 1 74 12 LYS B CA 1
ATOM 2958 C C . LYS B 1 12 ? -13.297 26.469 24.188 1 74 12 LYS B C 1
ATOM 2960 O O . LYS B 1 12 ? -13.75 27.328 23.422 1 74 12 LYS B O 1
ATOM 2965 N N . THR B 1 13 ? -13.82 26.031 25.188 1 80.69 13 THR B N 1
ATOM 2966 C CA . THR B 1 13 ? -15.062 26.656 25.641 1 80.69 13 THR B CA 1
ATOM 2967 C C . THR B 1 13 ? -14.867 28.141 25.922 1 80.69 13 THR B C 1
ATOM 2969 O O . THR B 1 13 ? -15.68 28.969 25.516 1 80.69 13 THR B O 1
ATOM 2972 N N . ILE B 1 14 ? -13.742 28.469 26.578 1 86.12 14 ILE B N 1
ATOM 2973 C CA . ILE B 1 14 ? -13.43 29.859 26.891 1 86.12 14 ILE B CA 1
ATOM 2974 C C . ILE B 1 14 ? -13.258 30.641 25.594 1 86.12 14 ILE B C 1
ATOM 2976 O O . ILE B 1 14 ? -13.789 31.75 25.453 1 86.12 14 ILE B O 1
ATOM 2980 N N . ASP B 1 15 ? -12.539 30.016 24.703 1 80.69 15 ASP B N 1
ATOM 2981 C CA . ASP B 1 15 ? -12.312 30.656 23.422 1 80.69 15 ASP B CA 1
ATOM 2982 C C . ASP B 1 15 ? -13.633 30.922 22.703 1 80.69 15 ASP B C 1
ATOM 2984 O O . ASP B 1 15 ? -13.852 32.031 22.203 1 80.69 15 ASP B O 1
ATOM 2988 N N . LYS B 1 16 ? -14.445 29.984 22.609 1 79.44 16 LYS B N 1
ATOM 2989 C CA . LYS B 1 16 ? -15.75 30.125 21.953 1 79.44 16 LYS B CA 1
ATOM 2990 C C . LYS B 1 16 ? -16.562 31.234 22.609 1 79.44 16 LYS B C 1
ATOM 2992 O O . LYS B 1 16 ? -17.219 32.031 21.906 1 79.44 16 LYS B O 1
ATOM 2997 N N . CYS B 1 17 ? -16.547 31.234 23.891 1 86.06 17 CYS B N 1
ATOM 2998 C CA . CYS B 1 17 ? -17.281 32.25 24.625 1 86.06 17 CYS B CA 1
ATOM 2999 C C . CYS B 1 17 ? -16.766 33.656 24.281 1 86.06 17 CYS B C 1
ATOM 3001 O O . CYS B 1 17 ? -17.547 34.562 23.969 1 86.06 17 CYS B O 1
ATOM 3003 N N . LEU B 1 18 ? -15.445 33.75 24.312 1 86.75 18 LEU B N 1
ATOM 3004 C CA . LEU B 1 18 ? -14.836 35.062 24.156 1 86.75 18 LEU B CA 1
ATOM 3005 C C . LEU B 1 18 ? -14.93 35.562 22.719 1 86.75 18 LEU B C 1
ATOM 3007 O O . LEU B 1 18 ? -14.766 36.75 22.438 1 86.75 18 LEU B O 1
ATOM 3011 N N . GLN B 1 19 ? -15.25 34.656 21.859 1 78.69 19 GLN B N 1
ATOM 3012 C CA . GLN B 1 19 ? -15.445 35.031 20.469 1 78.69 19 GLN B CA 1
ATOM 3013 C C . GLN B 1 19 ? -16.797 35.719 20.266 1 78.69 19 GLN B C 1
ATOM 3015 O O . GLN B 1 19 ? -16.984 36.438 19.297 1 78.69 19 GLN B O 1
ATOM 3020 N N . ASN B 1 20 ? -17.656 35.312 21.125 1 78.94 20 ASN B N 1
ATOM 3021 C CA . ASN B 1 20 ? -18.953 35.969 21.094 1 78.94 20 ASN B CA 1
ATOM 3022 C C . ASN B 1 20 ? -18.875 37.375 21.719 1 78.94 20 ASN B C 1
ATOM 3024 O O . ASN B 1 20 ? -18.938 37.5 22.938 1 78.94 20 ASN B O 1
ATOM 3028 N N . LYS B 1 21 ? -18.875 38.375 20.828 1 74.56 21 LYS B N 1
ATOM 3029 C CA . LYS B 1 21 ? -18.703 39.75 21.281 1 74.56 21 LYS B CA 1
ATOM 3030 C C . LYS B 1 21 ? -20 40.344 21.797 1 74.56 21 LYS B C 1
ATOM 3032 O O . LYS B 1 21 ? -20.016 41.438 22.375 1 74.56 21 LYS B O 1
ATOM 3037 N N . TYR B 1 22 ? -21.031 39.688 21.562 1 76.5 22 TYR B N 1
ATOM 3038 C CA . TYR B 1 22 ? -22.344 40.25 21.891 1 76.5 22 TYR B CA 1
ATOM 3039 C C . TYR B 1 22 ? -22.75 39.906 23.312 1 76.5 22 TYR B C 1
ATOM 3041 O O . TYR B 1 22 ? -23.797 40.344 23.797 1 76.5 22 TYR B O 1
ATOM 3049 N N . ARG B 1 23 ? -21.922 39.094 23.969 1 82.69 23 ARG B N 1
ATOM 3050 C CA . ARG B 1 23 ? -22.203 38.688 25.344 1 82.69 23 ARG B CA 1
ATOM 3051 C C . ARG B 1 23 ? -21.047 39.062 26.281 1 82.69 23 ARG B C 1
ATOM 3053 O O . ARG B 1 23 ? -19.875 38.938 25.906 1 82.69 23 ARG B O 1
ATOM 3060 N N . GLN B 1 24 ? -21.406 39.688 27.406 1 86.75 24 GLN B N 1
ATOM 3061 C CA . GLN B 1 24 ? -20.406 39.938 28.422 1 86.75 24 GLN B CA 1
ATOM 3062 C C . GLN B 1 24 ? -20.141 38.656 29.25 1 86.75 24 GLN B C 1
ATOM 3064 O O . GLN B 1 24 ? -21.078 38.062 29.781 1 86.75 24 GLN B O 1
ATOM 3069 N N . TRP B 1 25 ? -18.922 38.219 29.281 1 91.38 25 TRP B N 1
ATOM 3070 C CA . TRP B 1 25 ? -18.562 36.969 29.953 1 91.38 25 TRP B CA 1
ATOM 3071 C C . TRP B 1 25 ? -17.875 37.25 31.281 1 91.38 25 TRP B C 1
ATOM 3073 O O . TRP B 1 25 ? -16.797 37.844 31.312 1 91.38 25 TRP B O 1
ATOM 3083 N N . SER B 1 26 ? -18.547 36.906 32.438 1 93.06 26 SER B N 1
ATOM 3084 C CA . SER B 1 26 ? -17.922 36.938 33.75 1 93.06 26 SER B CA 1
ATOM 3085 C C . SER B 1 26 ? -17.234 35.625 34.062 1 93.06 26 SER B C 1
ATOM 3087 O O . SER B 1 26 ? -17.391 34.625 33.344 1 93.06 26 SER B O 1
ATOM 3089 N N . LEU B 1 27 ? -16.453 35.656 35.062 1 92.88 27 LEU B N 1
ATOM 3090 C CA . LEU B 1 27 ? -15.789 34.438 35.5 1 92.88 27 LEU B CA 1
ATOM 3091 C C . LEU B 1 27 ? -16.812 33.344 35.812 1 92.88 27 LEU B C 1
ATOM 3093 O O . LEU B 1 27 ? -16.594 32.188 35.469 1 92.88 27 LEU B O 1
ATOM 3097 N N . GLU B 1 28 ? -17.906 33.781 36.438 1 91.38 28 GLU B N 1
ATOM 3098 C CA . GLU B 1 28 ? -18.984 32.844 36.75 1 91.38 28 GLU B CA 1
ATOM 3099 C C . GLU B 1 28 ? -19.609 32.25 35.5 1 91.38 28 GLU B C 1
ATOM 3101 O O . GLU B 1 28 ? -19.922 31.062 35.438 1 91.38 28 GLU B O 1
ATOM 3106 N N . ASP B 1 29 ? -19.75 33.094 34.5 1 92.81 29 ASP B N 1
ATOM 3107 C CA . ASP B 1 29 ? -20.281 32.656 33.219 1 92.81 29 ASP B CA 1
ATOM 3108 C C . ASP B 1 29 ? -19.359 31.609 32.594 1 92.81 29 ASP B C 1
ATOM 3110 O O . ASP B 1 29 ? -19.844 30.594 32.062 1 92.81 29 ASP B O 1
ATOM 3114 N N . LEU B 1 30 ? -18.125 31.859 32.594 1 93.69 30 LEU B N 1
ATOM 3115 C CA . LEU B 1 30 ? -17.141 30.969 31.984 1 93.69 30 LEU B CA 1
ATOM 3116 C C . LEU B 1 30 ? -17.094 29.641 32.719 1 93.69 30 LEU B C 1
ATOM 3118 O O . LEU B 1 30 ? -16.969 28.578 32.094 1 93.69 30 LEU B O 1
ATOM 3122 N N . ILE B 1 31 ? -17.172 29.719 34.031 1 92.81 31 ILE B N 1
ATOM 3123 C CA . ILE B 1 31 ? -17.203 28.5 34.844 1 92.81 31 ILE B CA 1
ATOM 3124 C C . ILE B 1 31 ? -18.422 27.656 34.469 1 92.81 31 ILE B C 1
ATOM 3126 O O . ILE B 1 31 ? -18.312 26.438 34.312 1 92.81 31 ILE B O 1
ATOM 3130 N N . GLU B 1 32 ? -19.516 28.328 34.344 1 90.25 32 GLU B N 1
ATOM 3131 C CA . GLU B 1 32 ? -20.75 27.641 34 1 90.25 32 GLU B CA 1
ATOM 3132 C C . GLU B 1 32 ? -20.656 26.984 32.625 1 90.25 32 GLU B C 1
ATOM 3134 O O . GLU B 1 32 ? -21.016 25.812 32.469 1 90.25 32 GLU B O 1
ATOM 3139 N N . GLU B 1 33 ? -20.188 27.734 31.656 1 89.12 33 GLU B N 1
ATOM 3140 C CA . GLU B 1 33 ? -20.062 27.203 30.312 1 89.12 33 GLU B CA 1
ATOM 3141 C C . GLU B 1 33 ? -19.062 26.047 30.25 1 89.12 33 GLU B C 1
ATOM 3143 O O . GLU B 1 33 ? -19.297 25.047 29.562 1 89.12 33 GLU B O 1
ATOM 3148 N N . CYS B 1 34 ? -17.984 26.203 30.922 1 88.31 34 CYS B N 1
ATOM 3149 C CA . CYS B 1 34 ? -16.969 25.141 30.969 1 88.31 34 CYS B CA 1
ATOM 3150 C C . CYS B 1 34 ? -17.516 23.922 31.688 1 88.31 34 CYS B C 1
ATOM 3152 O O . CYS B 1 34 ? -17.266 22.781 31.266 1 88.31 34 CYS B O 1
ATOM 3154 N N . SER B 1 35 ? -18.172 24.141 32.781 1 86.38 35 SER B N 1
ATOM 3155 C CA . SER B 1 35 ? -18.781 23.031 33.531 1 86.38 35 SER B CA 1
ATOM 3156 C C . SER B 1 35 ? -19.781 22.281 32.656 1 86.38 35 SER B C 1
ATOM 3158 O O . SER B 1 35 ? -19.828 21.047 32.656 1 86.38 35 SER B O 1
ATOM 3160 N N . GLU B 1 36 ? -20.5 23.031 31.938 1 84.38 36 GLU B N 1
ATOM 3161 C CA . GLU B 1 36 ? -21.469 22.438 31.031 1 84.38 36 GLU B CA 1
ATOM 3162 C C . GLU B 1 36 ? -20.781 21.641 29.922 1 84.38 36 GLU B C 1
ATOM 3164 O O . GLU B 1 36 ? -21.203 20.531 29.594 1 84.38 36 GLU B O 1
ATOM 3169 N N . ALA B 1 37 ? -19.812 22.219 29.328 1 79.94 37 ALA B N 1
ATOM 3170 C CA . ALA B 1 37 ? -19.047 21.547 28.266 1 79.94 37 ALA B CA 1
ATOM 3171 C C . ALA B 1 37 ? -18.422 20.25 28.766 1 79.94 37 ALA B C 1
ATOM 3173 O O . ALA B 1 37 ? -18.438 19.234 28.078 1 79.94 37 ALA B O 1
ATOM 3174 N N . LEU B 1 38 ? -17.922 20.312 29.922 1 79.12 38 LEU B N 1
ATOM 3175 C CA . LEU B 1 38 ? -17.297 19.125 30.516 1 79.12 38 LEU B CA 1
ATOM 3176 C C . LEU B 1 38 ? -18.344 18.078 30.859 1 79.12 38 LEU B C 1
ATOM 3178 O O . LEU B 1 38 ? -18.094 16.875 30.734 1 79.12 38 LEU B O 1
ATOM 3182 N N . PHE B 1 39 ? -19.391 18.562 31.344 1 79.25 39 PHE B N 1
ATOM 3183 C CA . PHE B 1 39 ? -20.5 17.641 31.625 1 79.25 39 PHE B CA 1
ATOM 3184 C C . PHE B 1 39 ? -20.922 16.906 30.359 1 79.25 39 PHE B C 1
ATOM 3186 O O . PHE B 1 39 ? -21.172 15.703 30.391 1 79.25 39 PHE B O 1
ATOM 3193 N N . GLU B 1 40 ? -21 17.656 29.359 1 74.06 40 GLU B N 1
ATOM 3194 C CA . GLU B 1 40 ? -21.391 17.062 28.094 1 74.06 40 GLU B CA 1
ATOM 3195 C C . GLU B 1 40 ? -20.359 16.031 27.625 1 74.06 40 GLU B C 1
ATOM 3197 O O . GLU B 1 40 ? -20.719 15 27.047 1 74.06 40 GLU B O 1
ATOM 3202 N N . TYR B 1 41 ? -19.219 16.328 27.906 1 63.5 41 TYR B N 1
ATOM 3203 C CA . TYR B 1 41 ? -18.109 15.477 27.469 1 63.5 41 TYR B CA 1
ATOM 3204 C C . TYR B 1 41 ? -17.969 14.266 28.375 1 63.5 41 TYR B C 1
ATOM 3206 O O . TYR B 1 41 ? -17.812 13.133 27.891 1 63.5 41 TYR B O 1
ATOM 3214 N N . GLU B 1 42 ? -17.984 14.367 29.641 1 64.75 42 GLU B N 1
ATOM 3215 C CA . GLU B 1 42 ? -17.703 13.289 30.594 1 64.75 42 GLU B CA 1
ATOM 3216 C C . GLU B 1 42 ? -19 12.664 31.109 1 64.75 42 GLU B C 1
ATOM 3218 O O . GLU B 1 42 ? -18.984 11.547 31.625 1 64.75 42 GLU B O 1
ATOM 3223 N N . GLY B 1 43 ? -20.078 13.25 30.938 1 66.06 43 GLY B N 1
ATOM 3224 C CA . GLY B 1 43 ? -21.359 12.773 31.438 1 66.06 43 GLY B CA 1
ATOM 3225 C C . GLY B 1 43 ? -21.5 12.906 32.938 1 66.06 43 GLY B C 1
ATOM 3226 O O . GLY B 1 43 ? -22.438 12.375 33.531 1 66.06 43 GLY B O 1
ATOM 3227 N N . ARG B 1 44 ? -20.516 13.305 33.625 1 69.38 44 ARG B N 1
ATOM 3228 C CA . ARG B 1 44 ? -20.578 13.523 35.062 1 69.38 44 ARG B CA 1
ATOM 3229 C C . ARG B 1 44 ? -20.328 14.984 35.406 1 69.38 44 ARG B C 1
ATOM 3231 O O . ARG B 1 44 ? -19.641 15.695 34.688 1 69.38 44 ARG B O 1
ATOM 3238 N N . GLN B 1 45 ? -21 15.461 36.406 1 69.44 45 GLN B N 1
ATOM 3239 C CA . GLN B 1 45 ? -20.812 16.844 36.875 1 69.44 45 GLN B CA 1
ATOM 3240 C C . GLN B 1 45 ? -19.438 17 37.5 1 69.44 45 GLN B C 1
ATOM 3242 O O . GLN B 1 45 ? -19.094 16.266 38.438 1 69.44 45 GLN B O 1
ATOM 3247 N N . ASN B 1 46 ? -18.562 17.625 36.906 1 67.19 46 ASN B N 1
ATOM 3248 C CA . ASN B 1 46 ? -17.266 17.984 37.469 1 67.19 46 ASN B CA 1
ATOM 3249 C C . ASN B 1 46 ? -17.219 19.484 37.812 1 67.19 46 ASN B C 1
ATOM 3251 O O . ASN B 1 46 ? -17.031 20.312 36.906 1 67.19 46 ASN B O 1
ATOM 3255 N N . PRO B 1 47 ? -17.422 19.75 39.062 1 76.81 47 PRO B N 1
ATOM 3256 C CA . PRO B 1 47 ? -17.391 21.172 39.406 1 76.81 47 PRO B CA 1
ATOM 3257 C C . PRO B 1 47 ? -16.016 21.797 39.188 1 76.81 47 PRO B C 1
ATOM 3259 O O . PRO B 1 47 ? -15 21.203 39.531 1 76.81 47 PRO B O 1
ATOM 3262 N N . ILE B 1 48 ? -15.992 22.906 38.406 1 84.94 48 ILE B N 1
ATOM 3263 C CA . ILE B 1 48 ? -14.758 23.609 38.125 1 84.94 48 ILE B CA 1
ATOM 3264 C C . ILE B 1 48 ? -14.617 24.797 39.062 1 84.94 48 ILE B C 1
ATOM 3266 O O . ILE B 1 48 ? -15.57 25.562 39.281 1 84.94 48 ILE B O 1
ATOM 3270 N N . SER B 1 49 ? -13.516 24.875 39.75 1 85.5 49 SER B N 1
ATOM 3271 C CA . SER B 1 49 ? -13.281 25.984 40.688 1 85.5 49 SER B CA 1
ATOM 3272 C C . SER B 1 49 ? -12.953 27.266 39.938 1 85.5 49 SER B C 1
ATOM 3274 O O . SER B 1 49 ? -12.547 27.234 38.781 1 85.5 49 SER B O 1
ATOM 3276 N N . LYS B 1 50 ? -13.203 28.375 40.688 1 87.38 50 LYS B N 1
ATOM 3277 C CA . LYS B 1 50 ? -12.836 29.688 40.156 1 87.38 50 LYS B CA 1
ATOM 3278 C C . LYS B 1 50 ? -11.344 29.75 39.844 1 87.38 50 LYS B C 1
ATOM 3280 O O . LYS B 1 50 ? -10.945 30.297 38.812 1 87.38 50 LYS B O 1
ATOM 3285 N N . ARG B 1 51 ? -10.617 29.141 40.656 1 85.81 51 ARG B N 1
ATOM 3286 C CA . ARG B 1 51 ? -9.164 29.141 40.5 1 85.81 51 ARG B CA 1
ATOM 3287 C C . ARG B 1 51 ? -8.75 28.422 39.219 1 85.81 51 ARG B C 1
ATOM 3289 O O . ARG B 1 51 ? -7.84 28.859 38.531 1 85.81 51 ARG B O 1
ATOM 3296 N N . THR B 1 52 ? -9.422 27.422 38.938 1 86.88 52 THR B N 1
ATOM 3297 C CA . THR B 1 52 ? -9.086 26.609 37.75 1 86.88 52 THR B CA 1
ATOM 3298 C C . THR B 1 52 ? -9.273 27.422 36.469 1 86.88 52 THR B C 1
ATOM 3300 O O . THR B 1 52 ? -8.391 27.422 35.625 1 86.88 52 THR B O 1
ATOM 3303 N N . ILE B 1 53 ? -10.359 28.156 36.406 1 91.25 53 ILE B N 1
ATOM 3304 C CA . ILE B 1 53 ? -10.641 28.938 35.188 1 91.25 53 ILE B CA 1
ATOM 3305 C C . ILE B 1 53 ? -9.672 30.109 35.125 1 91.25 53 ILE B C 1
ATOM 3307 O O . ILE B 1 53 ? -9.203 30.453 34.031 1 91.25 53 ILE B O 1
ATOM 3311 N N . GLN B 1 54 ? -9.406 30.703 36.25 1 89.38 54 GLN B N 1
ATOM 3312 C CA . GLN B 1 54 ? -8.438 31.781 36.25 1 89.38 54 GLN B CA 1
ATOM 3313 C C . GLN B 1 54 ? -7.062 31.312 35.781 1 89.38 54 GLN B C 1
ATOM 3315 O O . GLN B 1 54 ? -6.395 32 35.031 1 89.38 54 GLN B O 1
ATOM 3320 N N . MET B 1 55 ? -6.754 30.156 36.188 1 85.5 55 MET B N 1
ATOM 3321 C CA . MET B 1 55 ? -5.484 29.578 35.75 1 85.5 55 MET B CA 1
ATOM 3322 C C . MET B 1 55 ? -5.516 29.25 34.25 1 85.5 55 MET B C 1
ATOM 3324 O O . MET B 1 55 ? -4.523 29.453 33.562 1 85.5 55 MET B O 1
ATOM 3328 N N . ASP B 1 56 ? -6.602 28.781 33.844 1 85.19 56 ASP B N 1
ATOM 3329 C CA . ASP B 1 56 ? -6.758 28.484 32.438 1 85.19 56 ASP B CA 1
ATOM 3330 C C . ASP B 1 56 ? -6.582 29.734 31.594 1 85.19 56 ASP B C 1
ATOM 3332 O O . ASP B 1 56 ? -5.887 29.719 30.578 1 85.19 56 ASP B O 1
ATOM 3336 N N . ILE B 1 57 ? -7.23 30.781 32 1 87.62 57 ILE B N 1
ATOM 3337 C CA . ILE B 1 57 ? -7.156 32.062 31.281 1 87.62 57 ILE B CA 1
ATOM 3338 C C . ILE B 1 57 ? -5.711 32.531 31.25 1 87.62 57 ILE B C 1
ATOM 3340 O O . ILE B 1 57 ? -5.223 33 30.219 1 87.62 57 ILE B O 1
ATOM 3344 N N . GLN B 1 58 ? -5.086 32.344 32.375 1 83.38 58 GLN B N 1
ATOM 3345 C CA . GLN B 1 58 ? -3.684 32.75 32.438 1 83.38 58 GLN B CA 1
ATOM 3346 C C . GLN B 1 58 ? -2.824 31.906 31.484 1 83.38 58 GLN B C 1
ATOM 3348 O O . GLN B 1 58 ? -1.933 32.438 30.828 1 83.38 58 GLN B O 1
ATOM 3353 N N . LEU B 1 59 ? -3.148 30.688 31.422 1 78.81 59 LEU B N 1
ATOM 3354 C CA . LEU B 1 59 ? -2.41 29.781 30.547 1 78.81 59 LEU B CA 1
ATOM 3355 C C . LEU B 1 59 ? -2.693 30.125 29.078 1 78.81 59 LEU B C 1
ATOM 3357 O O . LEU B 1 59 ? -1.787 30.078 28.25 1 78.81 59 LEU B O 1
ATOM 3361 N N . MET B 1 60 ? -3.904 30.406 28.844 1 79.25 60 MET B N 1
ATOM 3362 C CA . MET B 1 60 ? -4.277 30.781 27.484 1 79.25 60 MET B CA 1
ATOM 3363 C C . MET B 1 60 ? -3.557 32.062 27.047 1 79.25 60 MET B C 1
ATOM 3365 O O . MET B 1 60 ? -3.189 32.188 25.875 1 79.25 60 MET B O 1
ATOM 3369 N N . ARG B 1 61 ? -3.412 32.906 28.031 1 76.56 61 ARG B N 1
ATOM 3370 C CA . ARG B 1 61 ? -2.715 34.156 27.766 1 76.56 61 ARG B CA 1
ATOM 3371 C C . ARG B 1 61 ? -1.225 33.938 27.547 1 76.56 61 ARG B C 1
ATOM 3373 O O . ARG B 1 61 ? -0.571 34.688 26.828 1 76.56 61 ARG B O 1
ATOM 3380 N N . SER B 1 62 ? -0.91 32.875 28.141 1 67.31 62 SER B N 1
ATOM 3381 C CA . SER B 1 62 ? 0.527 32.625 28.172 1 67.31 62 SER B CA 1
ATOM 3382 C C . SER B 1 62 ? 1.005 31.953 26.891 1 67.31 62 SER B C 1
ATOM 3384 O O . SER B 1 62 ? 0.193 31.469 26.094 1 67.31 62 SER B O 1
ATOM 3386 N N . GLU B 1 63 ? 2.217 31.938 26.906 1 54.12 63 GLU B N 1
ATOM 3387 C CA . GLU B 1 63 ? 2.877 31.297 25.781 1 54.12 63 GLU B CA 1
ATOM 3388 C C . GLU B 1 63 ? 3.01 29.781 26.016 1 54.12 63 GLU B C 1
ATOM 3390 O O . GLU B 1 63 ? 3.283 29.031 25.078 1 54.12 63 GLU B O 1
ATOM 3395 N N . LYS B 1 64 ? 2.684 29.438 27.094 1 52.5 64 LYS B N 1
ATOM 3396 C CA . LYS B 1 64 ? 2.965 28.062 27.484 1 52.5 64 LYS B CA 1
ATOM 3397 C C . LYS B 1 64 ? 2.207 27.078 26.594 1 52.5 64 LYS B C 1
ATOM 3399 O O . LYS B 1 64 ? 2.738 26.031 26.219 1 52.5 64 LYS B O 1
ATOM 3404 N N . LEU B 1 65 ? 1.015 27.531 26.391 1 52.44 65 LEU B N 1
ATOM 3405 C CA . LEU B 1 65 ? 0.199 26.656 25.562 1 52.44 65 LEU B CA 1
ATOM 3406 C C . LEU B 1 65 ? 0.216 27.094 24.094 1 52.44 65 LEU B C 1
ATOM 3408 O O . LEU B 1 65 ? -0.343 26.422 23.234 1 52.44 65 LEU B O 1
ATOM 3412 N N . GLY B 1 66 ? 0.942 28.203 23.922 1 51.41 66 GLY B N 1
ATOM 3413 C CA . GLY B 1 66 ? 1.083 28.719 22.578 1 51.41 66 GLY B CA 1
ATOM 3414 C C . GLY B 1 66 ? -0.132 29.5 22.109 1 51.41 66 GLY B C 1
ATOM 3415 O O . GLY B 1 66 ? -0.222 29.875 20.938 1 51.41 66 GLY B O 1
ATOM 3416 N N . TYR B 1 67 ? -1.12 29.688 22.922 1 61.84 67 TYR B N 1
ATOM 3417 C CA . TYR B 1 67 ? -2.336 30.375 22.5 1 61.84 67 TYR B CA 1
ATOM 3418 C C . TYR B 1 67 ? -2.119 31.891 22.453 1 61.84 67 TYR B C 1
ATOM 3420 O O . TYR B 1 67 ? -2.594 32.562 21.531 1 61.84 67 TYR B O 1
ATOM 3428 N N . ASN B 1 68 ? -1.365 32.375 23.344 1 63.81 68 ASN B N 1
ATOM 3429 C CA . ASN B 1 68 ? -1.19 33.812 23.531 1 63.81 68 ASN B CA 1
ATOM 3430 C C . ASN B 1 68 ? -2.5 34.562 23.328 1 63.81 68 ASN B C 1
ATOM 3432 O O . ASN B 1 68 ? -2.545 35.562 22.594 1 63.81 68 ASN B O 1
ATOM 3436 N N . ALA B 1 69 ? -3.447 34.094 23.859 1 74.06 69 ALA B N 1
ATOM 3437 C CA . ALA B 1 69 ? -4.777 34.656 23.703 1 74.06 69 ALA B CA 1
ATOM 3438 C C . ALA B 1 69 ? -4.859 36.031 24.375 1 74.06 69 ALA B C 1
ATOM 3440 O O . ALA B 1 69 ? -4.504 36.188 25.547 1 74.06 69 ALA B O 1
ATOM 3441 N N . PRO B 1 70 ? -5.227 37 23.547 1 81.44 70 PRO B N 1
ATOM 3442 C CA . PRO B 1 70 ? -5.324 38.344 24.125 1 81.44 70 PRO B CA 1
ATOM 3443 C C . PRO B 1 70 ? -6.586 38.531 24.969 1 81.44 70 PRO B C 1
ATOM 3445 O O . PRO B 1 70 ? -7.441 39.344 24.625 1 81.44 70 PRO B O 1
ATOM 3448 N N . ILE B 1 71 ? -6.602 37.812 26.016 1 87.56 71 ILE B N 1
ATOM 3449 C CA . ILE B 1 71 ? -7.758 37.906 26.891 1 87.56 71 ILE B CA 1
ATOM 3450 C C . ILE B 1 71 ? -7.566 39.062 27.875 1 87.56 71 ILE B C 1
ATOM 3452 O O . ILE B 1 71 ? -6.559 39.125 28.578 1 87.56 71 ILE B O 1
ATOM 3456 N N . VAL B 1 72 ? -8.453 40.031 27.844 1 89.06 72 VAL B N 1
ATOM 3457 C CA . VAL B 1 72 ? -8.383 41.188 28.75 1 89.06 72 VAL B CA 1
ATOM 3458 C C . VAL B 1 72 ? -9.625 41.219 29.625 1 89.06 72 VAL B C 1
ATOM 3460 O O . VAL B 1 72 ? -10.664 40.656 29.266 1 89.06 72 VAL B O 1
ATOM 3463 N N . VAL B 1 73 ? -9.43 41.75 30.859 1 88.5 73 VAL B N 1
ATOM 3464 C CA . VAL B 1 73 ? -10.547 42 31.766 1 88.5 73 VAL B CA 1
ATOM 3465 C C . VAL B 1 73 ? -11.039 43.438 31.609 1 88.5 73 VAL B C 1
ATOM 3467 O O . VAL B 1 73 ? -10.242 44.375 31.609 1 88.5 73 VAL B O 1
ATOM 3470 N N . TYR B 1 74 ? -12.281 43.562 31.266 1 88 74 TYR B N 1
ATOM 3471 C CA . TYR B 1 74 ? -12.852 44.906 31.188 1 88 74 TYR B CA 1
ATOM 3472 C C . TYR B 1 74 ? -13.992 45.094 32.188 1 88 74 TYR B C 1
ATOM 3474 O O . TYR B 1 74 ? -14.68 44.125 32.531 1 88 74 TYR B O 1
ATOM 3482 N N . ASP B 1 75 ? -14.109 46.312 32.812 1 88.44 75 ASP B N 1
ATOM 3483 C CA . ASP B 1 75 ? -15.086 46.688 33.844 1 88.44 75 ASP B CA 1
ATOM 3484 C C . ASP B 1 75 ? -14.922 45.812 35.094 1 88.44 75 ASP B C 1
ATOM 3486 O O . ASP B 1 75 ? -15.906 45.469 35.75 1 88.44 75 ASP B O 1
ATOM 3490 N N . LYS B 1 76 ? -13.695 45.375 35.375 1 84.25 76 LYS B N 1
ATOM 3491 C CA . LYS B 1 76 ? -13.25 44.656 36.562 1 84.25 76 LYS B CA 1
ATOM 3492 C C . LYS B 1 76 ? -13.977 43.344 36.719 1 84.25 76 LYS B C 1
ATOM 3494 O O . LYS B 1 76 ? -13.906 42.688 37.75 1 84.25 76 LYS B O 1
ATOM 3499 N N . LYS B 1 77 ? -14.703 42.875 35.656 1 88.88 77 LYS B N 1
ATOM 3500 C CA . LYS B 1 77 ? -15.516 41.688 35.875 1 88.88 77 LYS B CA 1
ATOM 3501 C C . LYS B 1 77 ? -15.594 40.844 34.594 1 88.88 77 LYS B C 1
ATOM 3503 O O . LYS B 1 77 ? -15.711 39.625 34.656 1 88.88 77 LYS B O 1
ATOM 3508 N N . TYR B 1 78 ? -15.508 41.5 33.5 1 91.06 78 TYR B N 1
ATOM 3509 C CA . TYR B 1 78 ? -15.828 40.781 32.281 1 91.06 78 TYR B CA 1
ATOM 3510 C C . TYR B 1 78 ? -14.57 40.531 31.453 1 91.06 78 TYR B C 1
ATOM 3512 O O . TYR B 1 78 ? -13.617 41.312 31.484 1 91.06 78 TYR B O 1
ATOM 3520 N N . TYR B 1 79 ? -14.578 39.375 30.797 1 92.19 79 TYR B N 1
ATOM 3521 C CA . TYR B 1 79 ? -13.453 38.938 29.953 1 92.19 79 TYR B CA 1
ATOM 3522 C C . TYR B 1 79 ? -13.805 39.062 28.484 1 92.19 79 TYR B C 1
ATOM 3524 O O . TYR B 1 79 ? -14.93 38.781 28.078 1 92.19 79 TYR B O 1
ATOM 3532 N N . LYS B 1 80 ? -12.914 39.5 27.703 1 87.81 80 LYS B N 1
ATOM 3533 C CA . LYS B 1 80 ? -13.055 39.531 26.25 1 87.81 80 LYS B CA 1
ATOM 3534 C C . LYS B 1 80 ? -11.695 39.406 25.562 1 87.81 80 LYS B C 1
ATOM 3536 O O . LYS B 1 80 ? -10.656 39.562 26.203 1 87.81 80 LYS B 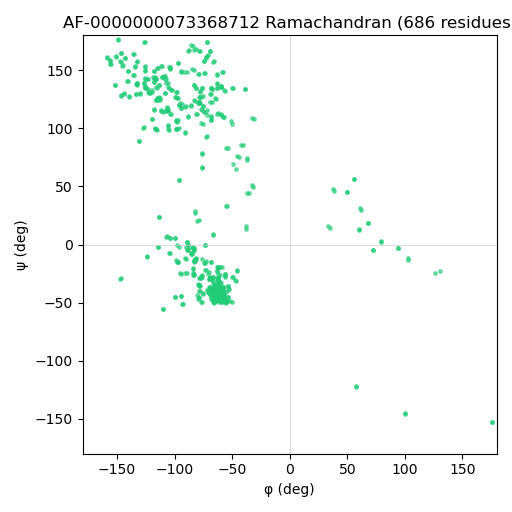O 1
ATOM 3541 N N . TYR B 1 81 ? -11.766 39.062 24.281 1 83.75 81 TYR B N 1
ATOM 3542 C CA . TYR B 1 81 ? -10.547 39.156 23.484 1 83.75 81 TYR B CA 1
ATOM 3543 C C . TYR B 1 81 ? -10.266 40.594 23.109 1 83.75 81 TYR B C 1
ATOM 3545 O O . TYR B 1 81 ? -11.172 41.344 22.719 1 83.75 81 TYR B O 1
ATOM 3553 N N . GLU B 1 82 ? -9.039 41.031 23.422 1 80 82 GLU B N 1
ATOM 3554 C CA . GLU B 1 82 ? -8.648 42.375 22.969 1 80 82 GLU B CA 1
ATOM 3555 C C . GLU B 1 82 ? -8.766 42.5 21.453 1 80 82 GLU B C 1
ATOM 3557 O O . GLU B 1 82 ? -9.211 43.531 20.938 1 80 82 GLU B O 1
ATOM 3562 N N . ASP B 1 83 ? -8.414 41.344 20.875 1 68.62 83 ASP B N 1
ATOM 3563 C CA . ASP B 1 83 ? -8.656 41.188 19.438 1 68.62 83 ASP B CA 1
ATOM 3564 C C . ASP B 1 83 ? -9.938 40.406 19.188 1 68.62 83 ASP B C 1
ATOM 3566 O O . ASP B 1 83 ? -10 39.188 19.422 1 68.62 83 ASP B O 1
ATOM 3570 N N . GLU B 1 84 ? -10.969 41.094 18.75 1 68.19 84 GLU B N 1
ATOM 3571 C CA . GLU B 1 84 ? -12.312 40.531 18.641 1 68.19 84 GLU B CA 1
ATOM 3572 C C . GLU B 1 84 ? -12.336 39.312 17.719 1 68.19 84 GLU B C 1
ATOM 3574 O O . GLU B 1 84 ? -13.211 38.438 17.828 1 68.19 84 GLU B O 1
ATOM 3579 N N . ASP B 1 85 ? -11.398 39.219 16.953 1 61.75 85 ASP B N 1
ATOM 3580 C CA . ASP B 1 85 ? -11.445 38.156 15.969 1 61.75 85 ASP B CA 1
ATOM 3581 C C . ASP B 1 85 ? -10.461 37.062 16.312 1 61.75 85 ASP B C 1
ATOM 3583 O O . ASP B 1 85 ? -10.273 36.125 15.531 1 61.75 85 ASP B O 1
ATOM 3587 N N . PHE B 1 86 ? -9.891 37.219 17.453 1 61.94 86 PHE B N 1
ATOM 3588 C CA . PHE B 1 86 ? -8.938 36.188 17.906 1 61.94 86 PHE B CA 1
ATOM 3589 C C . PHE B 1 86 ? -9.641 34.875 18.188 1 61.94 86 PHE B C 1
ATOM 3591 O O . PHE B 1 86 ? -10.781 34.844 18.656 1 61.94 86 PHE B O 1
ATOM 3598 N N . SER B 1 87 ? -9.117 33.781 17.719 1 62.53 87 SER B N 1
ATOM 3599 C CA . SER B 1 87 ? -9.484 32.438 18.156 1 62.53 87 SER B CA 1
ATOM 3600 C C . SER B 1 87 ? -8.25 31.547 18.281 1 62.53 87 SER B C 1
ATOM 3602 O O . SER B 1 87 ? -7.285 31.703 17.531 1 62.53 87 SER B O 1
ATOM 3604 N N . ILE B 1 88 ? -8.195 30.953 19.469 1 55.91 88 ILE B N 1
ATOM 3605 C CA . ILE B 1 88 ? -7.078 30.031 19.609 1 55.91 88 ILE B CA 1
ATOM 3606 C C . ILE B 1 88 ? -7.141 28.984 18.5 1 55.91 88 ILE B C 1
ATOM 3608 O O . ILE B 1 88 ? -6.148 28.297 18.219 1 55.91 88 ILE B O 1
ATOM 3612 N N . THR B 1 89 ? -8.188 28.688 18.016 1 49.56 89 THR B N 1
ATOM 3613 C CA . THR B 1 89 ? -8.352 27.719 16.938 1 49.56 89 THR B CA 1
ATOM 3614 C C . THR B 1 89 ? -8.039 28.359 15.586 1 49.56 89 THR B C 1
ATOM 3616 O O . THR B 1 89 ? -8.43 27.844 14.539 1 49.56 89 THR B O 1
ATOM 3619 N N . ASP B 1 90 ? -7.324 29.422 15.602 1 46.47 90 ASP B N 1
ATOM 3620 C CA . ASP B 1 90 ? -7.117 30.109 14.328 1 46.47 90 ASP B CA 1
ATOM 3621 C C . ASP B 1 90 ? -6.285 29.25 13.375 1 46.47 90 ASP B C 1
ATOM 3623 O O . ASP B 1 90 ? -5.41 29.75 12.672 1 46.47 90 ASP B O 1
ATOM 3627 N N . ILE B 1 91 ? -6.027 28.062 13.688 1 46.91 91 ILE B N 1
ATOM 3628 C CA . ILE B 1 91 ? -5.5 27.219 12.625 1 46.91 91 ILE B CA 1
ATOM 3629 C C . ILE B 1 91 ? -6.504 27.141 11.477 1 46.91 91 ILE B C 1
ATOM 3631 O O . ILE B 1 91 ? -7.699 26.938 11.703 1 46.91 91 ILE B O 1
ATOM 3635 N N . PRO B 1 92 ? -6.023 27.781 10.383 1 47.53 92 PRO B N 1
ATOM 3636 C CA . PRO B 1 92 ? -6.988 27.734 9.281 1 47.53 92 PRO B CA 1
ATOM 3637 C C . PRO B 1 92 ? -7.422 26.328 8.93 1 47.53 92 PRO B C 1
ATOM 3639 O O . PRO B 1 92 ? -7.262 25.891 7.785 1 47.53 92 PRO B O 1
ATOM 3642 N N . LEU B 1 93 ? -7.516 25.406 9.922 1 54.69 93 LEU B N 1
ATOM 3643 C CA . LEU B 1 93 ? -8.016 24.047 9.727 1 54.69 93 LEU B CA 1
ATOM 3644 C C . LEU B 1 93 ? -9.414 23.906 10.305 1 54.69 93 LEU B C 1
ATOM 3646 O O . LEU B 1 93 ? -9.695 24.375 11.414 1 54.69 93 LEU B O 1
ATOM 3650 N N . THR B 1 94 ? -10.281 23.656 9.398 1 51.25 94 THR B N 1
ATOM 3651 C CA . THR B 1 94 ? -11.648 23.375 9.836 1 51.25 94 THR B CA 1
ATOM 3652 C C . THR B 1 94 ? -11.734 22.016 10.508 1 51.25 94 THR B C 1
ATOM 3654 O O . THR B 1 94 ? -10.773 21.234 10.484 1 51.25 94 THR B O 1
ATOM 3657 N N . GLU B 1 95 ? -12.734 21.766 11.211 1 50.66 95 GLU B N 1
ATOM 3658 C CA . GLU B 1 95 ? -12.984 20.453 11.797 1 50.66 95 GLU B CA 1
ATOM 3659 C C . GLU B 1 95 ? -12.945 19.359 10.734 1 50.66 95 GLU B C 1
ATOM 3661 O O . GLU B 1 95 ? -12.438 18.266 10.984 1 50.66 95 GLU B O 1
ATOM 3666 N N . THR B 1 96 ? -13.477 19.703 9.625 1 55.84 96 THR B N 1
ATOM 3667 C CA . THR B 1 96 ? -13.484 18.766 8.516 1 55.84 96 THR B CA 1
ATOM 3668 C C . THR B 1 96 ? -12.062 18.438 8.07 1 55.84 96 THR B C 1
ATOM 3670 O O . THR B 1 96 ? -11.742 17.281 7.773 1 55.84 96 THR B O 1
ATOM 3673 N N . ASP B 1 97 ? -11.289 19.547 8.133 1 59.5 97 ASP B N 1
ATOM 3674 C CA . ASP B 1 97 ? -9.891 19.359 7.77 1 59.5 97 ASP B CA 1
ATOM 3675 C C . ASP B 1 97 ? -9.195 18.406 8.734 1 59.5 97 ASP B C 1
ATOM 3677 O O . ASP B 1 97 ? -8.43 17.531 8.312 1 59.5 97 ASP B O 1
ATOM 3681 N N . MET B 1 98 ? -9.516 18.562 9.898 1 56.81 98 MET B N 1
ATOM 3682 C CA . MET B 1 98 ? -8.875 17.75 10.93 1 56.81 98 MET B CA 1
ATOM 3683 C C . MET B 1 98 ? -9.273 16.281 10.789 1 56.81 98 MET B C 1
ATOM 3685 O O . MET B 1 98 ? -8.453 15.391 10.992 1 56.81 98 MET B O 1
ATOM 3689 N N . ASN B 1 99 ? -10.516 16.094 10.461 1 58.41 99 ASN B N 1
ATOM 3690 C CA . ASN B 1 99 ? -10.969 14.719 1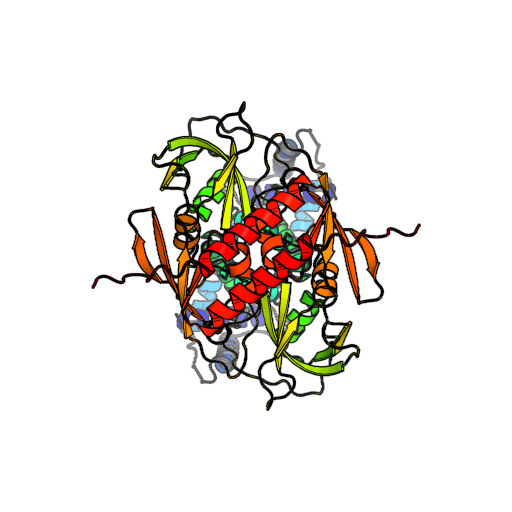0.258 1 58.41 99 ASN B CA 1
ATOM 3691 C C . ASN B 1 99 ? -10.219 14.047 9.117 1 58.41 99 ASN B C 1
ATOM 3693 O O . ASN B 1 99 ? -9.82 12.883 9.227 1 58.41 99 ASN B O 1
ATOM 3697 N N . VAL B 1 100 ? -10.07 14.867 8.148 1 61.25 100 VAL B N 1
ATOM 3698 C CA . VAL B 1 100 ? -9.344 14.359 6.988 1 61.25 100 VAL B CA 1
ATOM 3699 C C . VAL B 1 100 ? -7.902 14.062 7.375 1 61.25 100 VAL B C 1
ATOM 3701 O O . VAL B 1 100 ? -7.363 13.008 7.012 1 61.25 100 VAL B O 1
ATOM 3704 N N . LEU B 1 101 ? -7.348 14.992 8.133 1 61.84 101 LEU B N 1
ATOM 3705 C CA . LEU B 1 101 ? -5.961 14.812 8.547 1 61.84 101 LEU B CA 1
ATOM 3706 C C . LEU B 1 101 ? -5.82 13.617 9.477 1 61.84 101 LEU B C 1
ATOM 3708 O O . LEU B 1 101 ? -4.883 12.828 9.344 1 61.84 101 LEU B O 1
ATOM 3712 N N . THR B 1 102 ? -6.746 13.477 10.312 1 59.88 102 THR B N 1
ATOM 3713 C CA . THR B 1 102 ? -6.719 12.375 11.273 1 59.88 102 THR B CA 1
ATOM 3714 C C . THR B 1 102 ? -6.84 11.031 10.555 1 59.88 102 THR B C 1
ATOM 3716 O O . THR B 1 102 ? -6.121 10.078 10.875 1 59.88 102 THR B O 1
ATOM 3719 N N . GLU B 1 103 ? -7.766 11.016 9.664 1 60.78 103 GLU B N 1
ATOM 3720 C CA . GLU B 1 103 ? -7.949 9.781 8.898 1 60.78 103 GLU B CA 1
ATOM 3721 C C . GLU B 1 103 ? -6.707 9.445 8.078 1 60.78 103 GLU B C 1
ATOM 3723 O O . GLU B 1 103 ? -6.32 8.281 7.973 1 60.78 103 GLU B O 1
ATOM 3728 N N . THR B 1 104 ? -6.234 10.5 7.508 1 62.69 104 THR B N 1
ATOM 3729 C CA . THR B 1 104 ? -5.02 10.312 6.719 1 62.69 104 THR B CA 1
ATOM 3730 C C . THR B 1 104 ? -3.891 9.766 7.586 1 62.69 104 THR B C 1
ATOM 3732 O O . THR B 1 104 ? -3.188 8.836 7.184 1 62.69 104 THR B O 1
ATOM 3735 N N . VAL B 1 105 ? -3.82 10.328 8.719 1 61.28 105 VAL B N 1
ATOM 3736 C CA . VAL B 1 105 ? -2.789 9.883 9.656 1 61.28 105 VAL B CA 1
ATOM 3737 C C . VAL B 1 105 ? -3.07 8.453 10.094 1 61.28 105 VAL B C 1
ATOM 3739 O O . VAL B 1 105 ? -2.148 7.645 10.227 1 61.28 105 VAL B O 1
ATOM 3742 N N . SER B 1 106 ? -4.324 8.164 10.32 1 59.69 106 SER B N 1
ATOM 3743 C CA . SER B 1 106 ? -4.688 6.801 10.703 1 59.69 106 SER B CA 1
ATOM 3744 C C . SER B 1 106 ? -4.285 5.801 9.625 1 59.69 106 SER B C 1
ATOM 3746 O O . SER B 1 106 ? -3.846 4.691 9.93 1 59.69 106 SER B O 1
ATOM 3748 N N . MET B 1 107 ? -4.48 6.184 8.391 1 62.59 107 MET B N 1
ATOM 3749 C CA . MET B 1 107 ? -4.07 5.34 7.273 1 62.59 107 MET B CA 1
ATOM 3750 C C . MET B 1 107 ? -2.557 5.156 7.254 1 62.59 107 MET B C 1
ATOM 3752 O O . MET B 1 107 ? -2.064 4.055 7.012 1 62.59 107 MET B O 1
ATOM 3756 N N . LEU B 1 108 ? -1.971 6.312 7.527 1 61.31 108 LEU B N 1
ATOM 3757 C CA . LEU B 1 108 ? -0.513 6.289 7.496 1 61.31 108 LEU B CA 1
ATOM 3758 C C . LEU B 1 108 ? 0.043 5.477 8.664 1 61.31 108 LEU B C 1
ATOM 3760 O O . LEU B 1 108 ? 1.084 4.828 8.531 1 61.31 108 LEU B O 1
ATOM 3764 N N . LYS B 1 109 ? -0.6 5.578 9.797 1 59.56 109 LYS B N 1
ATOM 3765 C CA . LYS B 1 109 ? -0.193 4.828 10.984 1 59.56 109 LYS B CA 1
ATOM 3766 C C . LYS B 1 109 ? -0.153 3.33 10.703 1 59.56 109 LYS B C 1
ATOM 3768 O O . LYS B 1 109 ? 0.535 2.58 11.398 1 59.56 109 LYS B O 1
ATOM 3773 N N . GLN B 1 110 ? -0.936 3.01 9.75 1 56.34 110 GLN B N 1
ATOM 3774 C CA . GLN B 1 110 ? -0.912 1.599 9.375 1 56.34 110 GLN B CA 1
ATOM 3775 C C . GLN B 1 110 ? 0.464 1.189 8.859 1 56.34 110 GLN B C 1
ATOM 3777 O O . GLN B 1 110 ? 0.802 0.004 8.844 1 56.34 110 GLN B O 1
ATOM 3782 N N . PHE B 1 111 ? 1.127 2.23 8.492 1 53.28 111 PHE B N 1
ATOM 3783 C CA . PHE B 1 111 ? 2.512 1.988 8.102 1 53.28 111 PHE B CA 1
ATOM 3784 C C . PHE B 1 111 ? 3.455 2.25 9.266 1 53.28 111 PHE B C 1
ATOM 3786 O O . PHE B 1 111 ? 4.125 3.285 9.312 1 53.28 111 PHE B O 1
ATOM 3793 N N . LYS B 1 112 ? 3.283 1.644 10.383 1 53.72 112 LYS B N 1
ATOM 3794 C CA . LYS B 1 112 ? 3.855 1.829 11.719 1 53.72 112 LYS B CA 1
ATOM 3795 C C . LYS B 1 112 ? 5.371 2.014 11.641 1 53.72 112 LYS B C 1
ATOM 3797 O O . LYS B 1 112 ? 5.977 2.592 12.547 1 53.72 112 LYS B O 1
ATOM 3802 N N . ASP B 1 113 ? 5.906 1.546 10.609 1 51.5 113 ASP B N 1
ATOM 3803 C CA . ASP B 1 113 ? 7.359 1.459 10.688 1 51.5 113 ASP B CA 1
ATOM 3804 C C . ASP B 1 113 ? 8.016 2.75 10.195 1 51.5 113 ASP B C 1
ATOM 3806 O O . ASP B 1 113 ? 9.242 2.842 10.133 1 51.5 113 ASP B O 1
ATOM 3810 N N . PHE B 1 114 ? 7.207 3.693 9.836 1 51.41 114 PHE B N 1
ATOM 3811 C CA . PHE B 1 114 ? 7.777 4.977 9.438 1 51.41 114 PHE B CA 1
ATOM 3812 C C . PHE B 1 114 ? 7.738 5.969 10.594 1 51.41 114 PHE B C 1
ATOM 3814 O O . PHE B 1 114 ? 6.684 6.191 11.195 1 51.41 114 PHE B O 1
ATOM 3821 N N . SER B 1 115 ? 8.844 6.238 11.195 1 53.03 115 SER B N 1
ATOM 3822 C CA . SER B 1 115 ? 8.922 7.254 12.25 1 53.03 115 SER B CA 1
ATOM 3823 C C . SER B 1 115 ? 8.227 8.539 11.828 1 53.03 115 SER B C 1
ATOM 3825 O O . SER B 1 115 ? 7.754 9.305 12.672 1 53.03 115 SER B O 1
ATOM 3827 N N . LEU B 1 116 ? 8.297 8.734 10.469 1 56.16 116 LEU B N 1
ATOM 3828 C CA . LEU B 1 116 ? 7.633 9.906 9.914 1 56.16 116 LEU B CA 1
ATOM 3829 C C . LEU B 1 116 ? 6.199 10.016 10.422 1 56.16 116 LEU B C 1
ATOM 3831 O O . LEU B 1 116 ? 5.727 11.117 10.727 1 56.16 116 LEU B O 1
ATOM 3835 N N . PHE B 1 117 ? 5.758 8.844 10.703 1 58.16 117 PHE B N 1
ATOM 3836 C CA . PHE B 1 117 ? 4.352 8.836 11.094 1 58.16 117 PHE B CA 1
ATOM 3837 C C . PHE B 1 117 ? 4.199 9.281 12.547 1 58.16 117 PHE B C 1
ATOM 3839 O O . PHE B 1 117 ? 3.178 9.859 12.922 1 58.16 117 PHE B O 1
ATOM 3846 N N . ASN B 1 118 ? 5.215 8.867 13.25 1 59.22 118 ASN B N 1
ATOM 3847 C CA . ASN B 1 118 ? 5.176 9.359 14.625 1 59.22 118 ASN B CA 1
ATOM 3848 C C . ASN B 1 118 ? 5.176 10.883 14.672 1 59.22 118 ASN B C 1
ATOM 3850 O O . ASN B 1 118 ? 4.469 11.484 15.484 1 59.22 118 ASN B O 1
ATOM 3854 N N . ASP B 1 119 ? 5.914 11.398 13.75 1 59.34 119 ASP B N 1
ATOM 3855 C CA . ASP B 1 119 ? 5.988 12.852 13.688 1 59.34 119 ASP B CA 1
ATOM 3856 C C . ASP B 1 119 ? 4.652 13.453 13.266 1 59.34 119 ASP B C 1
ATOM 3858 O O . ASP B 1 119 ? 4.219 14.469 13.82 1 59.34 119 ASP B O 1
ATOM 3862 N N . VAL B 1 120 ? 4.098 12.773 12.266 1 61.62 120 VAL B N 1
ATOM 3863 C CA . VAL B 1 120 ? 2.812 13.281 11.797 1 61.62 120 VAL B CA 1
ATOM 3864 C C . VAL B 1 120 ? 1.771 13.172 12.906 1 61.62 120 VAL B C 1
ATOM 3866 O O . VAL B 1 120 ? 0.945 14.07 13.086 1 61.62 120 VAL B O 1
ATOM 3869 N N . SER B 1 121 ? 1.902 12.016 13.594 1 59.53 121 SER B N 1
ATOM 3870 C CA . SER B 1 121 ? 0.981 11.844 14.711 1 59.53 121 SER B CA 1
ATOM 3871 C C . SER B 1 121 ? 1.106 12.992 15.711 1 59.53 121 SER B C 1
ATOM 3873 O O . SER B 1 121 ? 0.102 13.484 16.234 1 59.53 121 SER B O 1
ATOM 3875 N N . ASP B 1 122 ? 2.322 13.305 15.977 1 60.06 122 ASP B N 1
ATOM 3876 C CA . ASP B 1 122 ? 2.576 14.406 16.906 1 60.06 122 ASP B CA 1
ATOM 3877 C C . ASP B 1 122 ? 2.02 15.719 16.375 1 60.06 122 ASP B C 1
ATOM 3879 O O . ASP B 1 122 ? 1.426 16.5 17.109 1 60.06 122 ASP B O 1
ATOM 3883 N N . ILE B 1 123 ? 2.248 15.867 15.094 1 60.5 123 ILE B N 1
ATOM 3884 C CA . ILE B 1 123 ? 1.748 17.078 14.445 1 60.5 123 ILE B CA 1
ATOM 3885 C C . ILE B 1 123 ? 0.224 17.109 14.523 1 60.5 123 ILE B C 1
ATOM 3887 O O . ILE B 1 123 ? -0.363 18.156 14.852 1 60.5 123 ILE B O 1
ATOM 3891 N N . LEU B 1 124 ? -0.291 15.977 14.219 1 58.75 124 LEU B N 1
ATOM 3892 C CA . LEU B 1 124 ? -1.747 15.883 14.25 1 58.75 124 LEU B CA 1
ATOM 3893 C C . LEU B 1 124 ? -2.277 16.156 15.648 1 58.75 124 LEU B C 1
ATOM 3895 O O . LEU B 1 124 ? -3.303 16.828 15.812 1 58.75 124 LEU B O 1
ATOM 3899 N N . GLN B 1 125 ? -1.591 15.453 16.547 1 56.03 125 GLN B N 1
ATOM 3900 C CA . GLN B 1 125 ? -1.988 15.695 17.938 1 56.03 125 GLN B CA 1
ATOM 3901 C C . GLN B 1 125 ? -1.947 17.188 18.266 1 56.03 125 GLN B C 1
ATOM 3903 O O . GLN B 1 125 ? -2.857 17.703 18.906 1 56.03 125 GLN B O 1
ATOM 3908 N N . ARG B 1 126 ? -0.958 17.797 17.875 1 57.16 126 ARG B N 1
ATOM 3909 C CA . ARG B 1 126 ? -0.809 19.219 18.141 1 57.16 126 ARG B CA 1
ATOM 3910 C C . ARG B 1 126 ? -1.885 20.031 17.422 1 57.16 126 ARG B C 1
ATOM 3912 O O . ARG B 1 126 ? -2.41 21 17.953 1 57.16 126 ARG B O 1
ATOM 3919 N N . LEU B 1 127 ? -2.076 19.594 16.219 1 56.62 127 LEU B N 1
ATOM 3920 C CA . LEU B 1 127 ? -3.119 20.266 15.453 1 56.62 127 LEU B CA 1
ATOM 3921 C C . LEU B 1 127 ? -4.492 20.016 16.078 1 56.62 127 LEU B C 1
ATOM 3923 O O . LEU B 1 127 ? -5.32 20.938 16.125 1 56.62 127 LEU B O 1
ATOM 3927 N N . GLU B 1 128 ? -4.68 18.641 16.297 1 51.31 128 GLU B N 1
ATOM 3928 C CA . GLU B 1 128 ? -5.93 18.281 16.969 1 51.31 128 GLU B CA 1
ATOM 3929 C C . GLU B 1 128 ? -6.129 19.125 18.234 1 51.31 128 GLU B C 1
ATOM 3931 O O . GLU B 1 128 ? -7.246 19.547 18.531 1 51.31 128 GLU B O 1
ATOM 3936 N N . ASP B 1 129 ? -5.066 19.094 18.938 1 47.38 129 ASP B N 1
ATOM 3937 C CA . ASP B 1 129 ? -5.109 19.875 20.188 1 47.38 129 ASP B CA 1
ATOM 3938 C C . ASP B 1 129 ? -5.523 21.312 19.906 1 47.38 129 ASP B C 1
ATOM 3940 O O . ASP B 1 129 ? -6.223 21.938 20.719 1 47.38 129 ASP B O 1
ATOM 3944 N N . LYS B 1 130 ? -5.027 21.656 18.812 1 45.91 130 LYS B N 1
ATOM 3945 C CA . LYS B 1 130 ? -5.348 23.062 18.516 1 45.91 130 LYS B CA 1
ATOM 3946 C C . LYS B 1 130 ? -6.766 23.203 17.984 1 45.91 130 LYS B C 1
ATOM 3948 O O . LYS B 1 130 ? -7.43 24.203 18.219 1 45.91 130 LYS B O 1
ATOM 3953 N N . ILE B 1 131 ? -7.055 22.203 17 1 43.41 131 ILE B N 1
ATOM 3954 C CA . ILE B 1 131 ? -8.383 22.359 16.422 1 43.41 131 ILE B CA 1
ATOM 3955 C C . ILE B 1 131 ? -9.43 21.734 17.344 1 43.41 131 ILE B C 1
ATOM 3957 O O . ILE B 1 131 ? -10.625 21.797 17.062 1 43.41 131 ILE B O 1
ATOM 3961 N N . TYR B 1 132 ? -9.352 21.625 18.547 1 36.53 132 TYR B N 1
ATOM 3962 C CA . TYR B 1 132 ? -10.297 21.062 19.516 1 36.53 132 TYR B CA 1
ATOM 3963 C C . TYR B 1 132 ? -11.062 19.906 18.906 1 36.53 132 TYR B C 1
ATOM 3965 O O . TYR B 1 132 ? -12.266 19.766 19.125 1 36.53 132 TYR B O 1
ATOM 3973 N N . ALA B 1 133 ? -10.578 19.406 17.828 1 39.47 133 ALA B N 1
ATOM 3974 C CA . ALA B 1 133 ? -11.383 18.312 17.281 1 39.47 133 ALA B CA 1
ATOM 3975 C C . ALA B 1 133 ? -11.422 17.141 18.25 1 39.47 133 ALA B C 1
ATOM 3977 O O . ALA B 1 133 ? -10.453 16.875 18.969 1 39.47 133 ALA B O 1
ATOM 3978 N N . GLU B 1 134 ? -12.594 16.859 18.828 1 35.44 134 GLU B N 1
ATOM 3979 C CA . GLU B 1 134 ? -12.82 15.672 19.641 1 35.44 134 GLU B CA 1
ATOM 3980 C C . GLU B 1 134 ? -11.969 14.5 19.172 1 35.44 134 GLU B C 1
ATOM 3982 O O . GLU B 1 134 ? -11.805 14.297 17.953 1 35.44 134 GLU B O 1
ATOM 3987 N N . LYS B 1 135 ? -10.992 14.188 19.953 1 39.62 135 LYS B N 1
ATOM 3988 C CA . LYS B 1 135 ? -10.266 12.938 19.75 1 39.62 135 LYS B CA 1
ATOM 3989 C C . LYS B 1 135 ? -11.188 11.859 19.188 1 39.62 135 LYS B C 1
ATOM 3991 O O . LYS B 1 135 ? -12.102 11.406 19.875 1 39.62 135 LYS B O 1
ATOM 3996 N N . SER B 1 136 ? -11.906 12.055 18.234 1 39.12 136 SER B N 1
ATOM 3997 C CA . SER B 1 136 ? -12.711 10.891 17.875 1 39.12 136 SER B CA 1
ATOM 3998 C C . SER B 1 136 ? -11.836 9.656 17.672 1 39.12 136 SER B C 1
ATOM 4000 O O . SER B 1 136 ? -10.844 9.703 16.938 1 39.12 136 SER B O 1
ATOM 4002 N N . HIS B 1 137 ? -11.531 9.031 18.875 1 44.16 137 HIS B N 1
ATOM 4003 C CA . HIS B 1 137 ? -10.953 7.695 18.797 1 44.16 137 HIS B CA 1
ATOM 4004 C C . HIS B 1 137 ? -11.562 6.895 17.656 1 44.16 137 HIS B C 1
ATOM 4006 O O . HIS B 1 137 ? -12.453 6.074 17.875 1 44.16 137 HIS B O 1
ATOM 4012 N N . THR B 1 138 ? -11.688 7.527 16.578 1 50.91 138 THR B N 1
ATOM 4013 C CA . THR B 1 138 ? -12.352 6.801 15.5 1 50.91 138 THR B CA 1
ATOM 4014 C C . THR B 1 138 ? -11.477 5.656 15 1 50.91 138 THR B C 1
ATOM 4016 O O . THR B 1 138 ? -10.258 5.812 14.867 1 50.91 138 THR B O 1
ATOM 4019 N N . LYS B 1 139 ? -11.953 4.371 15.312 1 63.03 139 LYS B N 1
ATOM 4020 C CA . LYS B 1 139 ? -11.352 3.176 14.734 1 63.03 139 LYS B CA 1
ATOM 4021 C C . LYS B 1 139 ? -10.984 3.398 13.266 1 63.03 139 LYS B C 1
ATOM 4023 O O . LYS B 1 139 ? -11.703 4.09 12.539 1 63.03 139 LYS B O 1
ATOM 4028 N N . PRO B 1 140 ? -9.844 3 12.953 1 69.81 140 PRO B N 1
ATOM 4029 C CA . PRO B 1 140 ? -9.477 3.143 11.547 1 69.81 140 PRO B CA 1
ATOM 4030 C C . PRO B 1 140 ? -10.539 2.59 10.602 1 69.81 140 PRO B C 1
ATOM 4032 O O . PRO B 1 140 ? -11.172 1.572 10.898 1 69.81 140 PRO B O 1
ATOM 4035 N N . VAL B 1 141 ? -10.82 3.316 9.625 1 76.5 141 VAL B N 1
ATOM 4036 C CA . VAL B 1 141 ? -11.812 2.934 8.633 1 76.5 141 VAL B CA 1
ATOM 4037 C C . VAL B 1 141 ? -11.133 2.248 7.449 1 76.5 141 VAL B C 1
ATOM 4039 O O . VAL B 1 141 ? -11.75 1.438 6.754 1 76.5 141 VAL B O 1
ATOM 4042 N N . ILE B 1 142 ? -9.883 2.557 7.254 1 77 142 ILE B N 1
ATOM 4043 C CA . ILE B 1 142 ? -9.141 2.023 6.121 1 77 142 ILE B CA 1
ATOM 4044 C C . ILE B 1 142 ? -8.047 1.074 6.617 1 77 142 ILE B C 1
ATOM 4046 O O . ILE B 1 142 ? -7.277 1.422 7.512 1 77 142 ILE B O 1
ATOM 4050 N N . TYR B 1 143 ? -8.055 -0.048 6.113 1 77.56 143 TYR B N 1
ATOM 4051 C CA . TYR B 1 143 ? -7.051 -1.054 6.441 1 77.56 143 TYR B CA 1
ATOM 4052 C C . TYR B 1 143 ? -6.238 -1.438 5.207 1 77.56 143 TYR B C 1
ATOM 4054 O O . TYR B 1 143 ? -6.781 -1.983 4.246 1 77.56 143 TYR B O 1
ATOM 4062 N N . LEU B 1 144 ? -4.965 -1.139 5.27 1 78.44 144 LEU B N 1
ATOM 4063 C CA . LEU B 1 144 ? -4.07 -1.491 4.172 1 78.44 144 LEU B CA 1
ATOM 4064 C C . LEU B 1 144 ? -3.383 -2.826 4.441 1 78.44 144 LEU B C 1
ATOM 4066 O O . LEU B 1 144 ? -3.129 -3.178 5.594 1 78.44 144 LEU B O 1
ATOM 4070 N N . ASP B 1 145 ? -3.109 -3.502 3.34 1 83 145 ASP B N 1
ATOM 4071 C CA . ASP B 1 145 ? -2.336 -4.734 3.469 1 83 145 ASP B CA 1
ATOM 4072 C C . ASP B 1 145 ? -0.896 -4.438 3.883 1 83 145 ASP B C 1
ATOM 4074 O O . ASP B 1 145 ? -0.276 -3.508 3.365 1 83 145 ASP B O 1
ATOM 4078 N N . LYS B 1 146 ? -0.467 -5.164 4.93 1 77.38 146 LYS B N 1
ATOM 4079 C CA . LYS B 1 146 ? 0.887 -4.945 5.43 1 77.38 146 LYS B CA 1
ATOM 4080 C C . LYS B 1 146 ? 1.505 -6.246 5.934 1 77.38 146 LYS B C 1
ATOM 4082 O O . LYS B 1 146 ? 0.79 -7.207 6.223 1 77.38 146 LYS B O 1
ATOM 4087 N N . ASN B 1 147 ? 2.811 -6.266 5.875 1 82.19 147 ASN B N 1
ATOM 4088 C CA . ASN B 1 147 ? 3.582 -7.344 6.48 1 82.19 147 ASN B CA 1
ATOM 4089 C C . ASN B 1 147 ? 4.465 -6.836 7.617 1 82.19 147 ASN B C 1
ATOM 4091 O O . ASN B 1 147 ? 5.586 -6.379 7.379 1 82.19 147 ASN B O 1
ATOM 4095 N N . ASP B 1 148 ? 4.016 -7.008 8.828 1 74.94 148 ASP B N 1
ATOM 4096 C CA . ASP B 1 148 ? 4.688 -6.445 9.992 1 74.94 148 ASP B CA 1
ATOM 4097 C C . ASP B 1 148 ? 5.969 -7.207 10.312 1 74.94 148 ASP B C 1
ATOM 4099 O O . ASP B 1 148 ? 6.82 -6.719 11.055 1 74.94 148 ASP B O 1
ATOM 4103 N N . LYS B 1 149 ? 6.113 -8.344 9.773 1 79.12 149 LYS B N 1
ATOM 4104 C CA . LYS B 1 149 ? 7.27 -9.172 10.102 1 79.12 149 LYS B CA 1
ATOM 4105 C C . LYS B 1 149 ? 8.344 -9.07 9.031 1 79.12 149 LYS B C 1
ATOM 4107 O O . LYS B 1 149 ? 9.359 -9.766 9.086 1 79.12 149 LYS B O 1
ATOM 4112 N N . LEU B 1 150 ? 8.055 -8.172 8.117 1 86.06 150 LEU B N 1
ATOM 4113 C CA . LEU B 1 150 ? 9.078 -7.938 7.105 1 86.06 150 LEU B CA 1
ATOM 4114 C C . LEU B 1 150 ? 10.352 -7.387 7.738 1 86.06 150 LEU B C 1
ATOM 4116 O O . LEU B 1 150 ? 10.297 -6.477 8.57 1 86.06 150 LEU B O 1
ATOM 4120 N N . LYS B 1 151 ? 11.5 -7.895 7.379 1 87.25 151 LYS B N 1
ATOM 4121 C CA . LYS B 1 151 ? 12.781 -7.41 7.887 1 87.25 151 LYS B CA 1
ATOM 4122 C C . LYS B 1 151 ? 13.211 -6.137 7.164 1 87.25 151 LYS B C 1
ATOM 4124 O O . LYS B 1 151 ? 12.898 -5.945 5.988 1 87.25 151 LYS B O 1
ATOM 4129 N N . GLY B 1 152 ? 13.914 -5.234 7.926 1 88.69 152 GLY B N 1
ATOM 4130 C CA . GLY B 1 152 ? 14.539 -4.074 7.312 1 88.69 152 GLY B CA 1
ATOM 4131 C C . GLY B 1 152 ? 13.664 -2.834 7.355 1 88.69 152 GLY B C 1
ATOM 4132 O O . GLY B 1 152 ? 14.094 -1.753 6.949 1 88.69 152 GLY B O 1
ATOM 4133 N N . LEU B 1 153 ? 12.492 -2.984 7.867 1 82.81 153 LEU B N 1
ATOM 4134 C CA . LEU B 1 153 ? 11.562 -1.861 7.922 1 82.81 153 LEU B CA 1
ATOM 4135 C C . LEU B 1 153 ? 12.109 -0.741 8.797 1 82.81 153 LEU B C 1
ATOM 4137 O O . LEU B 1 153 ? 11.82 0.434 8.562 1 82.81 153 LEU B O 1
ATOM 4141 N N . HIS B 1 154 ? 12.898 -1.05 9.75 1 82.5 154 HIS B N 1
ATOM 4142 C CA . HIS B 1 154 ? 13.422 -0.07 10.695 1 82.5 154 HIS B CA 1
ATOM 4143 C C . HIS B 1 154 ? 14.398 0.885 10.008 1 82.5 154 HIS B C 1
ATOM 4145 O O . HIS B 1 154 ? 14.711 1.946 10.547 1 82.5 154 HIS B O 1
ATOM 4151 N N . TYR B 1 155 ? 14.875 0.551 8.828 1 87.56 155 TYR B N 1
ATOM 4152 C CA . TYR B 1 155 ? 15.789 1.415 8.094 1 87.56 155 TYR B CA 1
ATOM 4153 C C . TYR B 1 155 ? 15.031 2.494 7.332 1 87.56 155 TYR B C 1
ATOM 4155 O O . TYR B 1 155 ? 15.633 3.445 6.824 1 87.56 155 TYR B O 1
ATOM 4163 N N . LEU B 1 156 ? 13.766 2.318 7.207 1 84.5 156 LEU B N 1
ATOM 4164 C CA . LEU B 1 156 ? 12.953 3.156 6.328 1 84.5 156 LEU B CA 1
ATOM 4165 C C . LEU B 1 156 ? 13.133 4.633 6.668 1 84.5 156 LEU B C 1
ATOM 4167 O O . LEU B 1 156 ? 13.414 5.449 5.789 1 84.5 156 LEU B O 1
ATOM 4171 N N . ASP B 1 157 ? 13.031 4.941 7.895 1 76.25 157 ASP B N 1
ATOM 4172 C CA . ASP B 1 157 ? 13.117 6.332 8.336 1 76.25 157 ASP B CA 1
ATOM 4173 C C . ASP B 1 157 ? 14.5 6.91 8.055 1 76.25 157 ASP B C 1
ATOM 4175 O O . ASP B 1 157 ? 14.625 8.023 7.535 1 76.25 157 ASP B O 1
ATOM 4179 N N . GLU B 1 158 ? 15.406 6.188 8.43 1 82.94 158 GLU B N 1
ATOM 4180 C CA . GLU B 1 158 ? 16.797 6.613 8.242 1 82.94 158 GLU B CA 1
ATOM 4181 C C . GLU B 1 158 ? 17.109 6.855 6.77 1 82.94 158 GLU B C 1
ATOM 4183 O O . GLU B 1 158 ? 17.719 7.863 6.418 1 82.94 158 GLU B O 1
ATOM 4188 N N . ILE B 1 159 ? 16.703 6.02 6 1 89.56 159 ILE B N 1
ATOM 4189 C CA . ILE B 1 159 ? 16.938 6.117 4.566 1 89.56 159 ILE B CA 1
ATOM 4190 C C . ILE B 1 159 ? 16.172 7.297 3.986 1 89.56 159 ILE B C 1
ATOM 4192 O O . ILE B 1 159 ? 16.688 8.047 3.16 1 89.56 159 ILE B O 1
ATOM 4196 N N . TYR B 1 160 ? 14.992 7.461 4.41 1 78.5 160 TYR B N 1
ATOM 4197 C CA . TYR B 1 160 ? 14.156 8.578 3.969 1 78.5 160 TYR B CA 1
ATOM 4198 C C . TYR B 1 160 ? 14.852 9.906 4.234 1 78.5 160 TYR B C 1
ATOM 4200 O O . TYR B 1 160 ? 14.938 10.758 3.344 1 78.5 160 TYR B O 1
ATOM 4208 N N . GLN B 1 161 ? 15.305 10.055 5.391 1 75 161 GLN B N 1
ATOM 4209 C CA . GLN B 1 161 ? 15.992 11.289 5.773 1 75 161 GLN B CA 1
ATOM 4210 C C . GLN B 1 161 ? 17.25 11.5 4.934 1 75 161 GLN B C 1
ATOM 4212 O O . GLN B 1 161 ? 17.547 12.633 4.547 1 75 161 GLN B O 1
ATOM 4217 N N . ALA B 1 162 ? 17.953 10.414 4.711 1 86.31 162 ALA B N 1
ATOM 4218 C CA . ALA B 1 162 ? 19.172 10.5 3.908 1 86.31 162 ALA B CA 1
ATOM 4219 C C . ALA B 1 162 ? 18.859 10.992 2.496 1 86.31 162 ALA B C 1
ATOM 4221 O O . ALA B 1 162 ? 19.625 11.766 1.919 1 86.31 162 ALA B O 1
ATOM 4222 N N . ILE B 1 163 ? 17.766 10.586 1.938 1 85.56 163 ILE B N 1
ATOM 4223 C CA . ILE B 1 163 ? 17.375 10.992 0.594 1 85.56 163 ILE B CA 1
ATOM 4224 C C . ILE B 1 163 ? 17.031 12.477 0.582 1 85.56 163 ILE B C 1
ATOM 4226 O O . ILE B 1 163 ? 17.484 13.227 -0.282 1 85.56 163 ILE B O 1
ATOM 4230 N N . ILE B 1 164 ? 16.234 12.898 1.566 1 74.19 164 ILE B N 1
ATOM 4231 C CA . ILE B 1 164 ? 15.789 14.289 1.653 1 74.19 164 ILE B CA 1
ATOM 4232 C C . ILE B 1 164 ? 17 15.203 1.836 1 74.19 164 ILE B C 1
ATOM 4234 O O . ILE B 1 164 ? 17.062 16.281 1.222 1 74.19 164 ILE B O 1
ATOM 4238 N N . LYS B 1 165 ? 17.891 14.742 2.633 1 76.06 165 LYS B N 1
ATOM 4239 C CA . LYS B 1 165 ? 19.047 15.562 2.967 1 76.06 165 LYS B CA 1
ATOM 4240 C C . LYS B 1 165 ? 20.172 15.352 1.956 1 76.06 165 LYS B C 1
ATOM 4242 O O . LYS B 1 165 ? 21.266 15.922 2.102 1 76.06 165 LYS B O 1
ATOM 4247 N N . LYS B 1 166 ? 19.938 14.523 1.03 1 86.56 166 LYS B N 1
ATOM 4248 C CA . LYS B 1 166 ? 20.922 14.234 -0.015 1 86.56 166 LYS B CA 1
ATOM 4249 C C . LYS B 1 166 ? 22.25 13.789 0.586 1 86.56 166 LYS B C 1
ATOM 4251 O O . LYS B 1 166 ? 23.312 14.344 0.251 1 86.56 166 LYS B O 1
ATOM 4256 N N . MET B 1 167 ? 22.219 12.781 1.37 1 90.69 167 MET B N 1
ATOM 4257 C CA . MET B 1 167 ? 23.406 12.234 2.043 1 90.69 167 MET B CA 1
ATOM 4258 C C . MET B 1 167 ? 23.797 10.891 1.432 1 90.69 167 MET B C 1
ATOM 4260 O O . MET B 1 167 ? 22.938 10.078 1.094 1 90.69 167 MET B O 1
ATOM 4264 N N . VAL B 1 168 ? 25.094 10.758 1.374 1 96.12 168 VAL B N 1
ATOM 4265 C CA . VAL B 1 168 ? 25.609 9.492 0.881 1 96.12 168 VAL B CA 1
ATOM 4266 C C . VAL B 1 168 ? 25.641 8.461 2.014 1 96.12 168 VAL B C 1
ATOM 4268 O O . VAL B 1 168 ? 26.031 8.781 3.141 1 96.12 168 VAL B O 1
ATOM 4271 N N . LEU B 1 169 ? 25.219 7.258 1.632 1 97.56 169 LEU B N 1
ATOM 4272 C CA . LEU B 1 169 ? 25.172 6.188 2.623 1 97.56 169 LEU B CA 1
ATOM 4273 C C . LEU B 1 169 ? 26.328 5.211 2.432 1 97.56 169 LEU B C 1
ATOM 4275 O O . LEU B 1 169 ? 26.875 5.105 1.335 1 97.56 169 LEU B O 1
ATOM 4279 N N . ILE B 1 170 ? 26.703 4.613 3.498 1 97.69 170 ILE B N 1
ATOM 4280 C CA . ILE B 1 170 ? 27.547 3.416 3.475 1 97.69 170 ILE B CA 1
ATOM 4281 C C . ILE B 1 170 ? 26.719 2.205 3.906 1 97.69 170 ILE B C 1
ATOM 4283 O O . ILE B 1 170 ? 26.328 2.1 5.07 1 97.69 170 ILE B O 1
ATOM 4287 N N . ILE B 1 171 ? 26.531 1.29 2.949 1 97.56 171 ILE B N 1
ATOM 4288 C CA . ILE B 1 171 ? 25.594 0.201 3.193 1 97.56 171 ILE B CA 1
ATOM 4289 C C . ILE B 1 171 ? 26.344 -1.127 3.242 1 97.56 171 ILE B C 1
ATOM 4291 O O . ILE B 1 171 ? 27.188 -1.402 2.385 1 97.56 171 ILE B O 1
ATOM 4295 N N . THR B 1 172 ? 26.172 -1.841 4.266 1 97.62 172 THR B N 1
ATOM 4296 C CA . THR B 1 172 ? 26.531 -3.252 4.301 1 97.62 172 THR B CA 1
ATOM 4297 C C . THR B 1 172 ? 25.359 -4.125 3.871 1 97.62 172 THR B C 1
ATOM 4299 O O . THR B 1 172 ? 24.297 -4.098 4.496 1 97.62 172 THR B O 1
ATOM 4302 N N . TYR B 1 173 ? 25.594 -4.852 2.785 1 96.38 173 TYR B N 1
ATOM 4303 C CA . TYR B 1 173 ? 24.516 -5.551 2.117 1 96.38 173 TYR B CA 1
ATOM 4304 C C . TYR B 1 173 ? 24.844 -7.027 1.935 1 96.38 173 TYR B C 1
ATOM 4306 O O . TYR B 1 173 ? 25.984 -7.379 1.616 1 96.38 173 TYR B O 1
ATOM 4314 N N . LYS B 1 174 ? 23.844 -7.887 2.154 1 94.19 174 LYS B N 1
ATOM 4315 C CA . LYS B 1 174 ? 24 -9.312 1.906 1 94.19 174 LYS B CA 1
ATOM 4316 C C . LYS B 1 174 ? 22.891 -9.844 1.005 1 94.19 174 LYS B C 1
ATOM 4318 O O . LYS B 1 174 ? 21.797 -10.148 1.477 1 94.19 174 LYS B O 1
ATOM 4323 N N . SER B 1 175 ? 23.234 -9.992 -0.218 1 91 175 SER B N 1
ATOM 4324 C CA . SER B 1 175 ? 22.266 -10.516 -1.174 1 91 175 SER B CA 1
ATOM 4325 C C . SER B 1 175 ? 21.906 -11.969 -0.855 1 91 175 SER B C 1
ATOM 4327 O O . SER B 1 175 ? 22.672 -12.68 -0.211 1 91 175 SER B O 1
ATOM 4329 N N . PHE B 1 176 ? 20.766 -12.445 -1.306 1 88.81 176 PHE B N 1
ATOM 4330 C CA . PHE B 1 176 ? 20.312 -13.805 -1.049 1 88.81 176 PHE B CA 1
ATOM 4331 C C . PHE B 1 176 ? 21.109 -14.805 -1.877 1 88.81 176 PHE B C 1
ATOM 4333 O O . PHE B 1 176 ? 21.141 -16 -1.566 1 88.81 176 PHE B O 1
ATOM 4340 N N . LYS B 1 177 ? 21.672 -14.312 -2.902 1 85.69 177 LYS B N 1
ATOM 4341 C CA . LYS B 1 177 ? 22.406 -15.18 -3.814 1 85.69 177 LYS B CA 1
ATOM 4342 C C . LYS B 1 177 ? 23.891 -15.266 -3.416 1 85.69 177 LYS B C 1
ATOM 4344 O O . LYS B 1 177 ? 24.625 -16.109 -3.924 1 85.69 177 LYS B O 1
ATOM 4349 N N . SER B 1 178 ? 24.234 -14.367 -2.518 1 85.44 178 SER B N 1
ATOM 4350 C CA . SER B 1 178 ? 25.656 -14.312 -2.154 1 85.44 178 SER B CA 1
ATOM 4351 C C . SER B 1 178 ? 25.875 -14.797 -0.726 1 85.44 178 SER B C 1
ATOM 4353 O O . SER B 1 178 ? 25.078 -14.508 0.166 1 85.44 178 SER B O 1
ATOM 4355 N N . ALA B 1 179 ? 26.953 -15.445 -0.527 1 84.25 179 ALA B N 1
ATOM 4356 C CA . ALA B 1 179 ? 27.312 -15.914 0.808 1 84.25 179 ALA B CA 1
ATOM 4357 C C . ALA B 1 179 ? 28 -14.812 1.612 1 84.25 179 ALA B C 1
ATOM 4359 O O . ALA B 1 179 ? 27.953 -14.82 2.844 1 84.25 179 ALA B O 1
ATOM 4360 N N . GLU B 1 180 ? 28.516 -13.859 0.898 1 90.31 180 GLU B N 1
ATOM 4361 C CA . GLU B 1 180 ? 29.312 -12.852 1.595 1 90.31 180 GLU B CA 1
ATOM 4362 C C . GLU B 1 180 ? 28.594 -11.5 1.584 1 90.31 180 GLU B C 1
ATOM 4364 O O . GLU B 1 180 ? 27.828 -11.203 0.675 1 90.31 180 GLU B O 1
ATOM 4369 N N . GLU B 1 181 ? 28.953 -10.781 2.592 1 94.44 181 GLU B N 1
ATOM 4370 C CA . GLU B 1 181 ? 28.469 -9.406 2.686 1 94.44 181 GLU B CA 1
ATOM 4371 C C . GLU B 1 181 ? 29.359 -8.453 1.877 1 94.44 181 GLU B C 1
ATOM 4373 O O . GLU B 1 181 ? 30.531 -8.727 1.669 1 94.44 181 GLU B O 1
ATOM 4378 N N . SER B 1 182 ? 28.781 -7.422 1.408 1 95.31 182 SER B N 1
ATOM 4379 C CA . SER B 1 182 ? 29.516 -6.363 0.719 1 95.31 182 SER B CA 1
ATOM 4380 C C . SER B 1 182 ? 29.234 -5.004 1.344 1 95.31 182 SER B C 1
ATOM 4382 O O . SER B 1 182 ? 28.141 -4.77 1.869 1 95.31 182 SER B O 1
ATOM 4384 N N . LYS B 1 183 ? 30.234 -4.23 1.365 1 96.44 183 LYS B N 1
ATOM 4385 C CA . LYS B 1 183 ? 30.125 -2.867 1.876 1 96.44 183 LYS B CA 1
ATOM 4386 C C . LYS B 1 183 ? 30.469 -1.844 0.8 1 96.44 183 LYS B C 1
ATOM 4388 O O . LYS B 1 183 ? 31.5 -1.96 0.14 1 96.44 183 LYS B O 1
ATOM 4393 N N . PHE B 1 184 ? 29.609 -0.837 0.644 1 96.94 184 PHE B N 1
ATOM 4394 C CA . PHE B 1 184 ? 29.844 0.124 -0.424 1 96.94 184 PHE B CA 1
ATOM 4395 C C . PHE B 1 184 ? 29.125 1.438 -0.146 1 96.94 184 PHE B C 1
ATOM 4397 O O . PHE B 1 184 ? 28.219 1.49 0.681 1 96.94 184 PHE B O 1
ATOM 4404 N N . HIS B 1 185 ? 29.625 2.467 -0.849 1 97.12 185 HIS B N 1
ATOM 4405 C CA . HIS B 1 185 ? 28.906 3.738 -0.853 1 97.12 185 HIS B CA 1
ATOM 4406 C C . HIS B 1 185 ? 27.641 3.662 -1.716 1 97.12 185 HIS B C 1
ATOM 4408 O O . HIS B 1 185 ? 27.625 2.936 -2.713 1 97.12 185 HIS B O 1
ATOM 4414 N N . PHE B 1 186 ? 26.641 4.406 -1.298 1 97.62 186 PHE B N 1
ATOM 4415 C CA . PHE B 1 186 ? 25.391 4.375 -2.037 1 97.62 186 PHE B CA 1
ATOM 4416 C C . PHE B 1 186 ? 24.734 5.754 -2.055 1 97.62 186 PHE B C 1
ATOM 4418 O O . PHE B 1 186 ? 24.641 6.418 -1.019 1 97.62 186 PHE B O 1
ATOM 4425 N N . HIS B 1 187 ? 24.391 6.176 -3.201 1 96.94 187 HIS B N 1
ATOM 4426 C CA . HIS B 1 187 ? 23.656 7.422 -3.398 1 96.94 187 HIS B CA 1
ATOM 4427 C C . HIS B 1 187 ? 22.156 7.172 -3.523 1 96.94 187 HIS B C 1
ATOM 4429 O O . HIS B 1 187 ? 21.672 6.82 -4.602 1 96.94 187 HIS B O 1
ATOM 4435 N N . PRO B 1 188 ? 21.438 7.387 -2.455 1 96.06 188 PRO B N 1
ATOM 4436 C CA . PRO B 1 188 ? 20.016 7.059 -2.459 1 96.06 188 PRO B CA 1
ATOM 4437 C C . PRO B 1 188 ? 19.172 8.078 -3.225 1 96.06 188 PRO B C 1
ATOM 4439 O O . PRO B 1 188 ? 19.359 9.289 -3.053 1 96.06 188 PRO B O 1
ATOM 4442 N N . PHE B 1 189 ? 18.266 7.566 -4.047 1 93.69 189 PHE B N 1
ATOM 4443 C CA . PHE B 1 189 ? 17.406 8.445 -4.84 1 93.69 189 PHE B CA 1
ATOM 4444 C C . PHE B 1 189 ? 15.969 8.398 -4.344 1 93.69 189 PHE B C 1
ATOM 4446 O O . PHE B 1 189 ? 15.367 9.445 -4.086 1 93.69 189 PHE B O 1
ATOM 4453 N N . ILE B 1 190 ? 15.383 7.215 -4.281 1 90 190 ILE B N 1
ATOM 4454 C CA . ILE B 1 190 ? 13.992 7.09 -3.873 1 90 190 ILE B CA 1
ATOM 4455 C C . ILE B 1 190 ? 13.789 5.785 -3.105 1 90 190 ILE B C 1
ATOM 4457 O O . ILE B 1 190 ? 14.68 4.93 -3.088 1 90 190 ILE B O 1
ATOM 4461 N N . LEU B 1 191 ? 12.68 5.691 -2.434 1 89 191 LEU B N 1
ATOM 4462 C CA . LEU B 1 191 ? 12.172 4.465 -1.83 1 89 191 LEU B CA 1
ATOM 4463 C C . LEU B 1 191 ? 10.961 3.943 -2.598 1 89 191 LEU B C 1
ATOM 4465 O O . LEU B 1 191 ? 10.039 4.703 -2.902 1 89 191 LEU B O 1
ATOM 4469 N N . LYS B 1 192 ? 11.023 2.66 -2.912 1 90.38 192 LYS B N 1
ATOM 4470 C CA . LYS B 1 192 ? 9.945 2.025 -3.66 1 90.38 192 LYS B CA 1
ATOM 4471 C C . LYS B 1 192 ? 9.359 0.846 -2.889 1 90.38 192 LYS B C 1
ATOM 4473 O O . LYS B 1 192 ? 10.102 0.032 -2.332 1 90.38 192 LYS B O 1
ATOM 4478 N N . GLU B 1 193 ? 8.039 0.867 -2.799 1 88.12 193 GLU B N 1
ATOM 4479 C CA . GLU B 1 193 ? 7.332 -0.254 -2.184 1 88.12 193 GLU B CA 1
ATOM 4480 C C . GLU B 1 193 ? 6.691 -1.149 -3.24 1 88.12 193 GLU B C 1
ATOM 4482 O O . GLU B 1 193 ? 6.109 -0.656 -4.211 1 88.12 193 GLU B O 1
ATOM 4487 N N . PHE B 1 194 ? 6.859 -2.439 -3.145 1 90.75 194 PHE B N 1
ATOM 4488 C CA . PHE B 1 194 ? 6.203 -3.402 -4.023 1 90.75 194 PHE B CA 1
ATOM 4489 C C . PHE B 1 194 ? 5.895 -4.691 -3.273 1 90.75 194 PHE B C 1
ATOM 4491 O O . PHE B 1 194 ? 6.785 -5.301 -2.678 1 90.75 194 PHE B O 1
ATOM 4498 N N . ASN B 1 195 ? 4.641 -5.035 -3.414 1 90 195 ASN B N 1
ATOM 4499 C CA . ASN B 1 195 ? 4.199 -6.281 -2.791 1 90 195 ASN B CA 1
ATOM 4500 C C . ASN B 1 195 ? 4.637 -6.363 -1.333 1 90 195 ASN B C 1
ATOM 4502 O O . ASN B 1 195 ? 5.223 -7.363 -0.913 1 90 195 ASN B O 1
ATOM 4506 N N . ASN B 1 196 ? 4.461 -5.297 -0.605 1 87 196 ASN B N 1
ATOM 4507 C CA . ASN B 1 196 ? 4.715 -5.176 0.827 1 87 196 ASN B CA 1
ATOM 4508 C C . ASN B 1 196 ? 6.203 -5.273 1.144 1 87 196 ASN B C 1
ATOM 4510 O O . ASN B 1 196 ? 6.582 -5.594 2.271 1 87 196 ASN B O 1
ATOM 4514 N N . ARG B 1 197 ? 7.043 -5.078 0.202 1 91.69 197 ARG B N 1
ATOM 4515 C CA . ARG B 1 197 ? 8.484 -4.961 0.383 1 91.69 197 ARG B CA 1
ATOM 4516 C C . ARG B 1 197 ? 8.969 -3.564 0.001 1 91.69 197 ARG B C 1
ATOM 4518 O O . ARG B 1 197 ? 8.352 -2.891 -0.824 1 91.69 197 ARG B O 1
ATOM 4525 N N . TRP B 1 198 ? 10.047 -3.221 0.66 1 90.06 198 TRP B N 1
ATOM 4526 C CA . TRP B 1 198 ? 10.602 -1.894 0.409 1 90.06 198 TRP B CA 1
ATOM 4527 C C . TRP B 1 198 ? 11.992 -1.99 -0.211 1 90.06 198 TRP B C 1
ATOM 4529 O O . TRP B 1 198 ? 12.789 -2.842 0.178 1 90.06 198 TRP B O 1
ATOM 4539 N N . PHE B 1 199 ? 12.219 -1.065 -1.122 1 95.19 199 PHE B N 1
ATOM 4540 C CA . PHE B 1 199 ? 13.477 -1.054 -1.867 1 95.19 199 PHE B CA 1
ATOM 4541 C C . PHE B 1 199 ? 14.078 0.346 -1.89 1 95.19 199 PHE B C 1
ATOM 4543 O O . PHE B 1 199 ? 13.359 1.336 -2.039 1 95.19 199 PHE B O 1
ATOM 4550 N N . LEU B 1 200 ? 15.375 0.363 -1.721 1 96.5 200 LEU B N 1
ATOM 4551 C CA . LEU B 1 200 ? 16.141 1.592 -1.903 1 96.5 200 LEU B CA 1
ATOM 4552 C C . LEU B 1 200 ? 16.734 1.659 -3.305 1 96.5 200 LEU B C 1
ATOM 4554 O O . LEU B 1 200 ? 17.484 0.767 -3.709 1 96.5 200 LEU B O 1
ATOM 4558 N N . ILE B 1 201 ? 16.328 2.723 -4.031 1 96.56 201 ILE B N 1
ATOM 4559 C CA . ILE B 1 201 ? 16.797 2.883 -5.406 1 96.56 201 ILE B CA 1
ATOM 4560 C C . ILE B 1 201 ? 17.844 3.984 -5.469 1 96.56 201 ILE B C 1
ATOM 4562 O O . ILE B 1 201 ? 17.672 5.055 -4.879 1 96.56 201 ILE B O 1
ATOM 4566 N N . GLY B 1 202 ? 18.891 3.727 -6.16 1 96.19 202 GLY B N 1
ATOM 4567 C CA . GLY B 1 202 ? 19.969 4.691 -6.305 1 96.19 202 GLY B CA 1
ATOM 4568 C C . GLY B 1 202 ? 21.156 4.148 -7.086 1 96.19 202 GLY B C 1
ATOM 4569 O O . GLY B 1 202 ? 20.984 3.312 -7.973 1 96.19 202 GLY B O 1
ATOM 4570 N N . LYS B 1 203 ? 22.312 4.723 -6.77 1 95.88 203 LYS B N 1
ATOM 4571 C CA . LYS B 1 203 ? 23.547 4.316 -7.453 1 95.88 203 LYS B CA 1
ATOM 4572 C C . LYS B 1 203 ? 24.688 4.141 -6.469 1 95.88 203 LYS B C 1
ATOM 4574 O O . LYS B 1 203 ? 24.766 4.844 -5.457 1 95.88 203 LYS B O 1
ATOM 4579 N N . LYS B 1 204 ? 25.516 3.197 -6.797 1 94.94 204 LYS B N 1
ATOM 4580 C CA . LYS B 1 204 ? 26.766 3.062 -6.043 1 94.94 204 LYS B CA 1
ATOM 4581 C C . LYS B 1 204 ? 27.781 4.121 -6.457 1 94.94 204 LYS B C 1
ATOM 4583 O O . LYS B 1 204 ? 28.438 4.727 -5.609 1 94.94 204 LYS B O 1
ATOM 4588 N N . LYS B 1 205 ? 27.938 4.215 -7.727 1 92.62 205 LYS B N 1
ATOM 4589 C CA . LYS B 1 205 ? 28.797 5.23 -8.344 1 92.62 205 LYS B CA 1
ATOM 4590 C C . LYS B 1 205 ? 28.109 5.867 -9.547 1 92.62 205 LYS B C 1
ATOM 4592 O O . LYS B 1 205 ? 27.188 5.285 -10.125 1 92.62 205 LYS B O 1
ATOM 4597 N N . ALA B 1 206 ? 28.594 6.93 -9.953 1 89.75 206 ALA B N 1
ATOM 4598 C CA . ALA B 1 206 ? 28 7.68 -11.047 1 89.75 206 ALA B CA 1
ATOM 4599 C C . ALA B 1 206 ? 28.016 6.875 -12.344 1 89.75 206 ALA B C 1
ATOM 4601 O O . ALA B 1 206 ? 27.062 6.914 -13.125 1 89.75 206 ALA B O 1
ATOM 4602 N N . SER B 1 207 ? 29.031 6.078 -12.555 1 90.5 207 SER B N 1
ATOM 4603 C CA . SER B 1 207 ? 29.234 5.355 -13.805 1 90.5 207 SER B CA 1
ATOM 4604 C C . SER B 1 207 ? 28.453 4.043 -13.82 1 90.5 207 SER B C 1
ATOM 4606 O O . SER B 1 207 ? 28.328 3.395 -14.859 1 90.5 207 SER B O 1
ATOM 4608 N N . GLN B 1 208 ? 27.906 3.715 -12.742 1 90.81 208 GLN B N 1
ATOM 4609 C CA . GLN B 1 208 ? 27.203 2.438 -12.625 1 90.81 208 GLN B CA 1
ATOM 4610 C C . GLN B 1 208 ? 25.703 2.607 -12.828 1 90.81 208 GLN B C 1
ATOM 4612 O O . GLN B 1 208 ? 25.172 3.713 -12.695 1 90.81 208 GLN B O 1
ATOM 4617 N N . PRO B 1 209 ? 25.094 1.529 -13.227 1 91.06 209 PRO B N 1
ATOM 4618 C CA . PRO B 1 209 ? 23.656 1.599 -13.422 1 91.06 209 PRO B CA 1
ATOM 4619 C C . PRO B 1 209 ? 22.875 1.756 -12.109 1 91.06 209 PRO B C 1
ATOM 4621 O O . PRO B 1 209 ? 23.453 1.589 -11.031 1 91.06 209 PRO B O 1
ATOM 4624 N N . ILE B 1 210 ? 21.625 2.096 -12.289 1 93.94 210 ILE B N 1
ATOM 4625 C CA . ILE B 1 210 ? 20.719 2.184 -11.148 1 93.94 210 ILE B CA 1
ATOM 4626 C C . ILE B 1 210 ? 20.641 0.829 -10.453 1 93.94 210 ILE B C 1
ATOM 4628 O O . ILE B 1 210 ? 20.547 -0.211 -11.109 1 93.94 210 ILE B O 1
ATOM 4632 N N . THR B 1 211 ? 20.703 0.934 -9.156 1 93.94 211 THR B N 1
ATOM 4633 C CA . THR B 1 211 ? 20.656 -0.284 -8.359 1 93.94 211 THR B CA 1
ATOM 4634 C C . THR B 1 211 ? 19.438 -0.294 -7.449 1 93.94 211 THR B C 1
ATOM 4636 O O . THR B 1 211 ? 19.062 0.739 -6.887 1 93.94 211 THR B O 1
ATOM 4639 N N . ASN B 1 212 ? 18.891 -1.467 -7.379 1 93.94 212 ASN B N 1
ATOM 4640 C CA . ASN B 1 212 ? 17.766 -1.73 -6.488 1 93.94 212 ASN B CA 1
ATOM 4641 C C . ASN B 1 212 ? 18.188 -2.561 -5.281 1 93.94 212 ASN B C 1
ATOM 4643 O O . ASN B 1 212 ? 18.609 -3.713 -5.426 1 93.94 212 ASN B O 1
ATOM 4647 N N . LEU B 1 213 ? 18.094 -1.957 -4.098 1 96.12 213 LEU B N 1
ATOM 4648 C CA . LEU B 1 213 ? 18.484 -2.662 -2.881 1 96.12 213 LEU B CA 1
ATOM 4649 C C . LEU B 1 213 ? 17.266 -2.953 -2.01 1 96.12 213 LEU B C 1
ATOM 4651 O O . LEU B 1 213 ? 16.625 -2.029 -1.492 1 96.12 213 LEU B O 1
ATOM 4655 N N . ALA B 1 214 ? 16.984 -4.227 -1.85 1 96.19 214 ALA B N 1
ATOM 4656 C CA . ALA B 1 214 ? 15.922 -4.605 -0.923 1 96.19 214 ALA B CA 1
ATOM 4657 C C . ALA B 1 214 ? 16.312 -4.305 0.52 1 96.19 214 ALA B C 1
ATOM 4659 O O . ALA B 1 214 ? 17.422 -4.656 0.952 1 96.19 214 ALA B O 1
ATOM 4660 N N . LEU B 1 215 ? 15.461 -3.723 1.295 1 95.06 215 LEU B N 1
ATOM 4661 C CA . LEU B 1 215 ? 15.789 -3.311 2.654 1 95.06 215 LEU B CA 1
ATOM 4662 C C . LEU B 1 215 ? 15.984 -4.523 3.559 1 95.06 215 LEU B C 1
ATOM 4664 O O . LEU B 1 215 ? 16.75 -4.465 4.527 1 95.06 215 LEU B O 1
ATOM 4668 N N . ASP B 1 216 ? 15.305 -5.621 3.258 1 94.06 216 ASP B N 1
ATOM 4669 C CA . ASP B 1 216 ? 15.359 -6.809 4.109 1 94.06 216 ASP B CA 1
ATOM 4670 C C . ASP B 1 216 ? 16.703 -7.523 3.965 1 94.06 216 ASP B C 1
ATOM 4672 O O . ASP B 1 216 ? 16.938 -8.531 4.633 1 94.06 216 ASP B O 1
ATOM 4676 N N . ARG B 1 217 ? 17.594 -7 3.129 1 95.38 217 ARG B N 1
ATOM 4677 C CA . ARG B 1 217 ? 18.922 -7.602 2.932 1 95.38 217 ARG B CA 1
ATOM 4678 C C . ARG B 1 217 ? 20.016 -6.68 3.432 1 95.38 217 ARG B C 1
ATOM 4680 O O . ARG B 1 217 ? 21.203 -7.012 3.338 1 95.38 217 ARG B O 1
ATOM 4687 N N . ILE B 1 218 ? 19.656 -5.555 3.889 1 96.19 218 ILE B N 1
ATOM 4688 C CA . ILE B 1 218 ? 20.609 -4.609 4.445 1 96.19 218 ILE B CA 1
ATOM 4689 C C . ILE B 1 218 ? 21 -5.039 5.855 1 96.19 218 ILE B C 1
ATOM 4691 O O . ILE B 1 218 ? 20.141 -5.328 6.684 1 96.19 218 ILE B O 1
ATOM 4695 N N . ILE B 1 219 ? 22.234 -5.047 6.07 1 95.69 219 ILE B N 1
ATOM 4696 C CA . ILE B 1 219 ? 22.75 -5.453 7.371 1 95.69 219 ILE B CA 1
ATOM 4697 C C . ILE B 1 219 ? 22.969 -4.223 8.25 1 95.69 219 ILE B C 1
ATOM 4699 O O . ILE B 1 219 ? 22.641 -4.234 9.438 1 95.69 219 ILE B O 1
ATOM 4703 N N . SER B 1 220 ? 23.547 -3.219 7.648 1 95.94 220 SER B N 1
ATOM 4704 C CA . SER B 1 220 ? 23.766 -1.979 8.383 1 95.94 220 SER B CA 1
ATOM 4705 C C . SER B 1 220 ? 23.875 -0.788 7.438 1 95.94 220 SER B C 1
ATOM 4707 O O . SER B 1 220 ? 24.156 -0.957 6.25 1 95.94 220 SER B O 1
ATOM 4709 N N . ILE B 1 221 ? 23.625 0.365 8.008 1 96.38 221 ILE B N 1
ATOM 4710 C CA . ILE B 1 221 ? 23.719 1.621 7.273 1 96.38 221 ILE B CA 1
ATOM 4711 C C . ILE B 1 221 ? 24.562 2.621 8.062 1 96.38 221 ILE B C 1
ATOM 4713 O O . ILE B 1 221 ? 24.422 2.736 9.281 1 96.38 221 ILE B O 1
ATOM 4717 N N . ASP B 1 222 ? 25.453 3.16 7.395 1 95.06 222 ASP B N 1
ATOM 4718 C CA . ASP B 1 222 ? 26.234 4.281 7.914 1 95.06 222 ASP B CA 1
ATOM 4719 C C . ASP B 1 222 ? 26.203 5.465 6.945 1 95.06 222 ASP B C 1
ATOM 4721 O O . ASP B 1 222 ? 25.625 5.371 5.859 1 95.06 222 ASP B O 1
ATOM 4725 N N . TYR B 1 223 ? 26.812 6.617 7.418 1 92.38 223 TYR B N 1
ATOM 4726 C CA . TYR B 1 223 ? 26.75 7.84 6.625 1 92.38 223 TYR B CA 1
ATOM 4727 C C . TYR B 1 223 ? 28.156 8.359 6.332 1 92.38 223 TYR B C 1
ATOM 4729 O O . TYR B 1 223 ? 29.062 8.211 7.152 1 92.38 223 TYR B O 1
ATOM 4737 N N . ASP B 1 224 ? 28.25 8.836 5.211 1 92.44 224 ASP B N 1
ATOM 4738 C CA . ASP B 1 224 ? 29.469 9.562 4.863 1 92.44 224 ASP B CA 1
ATOM 4739 C C . ASP B 1 224 ? 29.156 11.008 4.484 1 92.44 224 ASP B C 1
ATOM 4741 O O . ASP B 1 224 ? 28.766 11.289 3.35 1 92.44 224 ASP B O 1
ATOM 4745 N N . PHE B 1 225 ? 29.484 11.906 5.285 1 88.44 225 PHE B N 1
ATOM 4746 C CA . PHE B 1 225 ? 29.141 13.312 5.102 1 88.44 225 PHE B CA 1
ATOM 4747 C C . PHE B 1 225 ? 30.141 13.992 4.172 1 88.44 225 PHE B C 1
ATOM 4749 O O . PHE B 1 225 ? 29.891 15.094 3.68 1 88.44 225 PHE B O 1
ATOM 4756 N N . ASN B 1 226 ? 31.188 13.32 3.971 1 88.94 226 ASN B N 1
ATOM 4757 C CA . ASN B 1 226 ? 32.25 13.93 3.178 1 88.94 226 ASN B CA 1
ATOM 4758 C C . ASN B 1 226 ? 32.188 13.492 1.718 1 88.94 226 ASN B C 1
ATOM 4760 O O . ASN B 1 226 ? 32.844 14.07 0.862 1 88.94 226 ASN B O 1
ATOM 4764 N N . HIS B 1 227 ? 31.484 12.516 1.488 1 91 227 HIS B N 1
ATOM 4765 C CA . HIS B 1 227 ? 31.344 12.023 0.124 1 91 227 HIS B CA 1
ATOM 4766 C C . HIS B 1 227 ? 30.281 12.812 -0.637 1 91 227 HIS B C 1
ATOM 4768 O O . HIS B 1 227 ? 29.156 12.953 -0.168 1 91 227 HIS B O 1
ATOM 4774 N N . PRO B 1 228 ? 30.703 13.367 -1.764 1 91.25 228 PRO B N 1
ATOM 4775 C CA . PRO B 1 228 ? 29.734 14.18 -2.502 1 91.25 228 PRO B CA 1
ATOM 4776 C C . PRO B 1 228 ? 28.547 13.367 -2.996 1 91.25 228 PRO B C 1
ATOM 4778 O O . PRO B 1 228 ? 28.719 12.273 -3.543 1 91.25 228 PRO B O 1
ATOM 4781 N N . TYR B 1 229 ? 27.422 13.93 -2.879 1 92.56 229 TYR B N 1
ATOM 4782 C CA . TYR B 1 229 ? 26.172 13.297 -3.287 1 92.56 229 TYR B CA 1
ATOM 4783 C C . TYR B 1 229 ? 25.953 13.438 -4.789 1 92.56 229 TYR B C 1
ATOM 4785 O O . TYR B 1 229 ? 26.203 14.5 -5.363 1 92.56 229 TYR B O 1
ATOM 4793 N N . LEU B 1 230 ? 25.562 12.336 -5.391 1 91.38 230 LEU B N 1
ATOM 4794 C CA . LEU B 1 230 ? 25.234 12.344 -6.812 1 91.38 230 LEU B CA 1
ATOM 4795 C C . LEU B 1 230 ? 23.828 12.867 -7.039 1 91.38 230 LEU B C 1
ATOM 4797 O O . LEU B 1 230 ? 22.844 12.211 -6.672 1 91.38 230 LEU B O 1
ATOM 4801 N N . GLU B 1 231 ? 23.734 14.023 -7.652 1 82.69 231 GLU B N 1
ATOM 4802 C CA . GLU B 1 231 ? 22.422 14.578 -7.973 1 82.69 231 GLU B CA 1
ATOM 4803 C C . GLU B 1 231 ? 21.953 14.141 -9.359 1 82.69 231 GLU B C 1
ATOM 4805 O O . GLU B 1 231 ? 22.578 14.492 -10.367 1 82.69 231 GLU B O 1
ATOM 4810 N N . GLU B 1 232 ? 21.219 13.188 -9.414 1 83.38 232 GLU B N 1
ATOM 4811 C CA . GLU B 1 232 ? 20.641 12.727 -10.672 1 83.38 232 GLU B CA 1
ATOM 4812 C C . GLU B 1 232 ? 19.125 12.867 -10.672 1 83.38 232 GLU B C 1
ATOM 4814 O O . GLU B 1 232 ? 18.484 12.656 -9.641 1 83.38 232 GLU B O 1
ATOM 4819 N N . ASP B 1 233 ? 18.641 13.383 -11.773 1 82.31 233 ASP B N 1
ATOM 4820 C CA . ASP B 1 233 ? 17.188 13.477 -11.93 1 82.31 233 ASP B CA 1
ATOM 4821 C C . ASP B 1 233 ? 16.578 12.117 -12.266 1 82.31 233 ASP B C 1
ATOM 4823 O O . ASP B 1 233 ? 16.25 11.844 -13.422 1 82.31 233 ASP B O 1
ATOM 4827 N N . PHE B 1 234 ? 16.453 11.344 -11.273 1 88.62 234 PHE B N 1
ATOM 4828 C CA . PHE B 1 234 ? 15.875 10.016 -11.438 1 88.62 234 PHE B CA 1
ATOM 4829 C C . PHE B 1 234 ? 14.367 10.094 -11.617 1 88.62 234 PHE B C 1
ATOM 4831 O O . PHE B 1 234 ? 13.664 10.641 -10.773 1 88.62 234 PHE B O 1
ATOM 4838 N N . ASP B 1 235 ? 13.922 9.609 -12.758 1 88.94 235 ASP B N 1
ATOM 4839 C CA . ASP B 1 235 ? 12.492 9.539 -13.062 1 88.94 235 ASP B CA 1
ATOM 4840 C C . ASP B 1 235 ? 11.945 8.133 -12.805 1 88.94 235 ASP B C 1
ATOM 4842 O O . ASP B 1 235 ? 12.039 7.262 -13.672 1 88.94 235 ASP B O 1
ATOM 4846 N N . ALA B 1 236 ? 11.328 7.98 -11.695 1 88.5 236 ALA B N 1
ATOM 4847 C CA . ALA B 1 236 ? 10.852 6.668 -11.273 1 88.5 236 ALA B CA 1
ATOM 4848 C C . ALA B 1 236 ? 9.766 6.152 -12.203 1 88.5 236 ALA B C 1
ATOM 4850 O O . ALA B 1 236 ? 9.734 4.961 -12.539 1 88.5 236 ALA B O 1
ATOM 4851 N N . ASP B 1 237 ? 8.844 7.004 -12.68 1 86.31 237 ASP B N 1
ATOM 4852 C CA . ASP B 1 237 ? 7.746 6.59 -13.547 1 86.31 237 ASP B CA 1
ATOM 4853 C C . ASP B 1 237 ? 8.266 6.016 -14.859 1 86.31 237 ASP B C 1
ATOM 4855 O O . ASP B 1 237 ? 7.793 4.973 -15.32 1 86.31 237 ASP B O 1
ATOM 4859 N N . ASN B 1 238 ? 9.172 6.715 -15.352 1 90.5 238 ASN B N 1
ATOM 4860 C CA . ASN B 1 238 ? 9.758 6.242 -16.594 1 90.5 238 ASN B CA 1
ATOM 4861 C C . ASN B 1 238 ? 10.594 4.98 -16.391 1 90.5 238 ASN B C 1
ATOM 4863 O O . ASN B 1 238 ? 10.578 4.074 -17.219 1 90.5 238 ASN B O 1
ATOM 4867 N N . PHE B 1 239 ? 11.328 4.941 -15.344 1 92.69 239 PHE B N 1
ATOM 4868 C CA . PHE B 1 239 ? 12.219 3.83 -15.039 1 92.69 239 PHE B CA 1
ATOM 4869 C C . PHE B 1 239 ? 11.438 2.531 -14.898 1 92.69 239 PHE B C 1
ATOM 4871 O O . PHE B 1 239 ? 11.891 1.477 -15.352 1 92.69 239 PHE B O 1
ATOM 4878 N N . TYR B 1 240 ? 10.227 2.605 -14.32 1 93.44 240 TYR B N 1
ATOM 4879 C CA . TYR B 1 240 ? 9.469 1.398 -14.008 1 93.44 240 TYR B CA 1
ATOM 4880 C C . TYR B 1 240 ? 8.336 1.192 -15 1 93.44 240 TYR B C 1
ATOM 4882 O O . TYR B 1 240 ? 7.527 0.276 -14.852 1 93.44 240 TYR B O 1
ATOM 4890 N N . LYS B 1 241 ? 8.188 1.924 -15.984 1 92.56 241 LYS B N 1
ATOM 4891 C CA . LYS B 1 241 ? 7.023 1.963 -16.875 1 92.56 241 LYS B CA 1
ATOM 4892 C C . LYS B 1 241 ? 6.824 0.624 -17.578 1 92.56 241 LYS B C 1
ATOM 4894 O O . LYS B 1 241 ? 5.691 0.234 -17.875 1 92.56 241 LYS B O 1
ATOM 4899 N N . ASP B 1 242 ? 7.926 -0.141 -17.812 1 95.56 242 ASP B N 1
ATOM 4900 C CA . ASP B 1 242 ? 7.82 -1.334 -18.641 1 95.56 242 ASP B CA 1
ATOM 4901 C C . ASP B 1 242 ? 8.062 -2.6 -17.828 1 95.56 242 ASP B C 1
ATOM 4903 O O . ASP B 1 242 ? 8.516 -3.615 -18.359 1 95.56 242 ASP B O 1
ATOM 4907 N N . VAL B 1 243 ? 7.84 -2.492 -16.562 1 95.56 243 VAL B N 1
ATOM 4908 C CA . VAL B 1 243 ? 8.062 -3.703 -15.781 1 95.56 243 VAL B CA 1
ATOM 4909 C C . VAL B 1 243 ? 6.902 -3.912 -14.812 1 95.56 243 VAL B C 1
ATOM 4911 O O . VAL B 1 243 ? 6.18 -2.967 -14.484 1 95.56 243 VAL B O 1
ATOM 4914 N N . ILE B 1 244 ? 6.699 -5.137 -14.484 1 95.06 244 ILE B N 1
ATOM 4915 C CA . ILE B 1 244 ? 5.902 -5.512 -13.32 1 95.06 244 ILE B CA 1
ATOM 4916 C C . ILE B 1 244 ? 6.816 -5.719 -12.117 1 95.06 244 ILE B C 1
ATOM 4918 O O . ILE B 1 244 ? 7.715 -6.566 -12.148 1 95.06 244 ILE B O 1
ATOM 4922 N N . GLY B 1 245 ? 6.59 -4.887 -11.109 1 94 245 GLY B N 1
ATOM 4923 C CA . GLY B 1 245 ? 7.449 -5.004 -9.938 1 94 245 GLY B CA 1
ATOM 4924 C C . GLY B 1 245 ? 8.555 -3.971 -9.906 1 94 245 GLY B C 1
ATOM 4925 O O . GLY B 1 245 ? 8.336 -2.807 -10.25 1 94 245 GLY B O 1
ATOM 4926 N N . VAL B 1 246 ? 9.727 -4.375 -9.383 1 93.19 246 VAL B N 1
ATOM 4927 C CA . VAL B 1 246 ? 10.75 -3.377 -9.086 1 93.19 246 VAL B CA 1
ATOM 4928 C C . VAL B 1 246 ? 12.047 -3.74 -9.805 1 93.19 246 VAL B C 1
ATOM 4930 O O . VAL B 1 246 ? 12.969 -2.926 -9.883 1 93.19 246 VAL B O 1
ATOM 4933 N N . THR B 1 247 ? 12.133 -4.953 -10.383 1 92.62 247 THR B N 1
ATOM 4934 C CA . THR B 1 247 ? 13.367 -5.398 -11.023 1 92.62 247 THR B CA 1
ATOM 4935 C C . THR B 1 247 ? 13.398 -4.965 -12.492 1 92.62 247 THR B C 1
ATOM 4937 O O . THR B 1 247 ? 12.625 -5.473 -13.312 1 92.62 247 THR B O 1
ATOM 4940 N N . VAL B 1 248 ? 14.273 -4.035 -12.758 1 92.88 248 VAL B N 1
ATOM 4941 C CA . VAL B 1 248 ? 14.461 -3.576 -14.125 1 92.88 248 VAL B CA 1
ATOM 4942 C C . VAL B 1 248 ? 15.773 -4.121 -14.688 1 92.88 248 VAL B C 1
ATOM 4944 O O . VAL B 1 248 ? 16.859 -3.691 -14.273 1 92.88 248 VAL B O 1
ATOM 4947 N N . ASN B 1 249 ? 15.703 -5.09 -15.469 1 85.81 249 ASN B N 1
ATOM 4948 C CA . ASN B 1 249 ? 16.891 -5.66 -16.109 1 85.81 249 ASN B CA 1
ATOM 4949 C C . ASN B 1 249 ? 17.422 -4.758 -17.219 1 85.81 249 ASN B C 1
ATOM 4951 O O . ASN B 1 249 ? 16.828 -4.68 -18.297 1 85.81 249 ASN B O 1
ATOM 4955 N N . SER B 1 250 ? 18.672 -4.324 -16.75 1 78.56 250 SER B N 1
ATOM 4956 C CA . SER B 1 250 ? 19.297 -3.422 -17.719 1 78.56 250 SER B CA 1
ATOM 4957 C C . SER B 1 250 ? 19.781 -4.176 -18.953 1 78.56 250 SER B C 1
ATOM 4959 O O . SER B 1 250 ? 20.328 -5.273 -18.828 1 78.56 250 SER B O 1
ATOM 4961 N N . GLY B 1 251 ? 19.234 -4.023 -20.078 1 82.69 251 GLY B N 1
ATOM 4962 C CA . GLY B 1 251 ? 19.688 -4.645 -21.312 1 82.69 251 GLY B CA 1
ATOM 4963 C C . GLY B 1 251 ? 18.578 -5.332 -22.078 1 82.69 251 GLY B C 1
ATOM 4964 O O . GLY B 1 251 ? 18.75 -5.695 -23.25 1 82.69 251 GLY B O 1
ATOM 4965 N N . LEU B 1 252 ? 17.656 -5.598 -21.266 1 87.44 252 LEU B N 1
ATOM 4966 C CA . LEU B 1 252 ? 16.516 -6.215 -21.938 1 87.44 252 LEU B CA 1
ATOM 4967 C C . LEU B 1 252 ? 15.508 -5.164 -22.375 1 87.44 252 LEU B C 1
ATOM 4969 O O . LEU B 1 252 ? 15.398 -4.102 -21.75 1 87.44 252 LEU B O 1
ATOM 4973 N N . ASN B 1 253 ? 14.891 -5.453 -23.406 1 92.06 253 ASN B N 1
ATOM 4974 C CA . ASN B 1 253 ? 13.852 -4.555 -23.906 1 92.06 253 ASN B CA 1
ATOM 4975 C C . ASN B 1 253 ? 12.453 -5.094 -23.609 1 92.06 253 ASN B C 1
ATOM 4977 O O . ASN B 1 253 ? 12.266 -6.309 -23.484 1 92.06 253 ASN B O 1
ATOM 4981 N N . ALA B 1 254 ? 11.578 -4.137 -23.516 1 95.88 254 ALA B N 1
ATOM 4982 C CA . ALA B 1 254 ? 10.18 -4.527 -23.391 1 95.88 254 ALA B CA 1
ATOM 4983 C C . ALA B 1 254 ? 9.695 -5.273 -24.625 1 95.88 254 ALA B C 1
ATOM 4985 O O . ALA B 1 254 ? 10.172 -5.016 -25.734 1 95.88 254 ALA B O 1
ATOM 4986 N N . ARG B 1 255 ? 8.844 -6.184 -24.406 1 96.19 255 ARG B N 1
ATOM 4987 C CA . ARG B 1 255 ? 8.289 -6.934 -25.516 1 96.19 255 ARG B CA 1
ATOM 4988 C C . ARG B 1 255 ? 6.816 -7.25 -25.281 1 96.19 255 ARG B C 1
ATOM 4990 O O . ARG B 1 255 ? 6.34 -7.203 -24.156 1 96.19 255 ARG B O 1
ATOM 4997 N N . ARG B 1 256 ? 6.223 -7.539 -26.375 1 97.69 256 ARG B N 1
ATOM 4998 C CA . ARG B 1 256 ? 4.805 -7.887 -26.328 1 97.69 256 ARG B CA 1
ATOM 4999 C C . ARG B 1 256 ? 4.613 -9.32 -25.844 1 97.69 256 ARG B C 1
ATOM 5001 O O . ARG B 1 256 ? 5.23 -10.242 -26.391 1 97.69 256 ARG B O 1
ATOM 5008 N N . ILE B 1 257 ? 3.836 -9.492 -24.891 1 98.19 257 ILE B N 1
ATOM 5009 C CA . ILE B 1 257 ? 3.48 -10.805 -24.359 1 98.19 257 ILE B CA 1
ATOM 5010 C C . ILE B 1 257 ? 1.988 -11.055 -24.562 1 98.19 257 ILE B C 1
ATOM 5012 O O . ILE B 1 257 ? 1.154 -10.242 -24.156 1 98.19 257 ILE B O 1
ATOM 5016 N N . GLU B 1 258 ? 1.692 -12.117 -25.203 1 98.44 258 GLU B N 1
ATOM 5017 C CA . GLU B 1 258 ? 0.308 -12.508 -25.469 1 98.44 258 GLU B CA 1
ATOM 5018 C C . GLU B 1 258 ? -0.165 -13.562 -24.469 1 98.44 258 GLU B C 1
ATOM 5020 O O . GLU B 1 258 ? 0.46 -14.617 -24.328 1 98.44 258 GLU B O 1
ATOM 5025 N N . LEU B 1 259 ? -1.293 -13.281 -23.828 1 98.31 259 LEU B N 1
ATOM 5026 C CA . LEU B 1 259 ? -1.801 -14.156 -22.766 1 98.31 259 LEU B CA 1
ATOM 5027 C C . LEU B 1 259 ? -3.242 -14.57 -23.062 1 98.31 259 LEU B C 1
ATOM 5029 O O . LEU B 1 259 ? -4.051 -13.75 -23.5 1 98.31 259 LEU B O 1
ATOM 5033 N N . TRP B 1 260 ? -3.463 -15.789 -22.859 1 98.19 260 TRP B N 1
ATOM 5034 C CA . TRP B 1 260 ? -4.828 -16.297 -22.797 1 98.19 260 TRP B CA 1
ATOM 5035 C C . TRP B 1 260 ? -5.293 -16.453 -21.359 1 98.19 260 TRP B C 1
ATOM 5037 O O . TRP B 1 260 ? -4.566 -16.984 -20.516 1 98.19 260 TRP B O 1
ATOM 5047 N N . VAL B 1 261 ? -6.465 -15.945 -21.078 1 97.88 261 VAL B N 1
ATOM 5048 C CA . VAL B 1 261 ? -7.055 -16.031 -19.734 1 97.88 261 VAL B CA 1
ATOM 5049 C C . VAL B 1 261 ? -8.445 -16.672 -19.828 1 97.88 261 VAL B C 1
ATOM 5051 O O . VAL B 1 261 ? -9.242 -16.297 -20.703 1 97.88 261 VAL B O 1
ATOM 5054 N N . ASP B 1 262 ? -8.727 -17.594 -18.953 1 96.94 262 ASP B N 1
ATOM 5055 C CA . ASP B 1 262 ? -10 -18.312 -19.047 1 96.94 262 ASP B CA 1
ATOM 5056 C C . ASP B 1 262 ? -11.164 -17.422 -18.641 1 96.94 262 ASP B C 1
ATOM 5058 O O . ASP B 1 262 ? -10.961 -16.312 -18.141 1 96.94 262 ASP B O 1
ATOM 5062 N N . ALA B 1 263 ? -12.312 -17.891 -18.781 1 96 263 ALA B N 1
ATOM 5063 C CA . ALA B 1 263 ? -13.531 -17.109 -18.594 1 96 263 ALA B CA 1
ATOM 5064 C C . ALA B 1 263 ? -13.688 -16.703 -17.125 1 96 263 ALA B C 1
ATOM 5066 O O . ALA B 1 263 ? -14.148 -15.594 -16.828 1 96 263 ALA B O 1
ATOM 5067 N N . SER B 1 264 ? -13.328 -17.516 -16.266 1 94.88 264 SER B N 1
ATOM 5068 C CA . SER B 1 264 ? -13.531 -17.25 -14.844 1 94.88 264 SER B CA 1
ATOM 5069 C C . SER B 1 264 ? -12.617 -16.125 -14.359 1 94.88 264 SER B C 1
ATOM 5071 O O . SER B 1 264 ? -12.984 -15.383 -13.453 1 94.88 264 SER B O 1
ATOM 5073 N N . ASN B 1 265 ? -11.445 -15.984 -14.977 1 96.06 265 ASN B N 1
ATOM 5074 C CA . ASN B 1 265 ? -10.477 -14.992 -14.516 1 96.06 265 ASN B CA 1
ATOM 5075 C C . ASN B 1 265 ? -10.445 -13.773 -15.438 1 96.06 265 ASN B C 1
ATOM 5077 O O . ASN B 1 265 ? -9.812 -12.766 -15.117 1 96.06 265 ASN B O 1
ATOM 5081 N N . ALA B 1 266 ? -11.141 -13.852 -16.531 1 96.44 266 ALA B N 1
ATOM 5082 C CA . ALA B 1 266 ? -11.148 -12.75 -17.484 1 96.44 266 ALA B CA 1
ATOM 5083 C C . ALA B 1 266 ? -11.594 -11.453 -16.828 1 96.44 266 ALA B C 1
ATOM 5085 O O . ALA B 1 266 ? -10.922 -10.43 -16.938 1 96.44 266 ALA B O 1
ATOM 5086 N N . PRO B 1 267 ? -12.695 -11.484 -16.078 1 94.75 267 PRO B N 1
ATOM 5087 C CA . PRO B 1 267 ? -13.117 -10.227 -15.461 1 94.75 267 PRO B CA 1
ATOM 5088 C C . PRO B 1 267 ? -12.078 -9.672 -14.492 1 94.75 267 PRO B C 1
ATOM 5090 O O . PRO B 1 267 ? -11.938 -8.453 -14.359 1 94.75 267 PRO B O 1
ATOM 5093 N N . TYR B 1 268 ? -11.312 -10.555 -13.828 1 94 268 TYR B N 1
ATOM 5094 C CA . TYR B 1 268 ? -10.312 -10.148 -12.852 1 94 268 TYR B CA 1
ATOM 5095 C C . TYR B 1 268 ? -9.172 -9.383 -13.516 1 94 268 TYR B C 1
ATOM 5097 O O . TYR B 1 268 ? -8.719 -8.352 -13 1 94 268 TYR B O 1
ATOM 5105 N N . VAL B 1 269 ? -8.773 -9.805 -14.68 1 95.81 269 VAL B N 1
ATOM 5106 C CA . VAL B 1 269 ? -7.648 -9.164 -15.352 1 95.81 269 VAL B CA 1
ATOM 5107 C C . VAL B 1 269 ? -8.125 -7.922 -16.094 1 95.81 269 VAL B C 1
ATOM 5109 O O . VAL B 1 269 ? -7.34 -7.004 -16.359 1 95.81 269 VAL B O 1
ATOM 5112 N N . LEU B 1 270 ? -9.398 -7.938 -16.438 1 95.44 270 LEU B N 1
ATOM 5113 C CA . LEU B 1 270 ? -9.93 -6.801 -17.172 1 95.44 270 LEU B CA 1
ATOM 5114 C C . LEU B 1 270 ? -10.219 -5.629 -16.25 1 95.44 270 LEU B C 1
ATOM 5116 O O . LEU B 1 270 ? -10.062 -4.469 -16.641 1 95.44 270 LEU B O 1
ATOM 5120 N N . THR B 1 271 ? -10.656 -5.895 -15.023 1 94 271 THR B N 1
ATOM 5121 C CA . THR B 1 271 ? -10.961 -4.828 -14.078 1 94 271 THR B CA 1
ATOM 5122 C C . THR B 1 271 ? -9.695 -4.352 -13.375 1 94 271 THR B C 1
ATOM 5124 O O . THR B 1 271 ? -9.633 -3.215 -12.906 1 94 271 THR B O 1
ATOM 5127 N N . LYS B 1 272 ? -8.711 -5.238 -13.281 1 94.31 272 LYS B N 1
ATOM 5128 C CA . LYS B 1 272 ? -7.391 -4.914 -12.75 1 94.31 272 LYS B CA 1
ATOM 5129 C C . LYS B 1 272 ? -6.289 -5.414 -13.68 1 94.31 272 LYS B C 1
ATOM 5131 O O . LYS B 1 272 ? -5.734 -6.496 -13.469 1 94.31 272 LYS B O 1
ATOM 5136 N N . PRO B 1 273 ? -5.945 -4.578 -14.57 1 96.12 273 PRO B N 1
ATOM 5137 C CA . PRO B 1 273 ? -4.941 -5.02 -15.539 1 96.12 273 PRO B CA 1
ATOM 5138 C C . PRO B 1 273 ? -3.631 -5.445 -14.875 1 96.12 273 PRO B C 1
ATOM 5140 O O . PRO B 1 273 ? -3.238 -4.875 -13.859 1 96.12 273 PRO B O 1
ATOM 5143 N N . LEU B 1 274 ? -2.947 -6.414 -15.484 1 96.62 274 LEU B N 1
ATOM 5144 C CA . LEU B 1 274 ? -1.669 -6.914 -14.984 1 96.62 274 LEU B CA 1
ATOM 5145 C C . LEU B 1 274 ? -0.592 -5.836 -15.078 1 96.62 274 LEU B C 1
ATOM 5147 O O . LEU B 1 274 ? 0.36 -5.836 -14.297 1 96.62 274 LEU B O 1
ATOM 5151 N N . HIS B 1 275 ? -0.757 -4.992 -16 1 96.25 275 HIS B N 1
ATOM 5152 C CA . HIS B 1 275 ? 0.151 -3.893 -16.312 1 96.25 275 HIS B CA 1
ATOM 5153 C C . HIS B 1 275 ? -0.578 -2.76 -17.016 1 96.25 275 HIS B C 1
ATOM 5155 O O . HIS B 1 275 ? -1.604 -2.986 -17.672 1 96.25 275 HIS B O 1
ATOM 5161 N N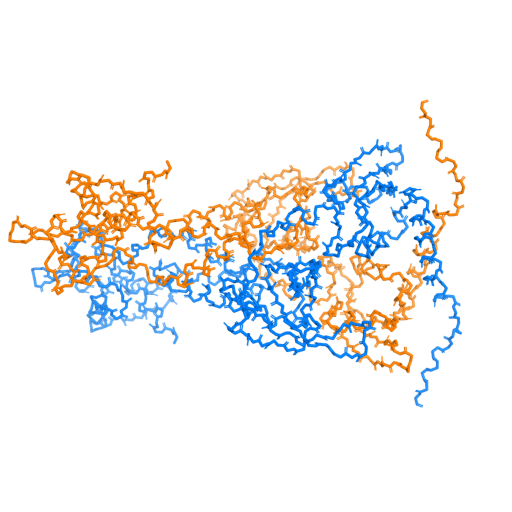 . THR B 1 276 ? -0.07 -1.664 -16.906 1 93.56 276 THR B N 1
ATOM 5162 C CA . THR B 1 276 ? -0.711 -0.492 -17.5 1 93.56 276 THR B CA 1
ATOM 5163 C C . THR B 1 276 ? -0.773 -0.614 -19.016 1 93.56 276 THR B C 1
ATOM 5165 O O . THR B 1 276 ? -1.664 -0.047 -19.656 1 93.56 276 THR B O 1
ATOM 5168 N N . SER B 1 277 ? 0.028 -1.361 -19.656 1 96.25 277 SER B N 1
ATOM 5169 C CA . SER B 1 277 ? 0.092 -1.515 -21.109 1 96.25 277 SER B CA 1
ATOM 5170 C C . SER B 1 277 ? -0.936 -2.527 -21.609 1 96.25 277 SER B C 1
ATOM 5172 O O . SER B 1 277 ? -1.05 -2.766 -22.812 1 96.25 277 SER B O 1
ATOM 5174 N N . GLN B 1 278 ? -1.631 -3.148 -20.703 1 97.75 278 GLN B N 1
ATOM 5175 C CA . GLN B 1 278 ? -2.525 -4.246 -21.062 1 97.75 278 GLN B CA 1
ATOM 5176 C C . GLN B 1 278 ? -3.594 -3.791 -22.047 1 97.75 278 GLN B C 1
ATOM 5178 O O . GLN B 1 278 ? -4.168 -2.711 -21.891 1 97.75 278 GLN B O 1
ATOM 5183 N N . ARG B 1 279 ? -3.816 -4.609 -23.047 1 97.38 279 ARG B N 1
ATOM 5184 C CA . ARG B 1 279 ? -4.883 -4.391 -24.016 1 97.38 279 ARG B CA 1
ATOM 5185 C C . ARG B 1 279 ? -5.676 -5.672 -24.25 1 97.38 279 ARG B C 1
ATOM 5187 O O . ARG B 1 279 ? -5.098 -6.758 -24.359 1 97.38 279 ARG B O 1
ATOM 5194 N N . LEU B 1 280 ? -6.949 -5.508 -24.312 1 97.62 280 LEU B N 1
ATOM 5195 C CA . LEU B 1 280 ? -7.801 -6.625 -24.703 1 97.62 280 LEU B CA 1
ATOM 5196 C C . LEU B 1 280 ? -7.758 -6.836 -26.219 1 97.62 280 LEU B C 1
ATOM 5198 O O . LEU B 1 280 ? -8.094 -5.934 -26.984 1 97.62 280 LEU B O 1
ATOM 5202 N N . ILE B 1 281 ? -7.406 -7.898 -26.688 1 97.62 281 ILE B N 1
ATOM 5203 C CA . ILE B 1 281 ? -7.234 -8.164 -28.109 1 97.62 281 ILE B CA 1
ATOM 5204 C C . ILE B 1 281 ? -8.461 -8.891 -28.656 1 97.62 281 ILE B C 1
ATOM 5206 O O . ILE B 1 281 ? -8.922 -8.594 -29.75 1 97.62 281 ILE B O 1
ATOM 5210 N N . LYS B 1 282 ? -8.891 -9.906 -27.859 1 97.19 282 LYS B N 1
ATOM 5211 C CA . LYS B 1 282 ? -10.008 -10.719 -28.328 1 97.19 282 LYS B CA 1
ATOM 5212 C C . LYS B 1 282 ? -10.797 -11.297 -27.156 1 97.19 282 LYS B C 1
ATOM 5214 O O . LYS B 1 282 ? -10.227 -11.672 -26.141 1 97.19 282 LYS B O 1
ATOM 5219 N N . GLN B 1 283 ? -12.055 -11.258 -27.281 1 96.75 283 GLN B N 1
ATOM 5220 C CA . GLN B 1 283 ? -12.961 -11.984 -26.391 1 96.75 283 GLN B CA 1
ATOM 5221 C C . GLN B 1 283 ? -13.57 -13.195 -27.094 1 96.75 283 GLN B C 1
ATOM 5223 O O . GLN B 1 283 ? -14.305 -13.047 -28.062 1 96.75 283 GLN B O 1
ATOM 5228 N N . ASN B 1 284 ? -13.297 -14.328 -26.609 1 96.69 284 ASN B N 1
ATOM 5229 C CA . ASN B 1 284 ? -13.766 -15.555 -27.25 1 96.69 284 ASN B CA 1
ATOM 5230 C C . ASN B 1 284 ? -15.203 -15.875 -26.875 1 96.69 284 ASN B C 1
ATOM 5232 O O . ASN B 1 284 ? -15.727 -15.344 -25.891 1 96.69 284 ASN B O 1
ATOM 5236 N N . LYS B 1 285 ? -15.773 -16.797 -27.578 1 95.25 285 LYS B N 1
ATOM 5237 C CA . LYS B 1 285 ? -17.172 -17.172 -27.375 1 95.25 285 LYS B CA 1
ATOM 5238 C C . LYS B 1 285 ? -17.359 -17.859 -26.031 1 95.25 285 LYS B C 1
ATOM 5240 O O . LYS B 1 285 ? -18.422 -17.719 -25.406 1 95.25 285 LYS B O 1
ATOM 5245 N N . ASP B 1 286 ? -16.375 -18.516 -25.562 1 94.94 286 ASP B N 1
ATOM 5246 C CA . ASP B 1 286 ? -16.484 -19.266 -24.312 1 94.94 286 ASP B CA 1
ATOM 5247 C C . ASP B 1 286 ? -16.25 -18.359 -23.109 1 94.94 286 ASP B C 1
ATOM 5249 O O . ASP B 1 286 ? -16.25 -18.812 -21.969 1 94.94 286 ASP B O 1
ATOM 5253 N N . GLY B 1 287 ? -15.922 -17.078 -23.312 1 94.31 287 GLY B N 1
ATOM 5254 C CA . GLY B 1 287 ? -15.727 -16.141 -22.219 1 94.31 287 GLY B CA 1
ATOM 5255 C C . GLY B 1 287 ? -14.266 -15.859 -21.922 1 94.31 287 GLY B C 1
ATOM 5256 O O . GLY B 1 287 ? -13.945 -14.922 -21.188 1 94.31 287 GLY B O 1
ATOM 5257 N N . SER B 1 288 ? -13.422 -16.688 -22.5 1 97.12 288 SER B N 1
ATOM 5258 C CA . SER B 1 288 ? -11.992 -16.453 -22.328 1 97.12 288 SER B CA 1
ATOM 5259 C C . SER B 1 288 ? -11.531 -15.234 -23.141 1 97.12 288 SER B C 1
ATOM 5261 O O . SER B 1 288 ? -12.25 -14.766 -24.031 1 97.12 288 SER B O 1
ATOM 5263 N N . VAL B 1 289 ? -10.391 -14.727 -22.75 1 98.06 289 VAL B N 1
ATOM 5264 C CA . VAL B 1 289 ? -9.922 -13.523 -23.438 1 98.06 289 VAL B CA 1
ATOM 5265 C C . VAL B 1 289 ? -8.453 -13.688 -23.812 1 98.06 289 VAL B C 1
ATOM 5267 O O . VAL B 1 289 ? -7.738 -14.5 -23.234 1 98.06 289 VAL B O 1
ATOM 5270 N N . ILE B 1 290 ? -8.078 -12.953 -24.766 1 98.5 290 ILE B N 1
ATOM 5271 C CA . ILE B 1 290 ? -6.676 -12.781 -25.141 1 98.5 290 ILE B CA 1
ATOM 5272 C C . ILE B 1 290 ? -6.238 -11.344 -24.859 1 98.5 290 ILE B C 1
ATOM 5274 O O . ILE B 1 290 ? -6.867 -10.398 -25.344 1 98.5 290 ILE B O 1
ATOM 5278 N N . ILE B 1 291 ? -5.203 -11.203 -24.094 1 98.38 291 ILE B N 1
ATOM 5279 C CA . ILE B 1 291 ? -4.715 -9.867 -23.781 1 98.38 291 ILE B CA 1
ATOM 5280 C C . ILE B 1 291 ? -3.232 -9.758 -24.125 1 98.38 291 ILE B C 1
ATOM 5282 O O . ILE B 1 291 ? -2.525 -10.766 -24.188 1 98.38 291 ILE B O 1
ATOM 5286 N N . HIS B 1 292 ? -2.834 -8.531 -24.406 1 98.5 292 HIS B N 1
ATOM 5287 C CA . HIS B 1 292 ? -1.429 -8.203 -24.609 1 98.5 292 HIS B CA 1
ATOM 5288 C C . HIS B 1 292 ? -0.91 -7.289 -23.5 1 98.5 292 HIS B C 1
ATOM 5290 O O . HIS B 1 292 ? -1.62 -6.387 -23.062 1 98.5 292 HIS B O 1
ATOM 5296 N N . ILE B 1 293 ? 0.271 -7.602 -23.062 1 98 293 ILE B N 1
ATOM 5297 C CA . ILE B 1 293 ? 1.005 -6.648 -22.25 1 98 293 ILE B CA 1
ATOM 5298 C C . ILE B 1 293 ? 2.379 -6.391 -22.859 1 98 293 ILE B C 1
ATOM 5300 O O . ILE B 1 293 ? 2.902 -7.223 -23.594 1 98 293 ILE B O 1
ATOM 5304 N N . TYR B 1 294 ? 2.861 -5.215 -22.656 1 97.94 294 TYR B N 1
ATOM 5305 C CA . TYR B 1 294 ? 4.176 -4.816 -23.141 1 97.94 294 TYR B CA 1
ATOM 5306 C C . TYR B 1 294 ? 5.125 -4.523 -21.984 1 97.94 294 TYR B C 1
ATOM 5308 O O . TYR B 1 294 ? 5.129 -3.42 -21.438 1 97.94 294 TYR B O 1
ATOM 5316 N N . VAL B 1 295 ? 5.953 -5.559 -21.688 1 97.75 295 VAL B N 1
ATOM 5317 C CA . VAL B 1 295 ? 6.77 -5.43 -20.5 1 97.75 295 VAL B CA 1
ATOM 5318 C C . VAL B 1 295 ? 8.117 -6.125 -20.703 1 97.75 295 VAL B C 1
ATOM 5320 O O . VAL B 1 295 ? 8.266 -6.918 -21.641 1 97.75 295 VAL B O 1
ATOM 5323 N N . ILE B 1 296 ? 9.117 -5.691 -19.922 1 96.56 296 ILE B N 1
ATOM 5324 C CA . ILE B 1 296 ? 10.375 -6.422 -19.812 1 96.56 296 ILE B CA 1
ATOM 5325 C C . ILE B 1 296 ? 10.18 -7.652 -18.922 1 96.56 296 ILE B C 1
ATOM 5327 O O . ILE B 1 296 ? 9.828 -7.527 -17.75 1 96.56 296 ILE B O 1
ATOM 5331 N N . PRO B 1 297 ? 10.344 -8.867 -19.5 1 95.06 297 PRO B N 1
ATOM 5332 C CA . PRO B 1 297 ? 10.172 -10.055 -18.672 1 95.06 297 PRO B CA 1
ATOM 5333 C C . PRO B 1 297 ? 11.094 -10.055 -17.453 1 95.06 297 PRO B C 1
ATOM 5335 O O . PRO B 1 297 ? 12.273 -9.719 -17.562 1 95.06 297 PRO B O 1
ATOM 5338 N N . ASN B 1 298 ? 10.594 -10.32 -16.328 1 94.62 298 ASN B N 1
ATOM 5339 C CA . ASN B 1 298 ? 11.344 -10.438 -15.078 1 94.62 298 ASN B CA 1
ATOM 5340 C C . ASN B 1 298 ? 10.695 -11.43 -14.117 1 94.62 298 ASN B C 1
ATOM 5342 O O . ASN B 1 298 ? 9.672 -12.031 -14.445 1 94.62 298 ASN B O 1
ATOM 5346 N N . TYR B 1 299 ? 11.32 -11.641 -13.047 1 92.25 299 TYR B N 1
ATOM 5347 C CA . TYR B 1 299 ? 10.891 -12.664 -12.086 1 92.25 299 TYR B CA 1
ATOM 5348 C C . TYR B 1 299 ? 9.523 -12.328 -11.508 1 92.25 299 TYR B C 1
ATOM 5350 O O . TYR B 1 299 ? 8.695 -13.219 -11.305 1 92.25 299 TYR B O 1
ATOM 5358 N N . GLU B 1 300 ? 9.305 -11.078 -11.219 1 94.94 300 GLU B N 1
ATOM 5359 C CA . GLU B 1 300 ? 8.031 -10.664 -10.641 1 94.94 300 GLU B CA 1
ATOM 5360 C C . GLU B 1 300 ? 6.875 -10.961 -11.586 1 94.94 300 GLU B C 1
ATOM 5362 O O . GLU B 1 300 ? 5.812 -11.414 -11.156 1 94.94 300 GLU B O 1
ATOM 5367 N N . MET B 1 301 ? 7.102 -10.719 -12.828 1 96.44 301 MET B N 1
ATOM 5368 C CA . MET B 1 301 ? 6.082 -11.031 -13.82 1 96.44 301 MET B CA 1
ATOM 5369 C C . MET B 1 301 ? 5.793 -12.531 -13.852 1 96.44 301 MET B C 1
ATOM 5371 O O . MET B 1 301 ? 4.633 -12.945 -13.859 1 96.44 301 MET B O 1
ATOM 5375 N N . GLU B 1 302 ? 6.812 -13.312 -13.891 1 95.25 302 GLU B N 1
ATOM 5376 C CA . GLU B 1 302 ? 6.656 -14.766 -13.93 1 95.25 302 GLU B CA 1
ATOM 5377 C C . GLU B 1 302 ? 5.867 -15.266 -12.727 1 95.25 302 GLU B C 1
ATOM 5379 O O . GLU B 1 302 ? 4.961 -16.094 -12.875 1 95.25 302 GLU B O 1
ATOM 5384 N N . ARG B 1 303 ? 6.242 -14.758 -11.617 1 95.31 303 ARG B N 1
ATOM 5385 C CA . ARG B 1 303 ? 5.562 -15.141 -10.391 1 95.31 303 ARG B CA 1
ATOM 5386 C C . ARG B 1 303 ? 4.082 -14.773 -10.445 1 95.31 303 ARG B C 1
ATOM 5388 O O . ARG B 1 303 ? 3.227 -15.562 -10.031 1 95.31 303 ARG B O 1
ATOM 5395 N N . LEU B 1 304 ? 3.846 -13.641 -10.906 1 96.62 304 LEU B N 1
ATOM 5396 C CA . LEU B 1 304 ? 2.475 -13.164 -11.039 1 96.62 304 LEU B CA 1
ATOM 5397 C C . LEU B 1 304 ? 1.669 -14.086 -11.953 1 96.62 304 LEU B C 1
ATOM 5399 O O . LEU B 1 304 ? 0.573 -14.523 -11.586 1 96.62 304 LEU B O 1
ATOM 5403 N N . LEU B 1 305 ? 2.215 -14.43 -13.094 1 97.19 305 LEU B N 1
ATOM 5404 C CA . LEU B 1 305 ? 1.508 -15.242 -14.078 1 97.19 305 LEU B CA 1
ATOM 5405 C C . LEU B 1 305 ? 1.343 -16.672 -13.586 1 97.19 305 LEU B C 1
ATOM 5407 O O . LEU B 1 305 ? 0.309 -17.297 -13.828 1 97.19 305 LEU B O 1
ATOM 5411 N N . LEU B 1 306 ? 2.318 -17.188 -12.891 1 95.75 306 LEU B N 1
ATOM 5412 C CA . LEU B 1 306 ? 2.242 -18.531 -12.328 1 95.75 306 LEU B CA 1
ATOM 5413 C C . LEU B 1 306 ? 1.079 -18.641 -11.344 1 95.75 306 LEU B C 1
ATOM 5415 O O . LEU B 1 306 ? 0.463 -19.703 -11.219 1 95.75 306 LEU B O 1
ATOM 5419 N N . GLY B 1 307 ? 0.831 -17.578 -10.727 1 95.69 307 GLY B N 1
ATOM 5420 C CA . GLY B 1 307 ? -0.216 -17.547 -9.711 1 95.69 307 GLY B CA 1
ATOM 5421 C C . GLY B 1 307 ? -1.594 -17.844 -10.281 1 95.69 307 GLY B C 1
ATOM 5422 O O . GLY B 1 307 ? -2.502 -18.234 -9.539 1 95.69 307 GLY B O 1
ATOM 5423 N N . PHE B 1 308 ? -1.73 -17.703 -11.547 1 95.75 308 PHE B N 1
ATOM 5424 C CA . PHE B 1 308 ? -3.021 -17.953 -12.18 1 95.75 308 PHE B CA 1
ATOM 5425 C C . PHE B 1 308 ? -3.227 -19.438 -12.43 1 95.75 308 PHE B C 1
ATOM 5427 O O . PHE B 1 308 ? -4.336 -19.875 -12.758 1 95.75 308 PHE B O 1
ATOM 5434 N N . GLY B 1 309 ? -2.135 -20.188 -12.289 1 93.31 309 GLY B N 1
ATOM 5435 C CA . GLY B 1 309 ? -2.246 -21.625 -12.5 1 93.31 309 GLY B CA 1
ATOM 5436 C C . GLY B 1 309 ? -2.77 -21.984 -13.875 1 93.31 309 GLY B C 1
ATOM 5437 O O . GLY B 1 309 ? -2.227 -21.547 -14.891 1 93.31 309 GLY B O 1
ATOM 5438 N N . SER B 1 310 ? -3.896 -22.734 -13.852 1 93.69 310 SER B N 1
ATOM 5439 C CA . SER B 1 310 ? -4.461 -23.219 -15.102 1 93.69 310 SER B CA 1
ATOM 5440 C C . SER B 1 310 ? -5.336 -22.156 -15.766 1 93.69 310 SER B C 1
ATOM 5442 O O . SER B 1 310 ? -5.785 -22.344 -16.906 1 93.69 310 SER B O 1
ATOM 5444 N N . CYS B 1 311 ? -5.508 -21.031 -15.125 1 96 311 CYS B N 1
ATOM 5445 C CA . CYS B 1 311 ? -6.438 -20.031 -15.633 1 96 311 CYS B CA 1
ATOM 5446 C C . CYS B 1 311 ? -5.746 -19.094 -16.609 1 96 311 CYS B C 1
ATOM 5448 O O . CYS B 1 311 ? -6.395 -18.25 -17.234 1 96 311 CYS B O 1
ATOM 5450 N N . LEU B 1 312 ? -4.496 -19.234 -16.797 1 96.62 312 LEU B N 1
ATOM 5451 C CA . LEU B 1 312 ? -3.746 -18.359 -17.688 1 96.62 312 LEU B CA 1
ATOM 5452 C C . LEU B 1 312 ? -2.703 -19.156 -18.469 1 96.62 312 LEU B C 1
ATOM 5454 O O . LEU B 1 312 ? -2.059 -20.047 -17.922 1 96.62 312 LEU B O 1
ATOM 5458 N N . GLU B 1 313 ? -2.533 -18.828 -19.719 1 97 313 GLU B N 1
ATOM 5459 C CA . GLU B 1 313 ? -1.555 -19.438 -20.609 1 97 313 GLU B CA 1
ATOM 5460 C C . GLU B 1 313 ? -0.779 -18.391 -21.406 1 97 313 GLU B C 1
ATOM 5462 O O . GLU B 1 313 ? -1.37 -17.453 -21.938 1 97 313 GLU B O 1
ATOM 5467 N N . ILE B 1 314 ? 0.492 -18.531 -21.359 1 97.5 314 ILE B N 1
ATOM 5468 C CA . ILE B 1 314 ? 1.309 -17.672 -22.219 1 97.5 314 ILE B CA 1
ATOM 5469 C C . ILE B 1 314 ? 1.302 -18.203 -23.641 1 97.5 314 ILE B C 1
ATOM 5471 O O . ILE B 1 314 ? 1.73 -19.328 -23.891 1 97.5 314 ILE B O 1
ATOM 5475 N N . LEU B 1 315 ? 0.893 -17.406 -24.562 1 96.88 315 LEU B N 1
ATOM 5476 C CA . LEU B 1 315 ? 0.819 -17.828 -25.953 1 96.88 315 LEU B CA 1
ATOM 5477 C C . LEU B 1 315 ? 2.096 -17.453 -26.703 1 96.88 315 LEU B C 1
ATOM 5479 O O . LEU B 1 315 ? 2.66 -18.281 -27.422 1 96.88 315 LEU B O 1
ATOM 5483 N N . LYS B 1 316 ? 2.461 -16.172 -26.562 1 96.56 316 LYS B N 1
ATOM 5484 C CA . LYS B 1 316 ? 3.658 -15.609 -27.172 1 96.56 316 LYS B CA 1
ATOM 5485 C C . LYS B 1 316 ? 4.355 -14.625 -26.234 1 96.56 316 LYS B C 1
ATOM 5487 O O . LYS B 1 316 ? 3.711 -14.016 -25.391 1 96.56 316 LYS B O 1
ATOM 5492 N N . PRO B 1 317 ? 5.723 -14.555 -26.391 1 96.69 317 PRO B N 1
ATOM 5493 C CA . PRO B 1 317 ? 6.637 -15.211 -27.328 1 96.69 317 PRO B CA 1
ATOM 5494 C C . PRO B 1 317 ? 6.945 -16.656 -26.938 1 96.69 317 PRO B C 1
ATOM 5496 O O . PRO B 1 317 ? 6.723 -17.047 -25.781 1 96.69 317 PRO B O 1
ATOM 5499 N N . GLU B 1 318 ? 7.527 -17.438 -27.812 1 95.31 318 GLU B N 1
ATOM 5500 C CA . GLU B 1 318 ? 7.754 -18.859 -27.625 1 95.31 318 GLU B CA 1
ATOM 5501 C C . GLU B 1 318 ? 8.75 -19.125 -26.484 1 95.31 318 GLU B C 1
ATOM 5503 O O . GLU B 1 318 ? 8.602 -20.078 -25.734 1 95.31 318 GLU B O 1
ATOM 5508 N N . GLY B 1 319 ? 9.734 -18.328 -26.422 1 95.12 319 GLY B N 1
ATOM 5509 C CA . GLY B 1 319 ? 10.711 -18.484 -25.359 1 95.12 319 GLY B CA 1
ATOM 5510 C C . GLY B 1 319 ? 10.102 -18.438 -23.969 1 95.12 319 GLY B C 1
ATOM 5511 O O . GLY B 1 319 ? 10.391 -19.297 -23.125 1 95.12 319 GLY B O 1
ATOM 5512 N N . LEU B 1 320 ? 9.25 -17.484 -23.766 1 95.31 320 LEU B N 1
ATOM 5513 C CA . LEU B 1 320 ? 8.586 -17.328 -22.484 1 95.31 320 LEU B CA 1
ATOM 5514 C C . LEU B 1 320 ? 7.59 -18.453 -22.25 1 95.31 320 LEU B C 1
ATOM 5516 O O . LEU B 1 320 ? 7.441 -18.922 -21.109 1 95.31 320 LEU B O 1
ATOM 5520 N N . ARG B 1 321 ? 6.898 -18.781 -23.266 1 96.19 321 ARG B N 1
ATOM 5521 C CA . ARG B 1 321 ? 5.957 -19.891 -23.188 1 96.19 321 ARG B CA 1
ATOM 5522 C C . ARG B 1 321 ? 6.66 -21.172 -22.75 1 96.19 321 ARG B C 1
ATOM 5524 O O . ARG B 1 321 ? 6.195 -21.859 -21.844 1 96.19 321 ARG B O 1
ATOM 5531 N N . ASN B 1 322 ? 7.766 -21.516 -23.359 1 95.75 322 ASN B N 1
ATOM 5532 C CA . ASN B 1 322 ? 8.539 -22.703 -23.016 1 95.75 322 ASN B CA 1
ATOM 5533 C C . ASN B 1 322 ? 9.078 -22.641 -21.594 1 95.75 322 ASN B C 1
ATOM 5535 O O . ASN B 1 322 ? 9.109 -23.641 -20.891 1 95.75 322 ASN B O 1
ATOM 5539 N N . ARG B 1 323 ? 9.477 -21.484 -21.234 1 94.88 323 ARG B N 1
ATOM 5540 C CA . ARG B 1 323 ? 9.984 -21.297 -19.875 1 94.88 323 ARG B CA 1
ATOM 5541 C C . ARG B 1 323 ? 8.891 -21.578 -18.844 1 94.88 323 ARG B C 1
ATOM 5543 O O . ARG B 1 323 ? 9.117 -22.281 -17.859 1 94.88 323 ARG B O 1
ATOM 5550 N N . MET B 1 324 ? 7.754 -21.047 -19.094 1 94.75 324 MET B N 1
ATOM 5551 C CA . MET B 1 324 ? 6.625 -21.25 -18.188 1 94.75 324 MET B CA 1
ATOM 5552 C C . MET B 1 324 ? 6.277 -22.734 -18.094 1 94.75 324 MET B C 1
ATOM 5554 O O . MET B 1 324 ? 6.074 -23.266 -17 1 94.75 324 MET B O 1
ATOM 5558 N N . LYS B 1 325 ? 6.234 -23.359 -19.203 1 94.62 325 LYS B N 1
ATOM 5559 C CA . LYS B 1 325 ? 5.949 -24.797 -19.25 1 94.62 325 LYS B CA 1
ATOM 5560 C C . LYS B 1 325 ? 6.965 -25.578 -18.422 1 94.62 325 LYS B C 1
ATOM 5562 O O . LYS B 1 325 ? 6.594 -26.469 -17.641 1 94.62 325 LYS B O 1
ATOM 5567 N N . LYS B 1 326 ? 8.164 -25.25 -18.594 1 95.25 326 LYS B N 1
ATOM 5568 C CA . LYS B 1 326 ? 9.234 -25.938 -17.875 1 95.25 326 LYS B CA 1
ATOM 5569 C C . LYS B 1 326 ? 9.078 -25.75 -16.359 1 95.25 326 LYS B C 1
ATOM 5571 O O . LYS B 1 326 ? 9.227 -26.703 -15.594 1 95.25 326 LYS B O 1
ATOM 5576 N N . ILE B 1 327 ? 8.797 -24.562 -15.945 1 94.44 327 ILE B N 1
ATOM 5577 C CA . ILE B 1 327 ? 8.617 -24.25 -14.531 1 94.44 327 ILE B CA 1
ATOM 5578 C C . ILE B 1 327 ? 7.48 -25.094 -13.961 1 94.44 327 ILE B C 1
ATOM 5580 O O . ILE B 1 327 ? 7.605 -25.672 -12.883 1 94.44 327 ILE B O 1
ATOM 5584 N N . LEU B 1 328 ? 6.414 -25.172 -14.672 1 94.25 328 LEU B N 1
ATOM 5585 C CA . LEU B 1 328 ? 5.246 -25.938 -14.242 1 94.25 328 LEU B CA 1
ATOM 5586 C C . LEU B 1 328 ? 5.57 -27.438 -14.164 1 94.25 328 LEU B C 1
ATOM 5588 O O . LEU B 1 328 ? 5.152 -28.109 -13.227 1 94.25 328 LEU B O 1
ATOM 5592 N N . GLN B 1 329 ? 6.273 -27.906 -15.156 1 94.25 329 GLN B N 1
ATOM 5593 C CA . GLN B 1 329 ? 6.691 -29.312 -15.156 1 94.25 329 GLN B CA 1
ATOM 5594 C C . GLN B 1 329 ? 7.574 -29.625 -13.945 1 94.25 329 GLN B C 1
ATOM 5596 O O . GLN B 1 329 ? 7.391 -30.641 -13.281 1 94.25 329 GLN B O 1
ATOM 5601 N N . ASP B 1 330 ? 8.492 -28.734 -13.727 1 94.38 330 ASP B N 1
ATOM 5602 C CA . ASP B 1 330 ? 9.359 -28.891 -12.562 1 94.38 330 ASP B CA 1
ATOM 5603 C C . ASP B 1 330 ? 8.547 -28.875 -11.266 1 94.38 330 ASP B C 1
ATOM 5605 O O . ASP B 1 330 ? 8.844 -29.625 -10.336 1 94.38 330 ASP B O 1
ATOM 5609 N N . ALA B 1 331 ? 7.578 -28.078 -11.219 1 93.56 331 ALA B N 1
ATOM 5610 C CA . ALA B 1 331 ? 6.727 -27.984 -10.039 1 93.56 331 ALA B CA 1
ATOM 5611 C C . ALA B 1 331 ? 5.984 -29.297 -9.789 1 93.56 331 ALA B C 1
ATOM 5613 O O . ALA B 1 331 ? 5.914 -29.766 -8.648 1 93.56 331 ALA B O 1
ATOM 5614 N N . ILE B 1 332 ? 5.48 -29.859 -10.828 1 92.31 332 ILE B N 1
ATOM 5615 C CA . ILE B 1 332 ? 4.727 -31.109 -10.711 1 92.31 332 ILE B CA 1
ATOM 5616 C C . ILE B 1 332 ? 5.645 -32.219 -10.242 1 92.31 332 ILE B C 1
ATOM 5618 O O . ILE B 1 332 ? 5.223 -33.125 -9.5 1 92.31 332 ILE B O 1
ATOM 5622 N N . SER B 1 333 ? 6.801 -32.188 -10.672 1 91.38 333 SER B N 1
ATOM 5623 C CA . SER B 1 333 ? 7.758 -33.25 -10.32 1 91.38 333 SER B CA 1
ATOM 5624 C C . SER B 1 333 ? 8 -33.281 -8.82 1 91.38 333 SER B C 1
ATOM 5626 O O . SER B 1 333 ? 8.359 -34.344 -8.281 1 91.38 333 SER B O 1
ATOM 5628 N N . ARG B 1 334 ? 7.809 -32.188 -8.125 1 89.12 334 ARG B N 1
ATOM 5629 C CA . ARG B 1 334 ? 7.961 -32.125 -6.672 1 89.12 334 ARG B CA 1
ATOM 5630 C C . ARG B 1 334 ? 6.875 -32.969 -5.977 1 89.12 334 ARG B C 1
ATOM 5632 O O . ARG B 1 334 ? 7.094 -33.5 -4.887 1 89.12 334 ARG B O 1
ATOM 5639 N N . TYR B 1 335 ? 5.801 -33.031 -6.559 1 90.75 335 TYR B N 1
ATOM 5640 C CA . TYR B 1 335 ? 4.656 -33.719 -5.949 1 90.75 335 TYR B CA 1
ATOM 5641 C C . TYR B 1 335 ? 4.629 -35.188 -6.316 1 90.75 335 TYR B C 1
ATOM 5643 O O . TYR B 1 335 ? 3.938 -35.969 -5.676 1 90.75 335 TYR B O 1
ATOM 5651 N N . ASP B 1 336 ? 5.176 -35.594 -7.359 1 83.25 336 ASP B N 1
ATOM 5652 C CA . ASP B 1 336 ? 5.195 -36.969 -7.809 1 83.25 336 ASP B CA 1
ATOM 5653 C C . ASP B 1 336 ? 6.23 -37.781 -7.039 1 83.25 336 ASP B C 1
ATOM 5655 O O . ASP B 1 336 ? 6.086 -39 -6.891 1 83.25 336 ASP B O 1
ATOM 5659 N N . SER B 1 337 ? 7.375 -37.219 -6.516 1 66.44 337 SER B N 1
ATOM 5660 C CA . SER B 1 337 ? 8.438 -38 -5.895 1 66.44 337 SER B CA 1
ATOM 5661 C C . SER B 1 337 ? 8.008 -38.531 -4.527 1 66.44 337 SER B C 1
ATOM 5663 O O . SER B 1 337 ? 7.469 -37.781 -3.709 1 66.44 337 SER B O 1
ATOM 5665 N N . GLU B 1 338 ? 7.461 -39.75 -4.426 1 54.56 338 GLU B N 1
ATOM 5666 C CA . GLU B 1 338 ? 7.281 -40.5 -3.197 1 54.56 338 GLU B CA 1
ATOM 5667 C C . GLU B 1 338 ? 8.453 -40.312 -2.242 1 54.56 338 GLU B C 1
ATOM 5669 O O . GLU B 1 338 ? 9.164 -41.25 -1.912 1 54.56 338 GLU B O 1
ATOM 5674 N N . LYS B 1 339 ? 9.422 -39.406 -2.299 1 48.22 339 LYS B N 1
ATOM 5675 C CA . LYS B 1 339 ? 10.406 -39.531 -1.225 1 48.22 339 LYS B CA 1
ATOM 5676 C C . LYS B 1 339 ? 9.734 -39.438 0.144 1 48.22 339 LYS B C 1
ATOM 5678 O O . LYS B 1 339 ? 9 -38.5 0.421 1 48.22 339 LYS B O 1
ATOM 5683 N N . PRO B 1 340 ? 9.641 -40.531 0.922 1 41.78 340 PRO B N 1
ATOM 5684 C CA . PRO B 1 340 ? 9.312 -40.531 2.35 1 41.78 340 PRO B CA 1
ATOM 5685 C C . PRO B 1 340 ? 10.008 -39.375 3.105 1 41.78 340 PRO B C 1
ATOM 5687 O O . PRO B 1 340 ? 11.219 -39.188 2.945 1 41.78 340 PRO B O 1
ATOM 5690 N N . THR B 1 341 ? 9.516 -38.219 3.174 1 42.22 341 THR B N 1
ATOM 5691 C CA . THR B 1 341 ? 10.172 -37.344 4.152 1 42.22 341 THR B CA 1
ATOM 5692 C C . THR B 1 341 ? 10.586 -38.156 5.387 1 42.22 341 THR B C 1
ATOM 5694 O O . THR B 1 341 ? 9.734 -38.656 6.117 1 42.22 341 THR B O 1
ATOM 5697 N N . GLU B 1 342 ? 11.578 -38.938 5.324 1 34.31 342 GLU B N 1
ATOM 5698 C CA . GLU B 1 342 ? 12.141 -39.5 6.559 1 34.31 342 GLU B CA 1
ATOM 5699 C C . GLU B 1 342 ? 12.289 -38.406 7.617 1 34.31 342 GLU B C 1
ATOM 5701 O O . GLU B 1 342 ? 13.07 -37.469 7.441 1 34.31 342 GLU B O 1
ATOM 5706 N N . ILE B 1 343 ? 11.289 -38 8.219 1 36.09 343 ILE B N 1
ATOM 5707 C CA . ILE B 1 343 ? 11.43 -37.406 9.547 1 36.09 343 ILE B CA 1
ATOM 5708 C C . ILE B 1 343 ? 12.281 -38.312 10.43 1 36.09 343 ILE B C 1
ATOM 5710 O O . ILE B 1 343 ? 11.891 -39.438 10.742 1 36.09 343 ILE B O 1
ATOM 5714 N N . ASN B 1 344 ? 13.594 -38.531 10.273 1 26.8 344 ASN B N 1
ATOM 5715 C CA . ASN B 1 344 ? 14.344 -39.031 11.422 1 26.8 344 ASN B CA 1
ATOM 5716 C C . ASN B 1 344 ? 14.078 -38.188 12.672 1 26.8 344 ASN B C 1
ATOM 5718 O O . ASN B 1 344 ? 14.305 -37 12.672 1 26.8 344 ASN B O 1
ATOM 5722 N N . ALA B 1 345 ? 13.312 -38.688 13.531 1 24.59 345 ALA B N 1
ATOM 5723 C CA . ALA B 1 345 ? 13.375 -38.375 14.953 1 24.59 345 ALA B CA 1
ATOM 5724 C C . ALA B 1 345 ? 14.695 -38.844 15.562 1 24.59 345 ALA B C 1
ATOM 5726 O O . ALA B 1 345 ? 15.141 -39.969 15.312 1 24.59 345 ALA B O 1
#

Nearest PDB structures (foldseek):
  6sj9-assembly1_A  TM=2.735E-01  e=1.682E-10  Paenarthrobacter aurescens
  6sj9-assembly2_B  TM=2.988E-01  e=1.743E-09  Paenarthrobacter aurescens
  7tb6-assembly1_A-2  TM=3.744E-01  e=2.455E-07  Stenotrophomonas maltophilia
  7qfz-assembly1_A  TM=3.770E-01  e=3.591E-07  Escherichia fergusonii ATCC 35469
  7tb5-assembly1_A-2  TM=3.169E-01  e=6.896E-07  Pseudomonas aeruginosa

Sequence (690 aa):
MSQNKNALIRYKTIDKCLQNKYRQWSLEDLIEECSEALFEYEGRQNPISKRTIQMDIQLMRSEKLGYNAPIVVYDKKYYKYEDEDFSITDIPLTETDMNVLTETVSMLKQFKDFSLFNDVSDILQRLEDKIYAEKSHTKPVIYLDKNDKLKGLHYLDEIYQAIIKKMVLIITYKSFKSAEESKFHFHPFILKEFNNRWFLIGKKKASQPITNLALDRIISIDYDFNHPYLEEDFDADNFYKDVIGVTVNSGLNARRIELWVDASNAPYVLTKPLHTSQRLIKQNKDGSVIIHIYVIPNYEMERLLLGFGSCLEILKPEGLRNRMKKILQDAISRYDSEKPTEINAMSQNKNALIRYKTIDKCLQNKYRQWSLEDLIEECSEALFEYEGRQNPISKRTIQMDIQLMRSEKLGYNAPIVVYDKKYYKYEDEDFSITDIPLTETDMNVLTETVSMLKQFKDFSLFNDVSDILQRLEDKIYAEKSHTKPVIYLDKNDKLKGLHYLDEIYQAIIKKMVLIITYKSFKSAEESKFHFHPFILKEFNNRWFLIGKKKASQPITNLALDRIISIDYDFNHPYLEEDFDADNFYKDVIGVTVNSGLNARRIELWVDASNAPYVLTKPLHTSQRLIKQNKDGSVIIHIYVIPNYEMERLLLGFGSCLEILKPEGLRNRMKKILQDAISRYDSEKPTEINA

Foldseek 3Di:
DVVVLLLLLLLQQVLVVQLPPVDWAFLVNSQVSSQVSVCVVVVDRDRDDSVNSVVSVVVCCDCVLPNVFQWDDDPNTTIHGPPSNRGLLPPVAALVNLVVLVLVLVAVCLLVLAVVSVVSVVVSVSNCSRNVNPVPVDDHPDHDDADPPQAQSNCVNVLVVCQVVLFKKWWWFDDPVDPDIDIAIWGFHDWDDDPNWIWTWGDRDPPDDIDIHTSNGTDDMDTDRPDDGDDDPDDPCVQCQAAQTDDDDPPFAWDKWKKKFAQVCVVVCVVPPSHPQKDWDDQDPRRITIIIGTHGDDDNSLVVQCVCPPRMATDDDPVVRVVNVVVVVVVVVVVPPPPPPPPPD/DVVVLLLLLLLQQVQVVQLPPVDWAFLVNSQVSSQVSVCVVVVDRDRDDSVNSVVSVVVCCDCVLPNVFQWDDDPNTTIHGPPSNRGLLPPPADLVNLVVLVLVLVAVCLLVLAVVSVVSVVVSVSNCSSNVNPVPVDDHPDHDDADPPQAQSNCVNVLVVCQVVLFKKWWWFDDPVDPDIDIAIWGFHDWDDDPNWIWTWGDRDPPDDIDIHTSNGTDDMDTDRPDDGDDDPDDPCVQPQAAQTDDDDDPFAWDKWKKKFAQVCVVVCVVPPSHPQKDWDDQDPRRITIIIGTHGDDDNSLVVQCVSPPRMATDDDPVVRVVNVVVVVVVVVVVPPPPPPPPPD

pLDDT: mean 81.26, std 17.36, range [24.59, 98.5]

Organism: Flavobacterium johnsoniae (strain ATCC 17061 / DSM 2064 / JCM 8514 / BCRC 14874 / CCUG 350202 / NBRC 14942 / NCIMB 11054 / UW101) (NCBI:txid376686)

Secondary structure (DSSP, 8-state):
-HHHHHHHHHHHHHHHHHH-TTS-EEHHHHHHHHHHHHHHHHSS--PPPHHHHHHHHHHHHSTTTT----EEEETTTEEEESSTT--TT-SS--HHHHHHHHHHHHHHHTSTT-HHHHHHHHHHHHHHHHHT--------SEE----TT-TTGGGHHHHHHHHHTT-EEEEEE--TT-SS-EEEEEEEEEEEEETTEEEEEEESSTTSPPEEEEGGGEEEEEEETTSPP------HHHHHTT-SSS---TT---EEEEEEE-TTTHHHHHHS-SSTT-EEEEE-TTS-EEEEEEE---HHHHHHHHTTGGGEEEEESHHHHHHHHHHHHHHHHHHH---------/-HHHHHHHHHHHHHHHHHH-TTS-EEHHHHHHHHHHHHHHHHSS--PPPHHHHHHHHHHHHSTTTT----EEEETTTEEEESSTT--TT-SS--HHHHHHHHHHHHHHHTSTT-HHHHHHHHHHHHHHHHHT--------SEE----TT-TTGGGHHHHHHHHHTT-EEEEEE--TT-SS-EEEEEEEEEEEEETTEEEEEEESSTTSPPEEEEGGGEEEEEEETTSPP------HHHHHTT-SSS---TTPPPEEEEEEE-TTTHHHHHHS-SSTT-EEEEE-TTS-EEEEEEE---HHHHHHHHTTGGGEEEEESHHHHHHHHHHHHHHHHHHH---------